Protein AF-A0A8H7G9W6-F1 (afdb_monomer)

pLDDT: mean 73.58, std 22.42, range [21.81, 97.44]

Foldseek 3Di:
DDDDDDDDDDDDDDDDDDDDDDDDDDDDDDDDDDDDDDDDPPDPDDDDDDDPVVVLVVVLVVLVVVLVVLVVLLVVLVVVCVDPDDDPVVVVVSVVSNVVSVVVNVVSVVVNVVSVVVVVVVVPDDDDDDDDDDDDDDDDDDDPDDDDPVVVVLLVVLLVLLVVLLVVLQVLLDDDPDDDDDDDDDDDDDPDDDPPVSQVSNLVSLVVNLVSLVVDVPSLVVDDLLSLCSSLVSQLDPSHDLSSLLSSLQSSLSSDDALVSLLSCVVCLVSLLVLLPDDCVSVSNNVSSLSSLVSLLVRQVVVCVVVPPDQGDRSHDLSNLLSLLVLLQPPPRPCNVVSLVSLLSVCLRHVPSCLVSVVLLSLLLCLQLNDLVCNLVSLVSVLVLQVDPVSVVSDDQPPSVCSNCVLQLPPPDDDDSSVVSNLSSLVSLLSLCVDPSSVVRVLVRDPDRDRPDCLPSNLVSLCVSLVPPQDPCNVVLLVVHDPVPPVPDPDDDDDDDDPDDDDDPPPVQDPSLQSSLVSLLSCVVSVVVVV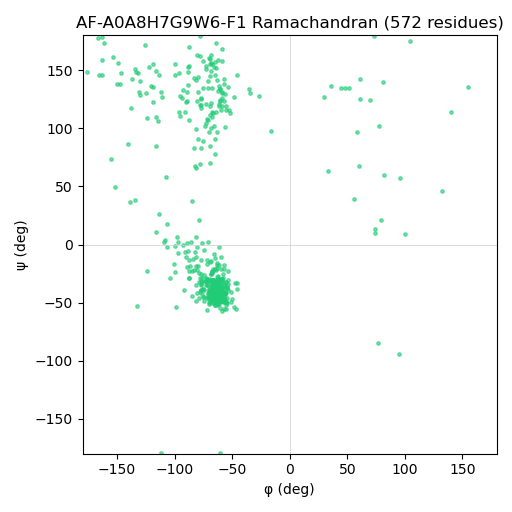LVVCLVVDDPNHSSNSSSVVSNVVSLVSLVNRPDPVSSVVSVD

Nearest PDB structures (foldseek):
  4hb3-assembly1_C  TM=2.733E-01  e=3.843E-01  Saccharomyces cerevisiae
  5uww-assembly1_C  TM=3.148E-01  e=2.470E+00  Saccharomyces cerevisiae
  8j07-assembly1_t9  TM=1.339E-01  e=3.390E+00  Homo sapiens

Secondary structure (DSSP, 8-state):
---------------------------------------------------HHHHHHHHHHHHHHHHHHHHHHHHHHHHHTTSTT--HHHHHHHHHHHHHHHHHHHHHHHHHHHHHHHHHTTT-------------------------HHHHHHHHHHHHHHHHHHHHHHHHHSPPP-PPPPP-----------TTHHHHHHHHHHHHHHHHHHH-GGGGTSS-HHHHHHHHHHHHSTTS-HHHHHHHHHHHHHH--SHHHHHHGGGGHHHHHHHHTS-GGGHHHHHHHHHHHHHHHHHHHHHHHHH-SS-------HHHHHHHHHHHH-TT-TTHHHHHHHHHHHHTT-HHHHHHTTHHHHHHHHHHSS-TTTHHHHHHHHHHHHHSHHHHTTS-TTHHHHHHHHHHH-TT--SHHHHHHHHHHHHHHHHHHTSHHHHHHHHHH-------S-HHHHHHHHHHHTT----TTHHHHHTT--TT--------------------------HHHHHHHHHHHHHHHTTHHHHHHHHHHHSPTTSHHHHHHHHHHHHHHHHHHHHS-HHHHHHT--

Mean predicted aligned error: 19.14 Å

Structure (mmCIF, N/CA/C/O backbone):
data_AF-A0A8H7G9W6-F1
#
_entry.id   AF-A0A8H7G9W6-F1
#
loop_
_atom_site.group_PDB
_atom_site.id
_atom_site.type_symbol
_atom_site.label_atom_id
_atom_site.label_alt_id
_atom_site.label_comp_id
_atom_site.label_asym_id
_atom_site.label_entity_id
_atom_site.label_seq_id
_atom_site.pdbx_PDB_ins_code
_atom_site.Cartn_x
_atom_site.Cartn_y
_atom_site.Cartn_z
_atom_site.occupancy
_atom_site.B_iso_or_equiv
_atom_site.auth_seq_id
_atom_site.auth_comp_id
_atom_site.auth_asym_id
_atom_site.auth_atom_id
_atom_site.pdbx_PDB_model_num
ATOM 1 N N . MET A 1 1 ? 5.029 -38.170 64.767 1.00 29.00 1 MET A N 1
ATOM 2 C CA . MET A 1 1 ? 6.426 -38.122 65.264 1.00 29.00 1 MET A CA 1
ATOM 3 C C . MET A 1 1 ? 7.274 -37.413 64.210 1.00 29.00 1 MET A C 1
ATOM 5 O O . MET A 1 1 ? 6.849 -37.435 63.062 1.00 29.00 1 MET A O 1
ATOM 9 N N . PRO A 1 2 ? 8.323 -36.674 64.606 1.00 49.22 2 PRO A N 1
ATOM 10 C CA . PRO A 1 2 ? 8.345 -35.202 64.519 1.00 49.22 2 PRO A CA 1
ATOM 11 C C . PRO A 1 2 ? 9.377 -34.715 63.463 1.00 49.22 2 PRO A C 1
ATOM 13 O O . PRO A 1 2 ? 9.940 -35.564 62.785 1.00 49.22 2 PRO A O 1
ATOM 16 N N . LEU A 1 3 ? 9.647 -33.440 63.148 1.00 34.84 3 LEU A N 1
ATOM 17 C CA . LEU A 1 3 ? 9.842 -32.160 63.869 1.00 34.84 3 LEU A CA 1
ATOM 18 C C . LEU A 1 3 ? 9.452 -30.982 62.896 1.00 34.84 3 LEU A C 1
ATOM 20 O O . LEU A 1 3 ? 9.298 -31.259 61.710 1.00 34.84 3 LEU A O 1
ATOM 24 N N . VAL A 1 4 ? 9.148 -29.711 63.241 1.00 36.06 4 VAL A N 1
ATOM 25 C CA . VAL A 1 4 ? 9.765 -28.730 64.184 1.00 36.06 4 VAL A CA 1
ATOM 26 C C . VAL A 1 4 ? 11.148 -28.264 63.623 1.00 36.06 4 VAL A C 1
ATOM 28 O O . VAL A 1 4 ? 11.960 -29.115 63.293 1.00 36.06 4 VAL A O 1
ATOM 31 N N . ASP A 1 5 ? 11.516 -26.990 63.392 1.00 32.31 5 ASP A N 1
ATOM 32 C CA . ASP A 1 5 ? 10.955 -25.674 63.765 1.00 32.31 5 ASP A CA 1
ATOM 33 C C . ASP A 1 5 ? 11.582 -24.479 62.969 1.00 32.31 5 ASP A C 1
ATOM 35 O O . ASP A 1 5 ? 12.552 -24.688 62.248 1.00 32.31 5 ASP A O 1
ATOM 39 N N . HIS A 1 6 ? 11.092 -23.244 63.223 1.00 32.84 6 HIS A N 1
ATOM 40 C CA . HIS A 1 6 ? 11.769 -21.908 63.153 1.00 32.84 6 HIS A CA 1
ATOM 41 C C . HIS A 1 6 ? 12.379 -21.360 61.818 1.00 32.84 6 HIS A C 1
ATOM 43 O O . HIS A 1 6 ? 13.074 -22.054 61.092 1.00 32.84 6 HIS A O 1
ATOM 49 N N . GLN A 1 7 ? 11.992 -20.145 61.357 1.00 29.50 7 GLN A N 1
ATOM 50 C CA . GLN A 1 7 ? 12.629 -18.799 61.549 1.00 29.50 7 GLN A CA 1
ATOM 51 C C . GLN A 1 7 ? 14.080 -18.684 60.988 1.00 29.50 7 GLN A C 1
ATOM 53 O O . GLN A 1 7 ? 14.831 -19.644 61.043 1.00 29.50 7 GLN A O 1
ATOM 58 N N . THR A 1 8 ? 14.562 -17.578 60.393 1.00 31.00 8 THR A N 1
ATOM 59 C CA . THR A 1 8 ? 14.362 -16.145 60.715 1.00 31.00 8 THR A CA 1
ATOM 60 C C . THR A 1 8 ? 14.756 -15.233 59.529 1.00 31.00 8 THR A C 1
ATOM 62 O O . THR A 1 8 ? 15.568 -15.616 58.691 1.00 31.00 8 THR A O 1
ATOM 65 N N . GLU A 1 9 ? 14.248 -13.998 59.497 1.00 30.09 9 GLU A N 1
ATOM 66 C CA . GLU A 1 9 ? 14.764 -12.872 58.685 1.00 30.09 9 GLU A CA 1
ATOM 67 C C . GLU A 1 9 ? 16.148 -12.390 59.201 1.00 30.09 9 GLU A C 1
ATOM 69 O O . GLU A 1 9 ? 16.467 -12.641 60.369 1.00 30.09 9 GLU A O 1
ATOM 74 N N . PRO A 1 10 ? 16.977 -11.687 58.393 1.00 34.50 10 PRO A N 1
ATOM 75 C CA . PRO A 1 10 ? 17.289 -10.306 58.803 1.00 34.50 10 PRO A CA 1
ATOM 76 C C . PRO A 1 10 ? 17.589 -9.273 57.684 1.00 34.50 10 PRO A C 1
ATOM 78 O O . PRO A 1 10 ? 18.376 -9.504 56.773 1.00 34.50 10 PRO A O 1
ATOM 81 N N . ALA A 1 11 ? 17.020 -8.081 57.887 1.00 27.25 11 ALA A N 1
ATOM 82 C CA . ALA A 1 11 ? 17.583 -6.719 57.803 1.00 27.25 11 ALA A CA 1
ATOM 83 C C . ALA A 1 11 ? 18.652 -6.273 56.758 1.00 27.25 11 ALA A C 1
ATOM 85 O O . ALA A 1 11 ? 19.724 -6.841 56.574 1.00 27.25 11 ALA A O 1
ATOM 86 N N . ILE A 1 12 ? 18.358 -5.074 56.234 1.00 30.84 12 ILE A N 1
ATOM 87 C CA . ILE A 1 12 ? 19.131 -4.118 55.408 1.00 30.84 12 ILE A CA 1
ATOM 88 C C . ILE A 1 12 ? 20.438 -3.635 56.097 1.00 30.84 12 ILE A C 1
ATOM 90 O O . ILE A 1 12 ? 20.556 -3.720 57.321 1.00 30.84 12 ILE A O 1
ATOM 94 N N . PRO A 1 13 ? 21.354 -2.962 55.366 1.00 31.11 13 PRO A N 1
ATOM 95 C CA . PRO A 1 13 ? 21.589 -1.553 55.735 1.00 31.11 13 PRO A CA 1
ATOM 96 C C . PRO A 1 13 ? 21.622 -0.542 54.566 1.00 31.11 13 PRO A C 1
ATOM 98 O O . PRO A 1 13 ? 22.060 -0.832 53.455 1.00 31.11 13 PRO A O 1
ATOM 101 N N . ASN A 1 14 ? 21.182 0.686 54.866 1.00 25.16 14 ASN A N 1
ATOM 102 C CA . ASN A 1 14 ? 21.252 1.870 53.998 1.00 25.16 14 ASN A CA 1
ATOM 103 C C . ASN A 1 14 ? 22.669 2.465 53.926 1.00 25.16 14 ASN A C 1
ATOM 105 O O . ASN A 1 14 ? 23.402 2.401 54.910 1.00 25.16 14 ASN A O 1
ATOM 109 N N . PHE A 1 15 ? 22.954 3.231 52.864 1.00 25.38 15 PHE A N 1
ATOM 110 C CA . PHE A 1 15 ? 23.850 4.394 52.941 1.00 25.38 15 PHE A CA 1
ATOM 111 C C . PHE A 1 15 ? 23.297 5.590 52.140 1.00 25.38 15 PHE A C 1
ATOM 113 O O . PHE A 1 15 ? 23.138 5.530 50.924 1.00 25.38 15 PHE A O 1
ATOM 120 N N . LEU A 1 16 ? 23.016 6.682 52.857 1.00 24.09 16 LEU A N 1
ATOM 121 C CA . LEU A 1 16 ? 23.035 8.068 52.355 1.00 24.09 16 LEU A CA 1
ATOM 122 C C . LEU A 1 16 ? 24.522 8.529 52.366 1.00 24.09 16 LEU A C 1
ATOM 124 O O . LEU A 1 16 ? 25.332 7.873 53.013 1.00 24.09 16 LEU A O 1
ATOM 128 N N . THR A 1 17 ? 24.996 9.581 51.690 1.00 25.67 17 THR A N 1
ATOM 129 C CA . THR A 1 17 ? 24.501 10.970 51.666 1.00 25.67 17 THR A CA 1
ATOM 130 C C . THR A 1 17 ? 25.045 11.780 50.472 1.00 25.67 17 THR A C 1
ATOM 132 O O . THR A 1 17 ? 26.191 11.596 50.083 1.00 25.67 17 THR A O 1
ATOM 135 N N . SER A 1 18 ? 24.195 12.690 49.974 1.00 24.00 18 SER A N 1
ATOM 136 C CA . SER A 1 18 ? 24.428 14.103 49.581 1.00 24.00 18 SER A CA 1
ATOM 137 C C . SER A 1 18 ? 25.663 14.549 48.766 1.00 24.00 18 SER A C 1
ATOM 139 O O . SER A 1 18 ? 26.803 14.298 49.125 1.00 24.00 18 SER A O 1
ATOM 141 N N . ASP A 1 19 ? 25.423 15.385 47.743 1.00 22.44 19 ASP A N 1
ATOM 142 C CA . ASP A 1 19 ? 25.545 16.849 47.905 1.00 22.44 19 ASP A CA 1
ATOM 143 C C . ASP A 1 19 ? 24.898 17.646 46.750 1.00 22.44 19 ASP A C 1
ATOM 145 O O . ASP A 1 19 ? 24.891 17.234 45.592 1.00 22.44 19 ASP A O 1
ATOM 149 N N . THR A 1 20 ? 24.331 18.807 47.094 1.00 27.47 20 THR A N 1
ATOM 150 C CA . THR A 1 20 ? 23.752 19.822 46.184 1.00 27.47 20 THR A CA 1
ATOM 151 C C . THR A 1 20 ? 24.512 21.141 46.329 1.00 27.47 20 THR A C 1
ATOM 153 O O . THR A 1 20 ? 24.994 21.425 47.425 1.00 27.47 20 THR A O 1
ATOM 156 N N . PRO A 1 21 ? 24.515 22.012 45.307 1.00 26.84 21 PRO A N 1
ATOM 157 C CA . PRO A 1 21 ? 23.661 23.221 45.363 1.00 26.84 21 PRO A CA 1
ATOM 158 C C . PRO A 1 21 ? 22.852 23.412 44.046 1.00 26.84 21 PRO A C 1
ATOM 160 O O . PRO A 1 21 ? 23.248 22.892 43.012 1.00 26.84 21 PRO A O 1
ATOM 163 N N . ARG A 1 22 ? 21.618 23.962 44.014 1.00 22.91 22 ARG A N 1
ATOM 164 C CA . ARG A 1 22 ? 21.207 25.389 44.184 1.00 22.91 22 ARG A CA 1
ATOM 165 C C . ARG A 1 22 ? 22.002 26.337 43.253 1.00 22.91 22 ARG A C 1
ATOM 167 O O . ARG A 1 22 ? 23.214 26.221 43.213 1.00 22.91 22 ARG A O 1
ATOM 174 N N . GLN A 1 23 ? 21.468 27.318 42.519 1.00 24.30 23 GLN A N 1
ATOM 175 C CA . GLN A 1 23 ? 20.130 27.929 42.321 1.00 24.30 23 GLN A CA 1
ATOM 176 C C . GLN A 1 23 ? 20.214 28.745 40.972 1.00 24.30 23 GLN A C 1
ATOM 178 O O . GLN A 1 23 ? 21.281 28.722 40.362 1.00 24.30 23 GLN A O 1
ATOM 183 N N . ASP A 1 24 ? 19.227 29.442 40.380 1.00 22.84 24 ASP A N 1
ATOM 184 C CA . ASP A 1 24 ? 17.906 29.910 40.839 1.00 22.84 24 ASP A CA 1
ATOM 185 C C . ASP A 1 24 ? 16.914 30.275 39.689 1.00 22.84 24 ASP A C 1
ATOM 187 O O . ASP A 1 24 ? 17.297 30.322 38.525 1.00 22.84 24 ASP A O 1
ATOM 191 N N . ASP A 1 25 ? 15.666 30.574 40.079 1.00 22.33 25 ASP A N 1
ATOM 192 C CA . ASP A 1 25 ? 14.657 31.529 39.548 1.00 22.33 25 ASP A CA 1
ATOM 193 C C . ASP A 1 25 ? 14.204 31.719 38.063 1.00 22.33 25 ASP A C 1
ATOM 195 O O . ASP A 1 25 ? 14.954 32.028 37.142 1.00 22.33 25 ASP A O 1
ATOM 199 N N . ALA A 1 26 ? 12.860 31.809 37.974 1.00 23.58 26 ALA A N 1
ATOM 200 C CA . ALA A 1 26 ? 12.012 32.731 37.187 1.00 23.58 26 ALA A CA 1
ATOM 201 C C . ALA A 1 26 ? 11.701 32.521 35.682 1.00 23.58 26 ALA A C 1
ATOM 203 O O . ALA A 1 26 ? 12.563 32.292 34.843 1.00 23.58 26 ALA A O 1
ATOM 204 N N . GLY A 1 27 ? 10.431 32.807 35.322 1.00 23.92 27 GLY A N 1
ATOM 205 C CA . GLY A 1 27 ? 10.153 33.529 34.066 1.00 23.92 27 GLY A CA 1
ATOM 206 C C . GLY A 1 27 ? 9.071 33.023 33.100 1.00 23.92 27 GLY A C 1
ATOM 207 O O . GLY A 1 27 ? 9.309 33.036 31.896 1.00 23.92 27 GLY A O 1
ATOM 208 N N . THR A 1 28 ? 7.863 32.645 33.537 1.00 22.70 28 THR A N 1
ATOM 209 C CA . THR A 1 28 ? 6.734 32.502 32.588 1.00 22.70 28 THR A CA 1
ATOM 210 C C . THR A 1 28 ? 6.321 33.866 32.017 1.00 22.70 28 THR A C 1
ATOM 212 O O . THR A 1 28 ? 5.761 34.680 32.749 1.00 22.70 28 THR A O 1
ATOM 215 N N . ILE A 1 29 ? 6.498 34.091 30.708 1.00 24.50 29 ILE A N 1
ATOM 216 C CA . ILE A 1 29 ? 5.771 35.124 29.945 1.00 24.50 29 ILE A CA 1
ATOM 217 C C . ILE A 1 29 ? 5.184 34.502 28.670 1.00 24.50 29 ILE A C 1
ATOM 219 O O . ILE A 1 29 ? 5.770 33.624 28.043 1.00 24.50 29 ILE A O 1
ATOM 223 N N . SER A 1 30 ? 3.968 34.929 28.341 1.00 23.88 30 SER A N 1
ATOM 224 C CA . SER A 1 30 ? 3.020 34.244 27.466 1.00 23.88 30 SER A CA 1
ATOM 225 C C . SER A 1 30 ? 2.767 34.948 26.127 1.00 23.88 30 SER A C 1
ATOM 227 O O . SER A 1 30 ? 2.332 36.098 26.123 1.00 23.88 30 SER A O 1
ATOM 229 N N . GLY A 1 31 ? 2.840 34.186 25.029 1.00 21.81 31 GLY A N 1
ATOM 230 C CA . GLY A 1 31 ? 2.066 34.412 23.795 1.00 21.81 31 GLY A CA 1
ATOM 231 C C . GLY A 1 31 ? 2.468 35.591 22.885 1.00 21.81 31 GLY A C 1
ATOM 232 O O . GLY A 1 31 ? 3.398 36.326 23.205 1.00 21.81 31 GLY A O 1
ATOM 233 N N . PRO A 1 32 ? 1.764 35.785 21.745 1.00 27.61 32 PRO A N 1
ATOM 234 C CA . PRO A 1 32 ? 0.550 35.078 21.320 1.00 27.61 32 PRO A CA 1
ATOM 235 C C . PRO A 1 32 ? 0.705 34.190 20.067 1.00 27.61 32 PRO A C 1
ATOM 237 O O . PRO A 1 32 ? 1.365 34.539 19.091 1.00 27.61 32 PRO A O 1
ATOM 240 N N . LEU A 1 33 ? -0.034 33.077 20.061 1.00 26.02 33 LEU A N 1
ATOM 241 C CA . LEU A 1 33 ? -0.492 32.411 18.836 1.00 26.02 33 LEU A CA 1
ATOM 242 C C . LEU A 1 33 ? -1.551 33.289 18.151 1.00 26.02 33 LEU A C 1
ATOM 244 O O . LEU A 1 33 ? -2.372 33.898 18.837 1.00 26.02 33 LEU A O 1
ATOM 248 N N . ASN A 1 34 ? -1.596 33.308 16.818 1.00 25.12 34 ASN A N 1
ATOM 249 C CA . ASN A 1 34 ? -2.688 33.946 16.081 1.00 25.12 34 ASN A CA 1
ATOM 250 C C . ASN A 1 34 ? -2.989 33.210 14.764 1.00 25.12 34 ASN A C 1
ATOM 252 O O . ASN A 1 34 ? -2.074 32.714 14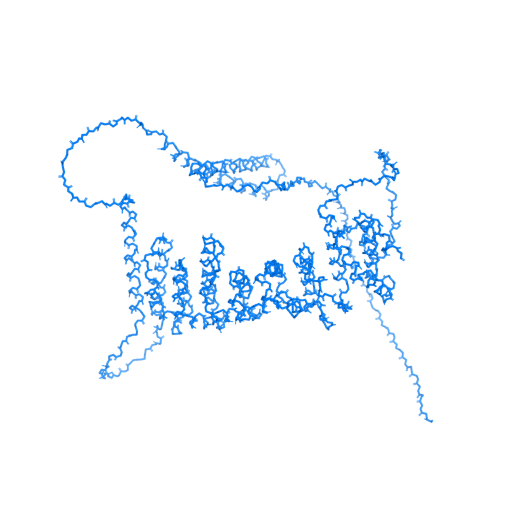.113 1.00 25.12 34 ASN A O 1
ATOM 256 N N . GLY A 1 35 ? -4.258 33.208 14.343 1.00 25.33 35 GLY A N 1
ATOM 257 C CA . GLY A 1 35 ? -4.633 32.903 12.956 1.00 25.33 35 GLY A CA 1
ATOM 258 C C . GLY A 1 35 ? -5.055 31.466 12.640 1.00 25.33 35 GLY A C 1
ATOM 259 O O . GLY A 1 35 ? -4.528 30.856 11.713 1.00 25.33 35 GLY A O 1
ATOM 260 N N . THR A 1 36 ? -6.079 30.949 13.320 1.00 26.34 36 THR A N 1
ATOM 261 C CA . THR A 1 36 ? -6.909 29.872 12.753 1.00 26.34 36 THR A CA 1
ATOM 262 C C . THR A 1 36 ? -7.500 30.299 11.405 1.00 26.34 36 THR A C 1
ATOM 264 O O . THR A 1 36 ? -8.174 31.325 11.347 1.00 26.34 36 THR A O 1
ATOM 267 N N . ASN A 1 37 ? -7.365 29.476 10.364 1.00 25.77 37 ASN A N 1
ATOM 268 C CA . ASN A 1 37 ? -8.237 29.537 9.189 1.00 25.77 37 ASN A CA 1
ATOM 269 C C . ASN A 1 37 ? -8.874 28.163 8.978 1.00 25.77 37 ASN A C 1
ATOM 271 O O . ASN A 1 37 ? -8.201 27.201 8.613 1.00 25.77 37 ASN A O 1
ATOM 275 N N . GLY A 1 38 ? -10.178 28.075 9.247 1.00 24.72 38 GLY A N 1
ATOM 276 C CA . GLY A 1 38 ? -10.957 26.870 8.991 1.00 24.72 38 GLY A CA 1
ATOM 277 C C . GLY A 1 38 ? -11.076 26.616 7.491 1.00 24.72 38 GLY A C 1
ATOM 278 O O . GLY A 1 38 ? -11.374 27.529 6.720 1.00 24.72 38 GLY A O 1
ATOM 279 N N . VAL A 1 39 ? -10.865 25.368 7.076 1.00 28.25 39 VAL A N 1
ATOM 280 C CA . VAL A 1 39 ? -11.111 24.948 5.695 1.00 28.25 39 VAL A CA 1
ATOM 281 C C . VAL A 1 39 ? -12.621 24.872 5.488 1.00 28.25 39 VAL A C 1
ATOM 283 O O . VAL A 1 39 ? -13.276 23.949 5.968 1.00 28.25 39 VAL A O 1
ATOM 286 N N . ASN A 1 40 ? -13.179 25.856 4.783 1.00 24.91 40 ASN A N 1
ATOM 287 C CA . ASN A 1 40 ? -14.576 25.826 4.362 1.00 24.91 40 ASN A CA 1
ATOM 288 C C . ASN A 1 40 ? -14.755 24.711 3.321 1.00 24.91 40 ASN A C 1
ATOM 290 O O . ASN A 1 40 ? -14.259 24.807 2.198 1.00 24.91 40 ASN A O 1
ATOM 294 N N . LEU A 1 41 ? -15.454 23.642 3.705 1.00 28.34 41 LEU A N 1
ATOM 295 C CA . LEU A 1 41 ? -15.686 22.460 2.875 1.00 28.34 41 LEU A CA 1
ATOM 296 C C . LEU A 1 41 ? -16.847 22.704 1.894 1.00 28.34 41 LEU A C 1
ATOM 298 O O . LEU A 1 41 ? -17.914 22.108 2.014 1.00 28.34 41 LEU A O 1
ATOM 302 N N . ALA A 1 42 ? -16.650 23.628 0.951 1.00 28.00 42 ALA A N 1
ATOM 303 C CA . ALA A 1 42 ? -17.670 24.028 -0.017 1.00 28.00 42 ALA A CA 1
ATOM 304 C C . ALA A 1 42 ? -17.074 24.521 -1.349 1.00 28.00 42 ALA A C 1
ATOM 306 O O . ALA A 1 42 ? -17.462 25.577 -1.837 1.00 28.00 42 ALA A O 1
ATOM 307 N N . ASP A 1 43 ? -16.143 23.765 -1.947 1.00 27.38 43 ASP A N 1
ATOM 308 C CA . ASP A 1 43 ? -15.829 23.931 -3.377 1.00 27.38 43 ASP A CA 1
ATOM 309 C C . ASP A 1 43 ? -15.224 22.657 -4.009 1.00 27.38 43 ASP A C 1
ATOM 311 O O . ASP A 1 43 ? -14.026 22.557 -4.278 1.00 27.38 43 ASP A O 1
ATOM 315 N N . LEU A 1 44 ? -16.069 21.642 -4.238 1.00 31.39 44 LEU A N 1
ATOM 316 C CA . LEU A 1 44 ? -15.750 20.498 -5.108 1.00 31.39 44 LEU A CA 1
ATOM 317 C C . LEU A 1 44 ? -16.542 20.585 -6.424 1.00 31.39 44 LEU A C 1
ATOM 319 O O . LEU A 1 44 ? -17.300 19.692 -6.797 1.00 31.39 44 LEU A O 1
ATOM 323 N N . SER A 1 45 ? -16.339 21.688 -7.144 1.00 29.34 45 SER A N 1
ATOM 324 C CA . SER A 1 45 ? -16.819 21.863 -8.517 1.00 29.34 45 SER A CA 1
ATOM 325 C C . SER A 1 45 ? -15.697 21.503 -9.492 1.00 29.34 45 SER A C 1
ATOM 327 O O . SER A 1 45 ? -14.695 22.211 -9.588 1.00 29.34 45 SER A O 1
ATOM 329 N N . THR A 1 46 ? -15.837 20.394 -10.221 1.00 34.66 46 THR A N 1
ATOM 330 C CA . THR A 1 46 ? -14.845 19.928 -11.205 1.00 34.66 46 THR A CA 1
ATOM 331 C C . THR A 1 46 ? -14.660 20.969 -12.320 1.00 34.66 46 THR A C 1
ATOM 333 O O . THR A 1 46 ? -15.615 21.242 -13.051 1.00 34.66 46 THR A O 1
ATOM 336 N N . PRO A 1 47 ? -13.461 21.547 -12.530 1.00 34.78 47 PRO A N 1
ATOM 337 C CA . PRO A 1 47 ? -13.240 22.409 -13.679 1.00 34.78 47 PRO A CA 1
ATOM 338 C C . PRO A 1 47 ? -13.054 21.543 -14.930 1.00 34.78 47 PRO A C 1
ATOM 340 O O . PRO A 1 47 ? -12.118 20.746 -15.015 1.00 34.78 47 PRO A O 1
ATOM 343 N N . GLY A 1 48 ? -13.933 21.729 -15.917 1.00 37.62 48 GLY A N 1
ATOM 344 C CA . GLY A 1 48 ? -13.771 21.165 -17.260 1.00 37.62 48 GLY A CA 1
ATOM 345 C C . GLY A 1 48 ? -12.490 21.651 -17.965 1.00 37.62 48 GLY A C 1
ATOM 346 O O . GLY A 1 48 ? -11.716 22.428 -17.395 1.00 37.62 48 GLY A O 1
ATOM 347 N N . PRO A 1 49 ? -12.235 21.216 -19.214 1.00 38.31 49 PRO A N 1
ATOM 348 C CA . PRO A 1 49 ? -10.976 21.477 -19.909 1.00 38.31 49 PRO A CA 1
ATOM 349 C C . PRO A 1 49 ? -10.751 22.980 -20.137 1.00 38.31 49 PRO A C 1
ATOM 351 O O . PRO A 1 49 ? -11.243 23.569 -21.097 1.00 38.31 49 PRO A O 1
ATOM 354 N N . SER A 1 50 ? -9.976 23.596 -19.242 1.00 43.78 50 SER A N 1
ATOM 355 C CA . SER A 1 50 ? -9.581 25.001 -19.321 1.00 43.78 50 SER A CA 1
ATOM 356 C C . SER A 1 50 ? -8.784 25.263 -20.595 1.00 43.78 50 SER A C 1
ATOM 358 O O . SER A 1 50 ? -7.871 24.496 -20.931 1.00 43.78 50 SER A O 1
ATOM 360 N N . SER A 1 51 ? -9.114 26.345 -21.308 1.00 59.94 51 SER A N 1
ATOM 361 C CA . SER A 1 51 ? -8.418 26.667 -22.552 1.00 59.94 51 SER A CA 1
ATOM 362 C C . SER A 1 51 ? -6.944 26.991 -22.265 1.00 59.94 51 SER A C 1
ATOM 364 O O . SER A 1 51 ? -6.612 27.419 -21.152 1.00 59.94 51 SER A O 1
ATOM 366 N N . PRO A 1 52 ? -6.031 26.852 -23.246 1.00 61.72 52 PRO A N 1
ATOM 367 C CA . PRO A 1 52 ? -4.618 27.173 -23.040 1.00 61.72 52 PRO A CA 1
ATOM 368 C C . PRO A 1 52 ? -4.392 28.594 -22.494 1.00 61.72 52 PRO A C 1
ATOM 370 O O . PRO A 1 52 ? -3.519 28.798 -21.657 1.00 61.72 52 PRO A O 1
ATOM 373 N N . LYS A 1 53 ? -5.242 29.554 -22.891 1.00 67.00 53 LYS A N 1
ATOM 374 C CA . LYS A 1 53 ? -5.195 30.947 -22.419 1.00 67.00 53 LYS A CA 1
ATOM 375 C C . LYS A 1 53 ? -5.571 31.092 -20.941 1.00 67.00 53 LYS A C 1
ATOM 377 O O . LYS A 1 53 ? -5.051 31.975 -20.265 1.00 67.00 53 LYS A O 1
ATOM 382 N N . ASP A 1 54 ? -6.455 30.237 -20.429 1.00 69.94 54 ASP A N 1
ATOM 383 C CA . ASP A 1 54 ? -6.881 30.270 -19.024 1.00 69.94 54 ASP A CA 1
ATOM 384 C C . ASP A 1 54 ? -5.823 29.652 -18.102 1.00 69.94 54 ASP A C 1
ATOM 386 O O . ASP A 1 54 ? -5.691 30.061 -16.950 1.00 69.94 54 ASP A O 1
ATOM 390 N N . ARG A 1 55 ? -5.028 28.703 -18.619 1.00 74.06 55 ARG A N 1
ATOM 391 C CA . ARG A 1 55 ? -3.850 28.161 -17.924 1.00 74.06 55 ARG A CA 1
ATOM 392 C C . ARG A 1 55 ? -2.729 29.197 -17.852 1.00 74.06 55 ARG A C 1
ATOM 394 O O . ARG A 1 55 ? -2.306 29.528 -16.749 1.00 74.06 55 ARG A O 1
ATOM 401 N N . GLU A 1 56 ? -2.363 29.797 -18.992 1.00 77.50 56 GLU A N 1
ATOM 402 C CA . GLU A 1 56 ? -1.377 30.893 -19.076 1.00 77.50 56 GLU A CA 1
ATOM 403 C C . GLU A 1 56 ? -1.748 32.062 -18.123 1.00 77.50 56 GLU A C 1
ATOM 405 O O . GLU A 1 56 ? -0.883 32.618 -17.445 1.00 77.50 56 GLU A O 1
ATOM 410 N N . ARG A 1 57 ? -3.044 32.400 -17.993 1.00 78.12 57 ARG A N 1
ATOM 411 C CA . ARG A 1 57 ? -3.534 33.409 -17.029 1.00 78.12 57 ARG A CA 1
ATOM 412 C C . ARG A 1 57 ? -3.394 32.985 -15.564 1.00 78.12 57 ARG A C 1
ATOM 414 O O . ARG A 1 57 ? -2.908 33.782 -14.764 1.00 78.12 57 ARG A O 1
ATOM 421 N N . LYS A 1 58 ? -3.788 31.758 -15.203 1.00 80.88 58 LYS A N 1
ATOM 422 C CA . LYS A 1 58 ? -3.671 31.249 -13.820 1.00 80.88 58 LYS A CA 1
ATOM 423 C C . LYS A 1 58 ? -2.214 31.132 -13.364 1.00 80.88 58 LYS A C 1
ATOM 425 O O . LYS A 1 58 ? -1.908 31.455 -12.219 1.00 80.88 58 LYS A O 1
ATOM 430 N N . GLU A 1 59 ? -1.309 30.729 -14.253 1.00 82.19 59 GLU A N 1
ATOM 431 C CA . GLU A 1 59 ? 0.137 30.714 -13.987 1.00 82.19 59 GLU A CA 1
ATOM 432 C C . GLU A 1 59 ? 0.666 32.128 -13.698 1.00 82.19 59 GLU A C 1
ATOM 434 O O . GLU A 1 59 ? 1.360 32.343 -12.704 1.00 82.19 59 GLU A O 1
ATOM 439 N N . LEU A 1 60 ? 0.262 33.118 -14.500 1.00 84.19 60 LEU A N 1
ATOM 440 C CA . LEU A 1 60 ? 0.662 34.515 -14.315 1.00 84.19 60 LEU A CA 1
ATOM 441 C C . LEU A 1 60 ? 0.080 35.148 -13.035 1.00 84.19 60 LEU A C 1
ATOM 443 O O . LEU A 1 60 ? 0.757 35.947 -12.384 1.00 84.19 60 LEU A O 1
ATOM 447 N N . GLU A 1 61 ? -1.140 34.786 -12.632 1.00 85.50 61 GLU A N 1
ATOM 448 C CA . GLU A 1 61 ? -1.706 35.184 -11.333 1.00 85.50 61 GLU A CA 1
ATOM 449 C C . GLU A 1 61 ? -0.957 34.562 -10.149 1.00 85.50 61 GLU A C 1
ATOM 451 O O . GLU A 1 61 ? -0.707 35.247 -9.155 1.00 85.50 61 GLU A O 1
ATOM 456 N N . ASN A 1 62 ? -0.562 33.290 -10.248 1.00 87.94 62 ASN A N 1
ATOM 457 C CA . ASN A 1 62 ? 0.204 32.618 -9.199 1.00 87.94 62 ASN A CA 1
ATOM 458 C C . ASN A 1 62 ? 1.607 33.223 -9.043 1.00 87.94 62 ASN A C 1
ATOM 460 O O . ASN A 1 62 ? 2.009 33.520 -7.918 1.00 87.94 62 ASN A O 1
ATOM 464 N N . LEU A 1 63 ? 2.307 33.515 -10.146 1.00 86.19 63 LEU A N 1
ATOM 465 C CA . LEU A 1 63 ? 3.604 34.204 -10.107 1.00 86.19 63 LEU A CA 1
ATOM 466 C C . LEU A 1 63 ? 3.493 35.613 -9.500 1.00 86.19 63 LEU A C 1
ATOM 468 O O . LEU A 1 63 ? 4.339 36.001 -8.697 1.00 86.19 63 LEU A O 1
ATOM 472 N N . LYS A 1 64 ? 2.420 36.362 -9.796 1.00 86.81 64 LYS A N 1
ATOM 473 C CA . LYS A 1 64 ? 2.155 37.661 -9.148 1.00 86.81 64 LYS A CA 1
ATOM 474 C C . LYS A 1 64 ? 1.908 37.532 -7.642 1.00 86.81 64 LYS A C 1
ATOM 476 O O . LYS A 1 64 ? 2.421 38.348 -6.880 1.00 86.81 64 LYS A O 1
ATOM 481 N N . LYS A 1 65 ? 1.162 36.515 -7.195 1.00 90.06 65 LYS A N 1
ATOM 482 C CA . LYS A 1 65 ? 0.967 36.235 -5.758 1.00 90.06 65 LYS A CA 1
ATOM 483 C C . LYS A 1 65 ? 2.291 35.889 -5.073 1.00 90.06 65 LYS A C 1
ATOM 485 O O . LYS A 1 65 ? 2.559 36.407 -3.994 1.00 90.06 65 LYS A O 1
ATOM 490 N N . GLN A 1 66 ? 3.135 35.079 -5.710 1.00 86.25 66 GLN A N 1
ATOM 491 C CA . GLN A 1 66 ? 4.446 34.706 -5.176 1.00 86.25 66 GLN A CA 1
ATOM 492 C C . GLN A 1 66 ? 5.400 35.911 -5.090 1.00 86.25 66 GLN A C 1
ATOM 494 O O . GLN A 1 66 ? 6.045 36.105 -4.064 1.00 86.25 66 GLN A O 1
ATOM 499 N N . LEU A 1 67 ? 5.407 36.784 -6.105 1.00 89.69 67 LEU A N 1
ATOM 500 C CA . LEU A 1 67 ? 6.167 38.041 -6.106 1.00 89.69 67 LEU A CA 1
ATOM 501 C C . LEU A 1 67 ? 5.738 38.994 -4.976 1.00 89.69 67 LEU A C 1
ATOM 503 O O . LEU A 1 67 ? 6.586 39.662 -4.385 1.00 89.69 67 LEU A O 1
ATOM 507 N N . LEU A 1 68 ? 4.442 39.055 -4.647 1.00 88.56 68 LEU A N 1
ATOM 508 C CA . LEU A 1 68 ? 3.942 39.838 -3.508 1.00 88.56 68 LEU A CA 1
ATOM 509 C C . LEU A 1 68 ? 4.398 39.267 -2.157 1.00 88.56 68 LEU A C 1
ATOM 511 O O . LEU A 1 68 ? 4.668 40.037 -1.238 1.00 88.56 68 LEU A O 1
ATOM 515 N N . VAL A 1 69 ? 4.496 37.940 -2.022 1.00 88.69 69 VAL A N 1
ATOM 516 C CA . VAL A 1 69 ? 5.005 37.302 -0.796 1.00 88.69 69 VAL A CA 1
ATOM 517 C C . VAL A 1 69 ? 6.500 37.570 -0.629 1.00 88.69 69 VAL A C 1
ATOM 519 O O . VAL A 1 69 ? 6.902 38.062 0.421 1.00 88.69 69 VAL A O 1
ATOM 522 N N . GLU A 1 70 ? 7.314 37.330 -1.660 1.00 86.50 70 GLU A N 1
ATOM 523 C CA . GLU A 1 70 ? 8.770 37.532 -1.578 1.00 86.50 70 GLU A CA 1
ATOM 524 C C . GLU A 1 70 ? 9.141 39.020 -1.395 1.00 86.50 70 GLU A C 1
ATOM 526 O O . GLU A 1 70 ? 10.060 39.320 -0.636 1.00 86.50 70 GLU A O 1
ATOM 531 N N . ASN A 1 71 ? 8.385 39.976 -1.962 1.00 88.69 71 ASN A N 1
ATOM 532 C CA . ASN A 1 71 ? 8.574 41.400 -1.633 1.00 88.69 71 ASN A CA 1
ATOM 533 C C . ASN A 1 71 ? 8.234 41.719 -0.169 1.00 88.69 71 ASN A C 1
ATOM 535 O O . ASN A 1 71 ? 8.975 42.453 0.473 1.00 88.69 71 ASN A O 1
ATOM 539 N N . ARG A 1 72 ? 7.181 41.127 0.412 1.00 86.75 72 ARG A N 1
ATOM 540 C CA . ARG A 1 72 ? 6.890 41.303 1.849 1.00 86.75 72 ARG A CA 1
ATOM 541 C C . ARG A 1 72 ? 7.964 40.689 2.750 1.00 86.75 72 ARG A C 1
ATOM 543 O O . ARG A 1 72 ? 8.207 41.222 3.829 1.00 86.75 72 ARG A O 1
ATOM 550 N N . VAL A 1 73 ? 8.606 39.599 2.320 1.00 85.31 73 VAL A N 1
ATOM 551 C CA . VAL A 1 73 ? 9.768 39.011 3.010 1.00 85.31 73 VAL A CA 1
ATOM 552 C C . VAL A 1 73 ? 10.977 39.943 2.906 1.00 85.31 73 VAL A C 1
ATOM 554 O O . VAL A 1 73 ? 11.586 40.249 3.928 1.00 85.31 73 VAL A O 1
ATOM 557 N N . LYS A 1 74 ? 11.270 40.469 1.708 1.00 90.44 74 LYS A N 1
ATOM 558 C CA . LYS A 1 74 ? 12.315 41.478 1.483 1.00 90.44 74 LYS A CA 1
ATOM 559 C C . LYS A 1 74 ? 12.111 42.708 2.376 1.00 90.44 74 LYS A C 1
ATOM 561 O O . LYS A 1 74 ? 13.034 43.089 3.084 1.00 90.44 74 LYS A O 1
ATOM 566 N N . ASP A 1 75 ? 10.923 43.308 2.368 1.00 85.06 75 ASP A N 1
ATOM 567 C CA . ASP A 1 75 ? 10.628 44.523 3.139 1.00 85.06 75 ASP A CA 1
ATOM 568 C C . ASP A 1 75 ? 10.661 44.254 4.656 1.00 85.06 75 ASP A C 1
ATOM 570 O O . ASP A 1 75 ? 11.102 45.100 5.433 1.00 85.06 75 ASP A O 1
ATOM 574 N N . GLY A 1 76 ? 10.254 43.053 5.089 1.00 83.50 76 GLY A N 1
ATOM 575 C CA . GLY A 1 76 ? 10.394 42.600 6.475 1.00 83.50 76 GLY A CA 1
ATOM 576 C C . GLY A 1 76 ? 11.856 42.447 6.908 1.00 83.50 76 GLY A C 1
ATOM 577 O O . GLY A 1 76 ? 12.223 42.914 7.984 1.00 83.50 76 GLY A O 1
ATOM 578 N N . ALA A 1 77 ? 12.700 41.853 6.060 1.00 84.19 77 ALA A N 1
ATOM 579 C CA . ALA A 1 77 ? 14.135 41.724 6.304 1.00 84.19 77 ALA A CA 1
ATOM 580 C C . ALA A 1 77 ? 14.849 43.089 6.288 1.00 84.19 77 ALA A C 1
ATOM 582 O O . ALA A 1 77 ? 15.658 43.367 7.170 1.00 84.19 77 ALA A O 1
ATOM 583 N N . GLU A 1 78 ? 14.503 43.976 5.348 1.00 84.62 78 GLU A N 1
ATOM 584 C CA . GLU A 1 78 ? 15.035 45.344 5.286 1.00 84.62 78 GLU A CA 1
ATOM 585 C C . GLU A 1 78 ? 14.650 46.154 6.541 1.00 84.62 78 GLU A C 1
ATOM 587 O O . GLU A 1 78 ? 15.512 46.826 7.102 1.00 84.62 78 GLU A O 1
ATOM 592 N N . ASN A 1 79 ? 13.425 46.016 7.068 1.00 85.62 79 ASN A N 1
ATOM 593 C CA . ASN A 1 79 ? 13.040 46.629 8.350 1.00 85.62 79 ASN A CA 1
ATOM 594 C C . ASN A 1 79 ? 13.794 46.045 9.558 1.00 85.62 79 ASN A C 1
ATOM 596 O O . ASN A 1 79 ? 14.150 46.791 10.470 1.00 85.62 79 ASN A O 1
ATOM 600 N N . LEU A 1 80 ? 14.042 44.730 9.593 1.00 78.88 80 LEU A N 1
ATOM 601 C CA . LEU A 1 80 ? 14.763 44.088 10.701 1.00 78.88 80 LEU A CA 1
ATOM 602 C C . LEU A 1 80 ? 16.225 44.550 10.793 1.00 78.88 80 LEU A C 1
ATOM 604 O O . LEU A 1 80 ? 16.736 44.706 11.899 1.00 78.88 80 LEU A O 1
ATOM 608 N N . LEU A 1 81 ? 16.873 44.850 9.662 1.00 76.50 81 LEU A N 1
ATOM 609 C CA . LEU A 1 81 ? 18.243 45.385 9.624 1.00 76.50 81 LEU A CA 1
ATOM 610 C C . LEU A 1 81 ? 18.361 46.848 10.091 1.00 76.50 81 LEU A C 1
ATOM 612 O O . LEU A 1 81 ? 19.467 47.315 10.353 1.00 76.50 81 LEU A O 1
ATOM 616 N N . VAL A 1 82 ? 17.244 47.574 10.216 1.00 77.25 82 VAL A N 1
ATOM 617 C CA . VAL A 1 82 ? 17.208 48.966 10.707 1.00 77.25 82 VAL A CA 1
ATOM 618 C C . VAL A 1 82 ? 17.090 49.037 12.241 1.00 77.25 82 VAL A C 1
ATOM 620 O O . VAL A 1 82 ? 17.320 50.093 12.831 1.00 77.25 82 VAL A O 1
ATOM 623 N N . VAL A 1 83 ? 16.768 47.929 12.921 1.00 78.75 83 VAL A N 1
ATOM 624 C CA . VAL A 1 83 ? 16.588 47.901 14.383 1.00 78.75 83 VAL A CA 1
ATOM 625 C C . VAL A 1 83 ? 17.954 47.885 15.100 1.00 78.75 83 VAL A C 1
ATOM 627 O O . VAL A 1 83 ? 18.716 46.933 14.939 1.00 78.75 83 VAL A O 1
ATOM 630 N N . PRO A 1 84 ? 18.285 48.879 15.950 1.00 55.97 84 PRO A N 1
ATOM 631 C CA . PRO A 1 84 ? 19.660 49.103 16.422 1.00 55.97 84 PRO A CA 1
ATOM 632 C C . PRO A 1 84 ? 20.153 48.175 17.557 1.00 55.97 84 PRO A C 1
ATOM 634 O O . PRO A 1 84 ? 21.096 48.533 18.252 1.00 55.97 84 PRO A O 1
ATOM 637 N N . ASN A 1 85 ? 19.539 47.002 17.765 1.00 65.25 85 ASN A N 1
ATOM 638 C CA . ASN A 1 85 ? 19.874 46.053 18.845 1.00 65.25 85 ASN A CA 1
ATOM 639 C C . ASN A 1 85 ? 19.857 44.574 18.380 1.00 65.25 85 ASN A C 1
ATOM 641 O O . ASN A 1 85 ? 19.414 43.700 19.123 1.00 65.25 85 ASN A O 1
ATOM 645 N N . LEU A 1 86 ? 20.291 44.270 17.149 1.00 67.81 86 LEU A N 1
ATOM 646 C CA . LEU A 1 86 ? 20.473 42.877 16.707 1.00 67.81 86 LEU A CA 1
ATOM 647 C C . LEU A 1 86 ? 21.879 42.358 17.032 1.00 67.81 86 LEU A C 1
ATOM 649 O O . LEU A 1 86 ? 22.877 43.030 16.779 1.00 67.81 86 LEU A O 1
ATOM 653 N N . THR A 1 87 ? 21.948 41.119 17.521 1.00 76.38 87 THR A N 1
ATOM 654 C CA . THR A 1 87 ? 23.194 40.347 17.621 1.00 76.38 87 THR A CA 1
ATOM 655 C C . THR A 1 87 ? 23.761 40.087 16.221 1.00 76.38 87 THR A C 1
ATOM 657 O O . THR A 1 87 ? 23.006 39.795 15.292 1.00 76.38 87 THR A O 1
ATOM 660 N N . GLU A 1 88 ? 25.085 40.143 16.070 1.00 75.81 88 GLU A N 1
ATOM 661 C CA . GLU A 1 88 ? 25.781 40.023 14.775 1.00 75.81 88 GLU A CA 1
ATOM 662 C C . GLU A 1 88 ? 25.417 38.736 14.001 1.00 75.81 88 GLU A C 1
ATOM 664 O O . GLU A 1 88 ? 25.235 38.764 12.786 1.00 75.81 88 GLU A O 1
ATOM 669 N N . GLU A 1 89 ? 25.192 37.623 14.704 1.00 76.25 89 GLU A N 1
ATOM 670 C CA . GLU A 1 89 ? 24.732 36.354 14.116 1.00 76.25 89 GLU A CA 1
ATOM 671 C C . GLU A 1 89 ? 23.321 36.458 13.504 1.00 76.25 89 GLU A C 1
ATOM 673 O O . GLU A 1 89 ? 23.075 35.984 12.393 1.00 76.25 89 GLU A O 1
ATOM 678 N N . MET A 1 90 ? 22.389 37.131 14.192 1.00 72.69 90 MET A N 1
ATOM 679 C CA . MET A 1 90 ? 21.037 37.375 13.675 1.00 72.69 90 MET A CA 1
ATOM 680 C C . MET A 1 90 ? 21.069 38.315 12.472 1.00 72.69 90 MET A C 1
ATOM 682 O O . MET A 1 90 ? 20.312 38.124 11.522 1.00 72.69 90 MET A O 1
ATOM 686 N N . ARG A 1 91 ? 21.962 39.309 12.488 1.00 80.94 91 ARG A N 1
ATOM 687 C CA . ARG A 1 91 ? 22.162 40.226 11.366 1.00 80.94 91 ARG A CA 1
ATOM 688 C C . ARG A 1 91 ? 22.634 39.482 10.115 1.00 80.94 91 ARG A C 1
ATOM 690 O O . ARG A 1 91 ? 22.002 39.620 9.072 1.00 80.94 91 ARG A O 1
ATOM 697 N N . GLN A 1 92 ? 23.670 38.647 10.225 1.00 84.56 92 GLN A N 1
ATOM 698 C CA . GLN A 1 92 ? 24.166 37.840 9.103 1.00 84.56 92 GLN A CA 1
ATOM 699 C C . GLN A 1 92 ? 23.090 36.890 8.556 1.00 84.56 92 GLN A C 1
ATOM 701 O O . GLN A 1 92 ? 22.964 36.731 7.341 1.00 84.56 92 GLN A O 1
ATOM 706 N N . HIS A 1 93 ? 22.257 36.313 9.429 1.00 81.75 93 HIS A N 1
ATOM 707 C CA . HIS A 1 93 ? 21.135 35.486 8.992 1.00 81.75 93 HIS A CA 1
ATOM 708 C C . HIS A 1 93 ? 20.089 36.294 8.198 1.00 81.75 93 HIS A C 1
ATOM 710 O O . HIS A 1 93 ? 19.715 35.882 7.098 1.00 81.75 93 HIS A O 1
ATOM 716 N N . VAL A 1 94 ? 19.681 37.475 8.679 1.00 83.62 94 VAL A N 1
ATOM 717 C CA . VAL A 1 94 ? 18.732 38.354 7.966 1.00 83.62 94 VAL A CA 1
ATOM 718 C C . VAL A 1 94 ? 19.316 38.873 6.644 1.00 83.62 94 VAL A C 1
ATOM 720 O O . VAL A 1 94 ? 18.600 38.920 5.644 1.00 83.62 94 VAL A O 1
ATOM 723 N N . GLU A 1 95 ? 20.612 39.197 6.588 1.00 85.44 95 GLU A N 1
ATOM 724 C CA . GLU A 1 95 ? 21.296 39.571 5.340 1.00 85.44 95 GLU A CA 1
ATOM 725 C C . GLU A 1 95 ? 21.315 38.405 4.325 1.00 85.44 95 GLU A C 1
ATOM 727 O O . GLU A 1 95 ? 21.103 38.629 3.129 1.00 85.44 95 GLU A O 1
ATOM 732 N N . SER A 1 96 ? 21.467 37.154 4.787 1.00 87.56 96 SER A N 1
ATOM 733 C CA . SER A 1 96 ? 21.400 35.960 3.927 1.00 87.56 96 SER A CA 1
ATOM 734 C C . SER A 1 96 ? 19.993 35.689 3.370 1.00 87.56 96 SER A C 1
ATOM 736 O O . SER A 1 96 ? 19.843 35.450 2.169 1.00 87.56 96 SER A O 1
ATOM 738 N N . GLU A 1 97 ? 18.947 35.817 4.194 1.00 83.19 97 GLU A N 1
ATOM 739 C CA . GLU A 1 97 ? 17.548 35.670 3.766 1.00 83.19 97 GLU A CA 1
ATOM 740 C C . GLU A 1 97 ? 17.133 36.787 2.796 1.00 83.19 97 GLU A C 1
ATOM 742 O O . GLU A 1 97 ? 16.461 36.535 1.794 1.00 83.19 97 GLU A O 1
ATOM 747 N N . LEU A 1 98 ? 17.603 38.017 3.020 1.00 89.50 98 LEU A N 1
ATOM 748 C CA . LEU A 1 98 ? 17.400 39.149 2.115 1.00 89.50 98 LEU A CA 1
ATOM 749 C C . LEU A 1 98 ? 18.060 38.921 0.745 1.00 89.50 98 LEU A C 1
ATOM 751 O O . LEU A 1 98 ? 17.457 39.243 -0.283 1.00 89.50 98 LEU A O 1
ATOM 755 N N . ALA A 1 99 ? 19.268 38.352 0.704 1.00 87.94 99 ALA A N 1
ATOM 756 C CA . ALA A 1 99 ? 19.931 37.991 -0.550 1.00 87.94 99 ALA A CA 1
ATOM 757 C C . ALA A 1 99 ? 19.163 36.887 -1.303 1.00 87.94 99 ALA A C 1
ATOM 759 O O . ALA A 1 99 ? 18.951 36.993 -2.515 1.00 87.94 99 ALA A O 1
ATOM 760 N N . MET A 1 100 ? 18.674 35.873 -0.582 1.00 86.69 100 MET A N 1
ATOM 761 C CA . MET A 1 100 ? 17.836 34.802 -1.134 1.00 86.69 100 MET A CA 1
ATOM 762 C C . MET A 1 100 ? 16.500 35.333 -1.678 1.00 86.69 100 MET A C 1
ATOM 764 O O . MET A 1 100 ? 16.104 34.968 -2.787 1.00 86.69 100 MET A O 1
ATOM 768 N N . ALA A 1 101 ? 15.829 36.236 -0.956 1.00 86.06 101 ALA A N 1
ATOM 769 C CA . ALA A 1 101 ? 14.593 36.879 -1.402 1.00 86.06 101 ALA A CA 1
ATOM 770 C C . ALA A 1 101 ? 14.809 37.712 -2.678 1.00 86.06 101 ALA A C 1
ATOM 772 O O . ALA A 1 101 ? 14.042 37.581 -3.633 1.00 86.06 101 ALA A O 1
ATOM 773 N N . LYS A 1 102 ? 15.891 38.506 -2.751 1.00 88.06 102 LYS A N 1
ATOM 774 C CA . LYS A 1 102 ? 16.246 39.283 -3.957 1.00 88.06 102 LYS A CA 1
ATOM 775 C C . LYS A 1 102 ? 16.482 38.375 -5.169 1.00 88.06 102 LYS A C 1
ATOM 777 O O . LYS A 1 102 ? 15.862 38.590 -6.209 1.00 88.06 102 LYS A O 1
ATOM 782 N N . GLY A 1 103 ? 17.256 37.298 -5.011 1.00 91.12 103 GLY A N 1
ATOM 783 C CA . GLY A 1 103 ? 17.479 36.321 -6.085 1.00 91.12 103 GLY A CA 1
ATOM 784 C C . GLY A 1 103 ? 16.191 35.644 -6.577 1.00 91.12 103 GLY A C 1
ATOM 785 O O . GLY A 1 103 ? 15.992 35.482 -7.781 1.00 91.12 103 GLY A O 1
ATOM 786 N N . LYS A 1 104 ? 15.266 35.295 -5.673 1.00 88.94 104 LYS A N 1
ATOM 787 C CA . LYS A 1 104 ? 13.954 34.754 -6.064 1.00 88.94 104 LYS A CA 1
ATOM 788 C C . LYS A 1 104 ? 13.107 35.776 -6.823 1.00 88.94 104 LYS A C 1
ATOM 790 O O . LYS A 1 104 ? 12.532 35.413 -7.850 1.00 88.94 104 LYS A O 1
ATOM 795 N N . ILE A 1 105 ? 13.043 37.029 -6.361 1.00 89.38 105 ILE A N 1
ATOM 796 C CA . ILE A 1 105 ? 12.304 38.110 -7.037 1.00 89.38 105 ILE A CA 1
ATOM 797 C C . ILE A 1 105 ? 12.796 38.259 -8.483 1.00 89.38 105 ILE A C 1
ATOM 799 O O . ILE A 1 105 ? 11.972 38.225 -9.398 1.00 89.38 105 ILE A O 1
ATOM 803 N N . ASP A 1 106 ? 14.114 38.290 -8.709 1.00 90.56 106 ASP A N 1
ATOM 804 C CA . ASP A 1 106 ? 14.700 38.366 -10.055 1.00 90.56 106 ASP A CA 1
ATOM 805 C C . ASP A 1 106 ? 14.260 37.197 -10.955 1.00 90.56 106 ASP A C 1
ATOM 807 O O . ASP A 1 106 ? 13.874 37.405 -12.111 1.00 90.56 106 ASP A O 1
ATOM 811 N N . THR A 1 107 ? 14.258 35.959 -10.439 1.00 90.62 107 THR A N 1
ATOM 812 C CA . THR A 1 107 ? 13.804 34.791 -11.221 1.00 90.62 107 THR A CA 1
ATOM 813 C C . THR A 1 107 ? 12.312 34.848 -11.563 1.00 90.62 107 THR A C 1
ATOM 815 O O . THR A 1 107 ? 11.931 34.542 -12.697 1.00 90.62 107 THR A O 1
ATOM 818 N N . ILE A 1 108 ? 11.463 35.294 -10.630 1.00 88.06 108 ILE A N 1
ATOM 819 C CA . ILE A 1 108 ? 10.017 35.430 -10.852 1.00 88.06 108 ILE A CA 1
ATOM 820 C C . ILE A 1 108 ? 9.740 36.562 -11.852 1.00 88.06 108 ILE A C 1
ATOM 822 O O . ILE A 1 108 ? 8.919 36.400 -12.757 1.00 88.06 108 ILE A O 1
ATOM 826 N N . GLU A 1 109 ? 10.460 37.684 -11.770 1.00 88.44 109 GLU A N 1
ATOM 827 C CA . GLU A 1 109 ? 10.357 38.763 -12.754 1.00 88.44 109 GLU A CA 1
ATOM 828 C C . GLU A 1 109 ? 10.743 38.316 -14.168 1.00 88.44 109 GLU A C 1
ATOM 830 O O . GLU A 1 109 ? 10.056 38.670 -15.131 1.00 88.44 109 GLU A O 1
ATOM 835 N N . GLN A 1 110 ? 11.815 37.530 -14.320 1.00 90.38 110 GLN A N 1
ATOM 836 C CA . GLN A 1 110 ? 12.204 36.963 -15.616 1.00 90.38 110 GLN A CA 1
ATOM 837 C C . GLN A 1 110 ? 11.110 36.039 -16.176 1.00 90.38 110 GLN A C 1
ATOM 839 O O . GLN A 1 110 ? 10.764 36.135 -17.359 1.00 90.38 110 GLN A O 1
ATOM 844 N N . GLN A 1 111 ? 10.500 35.203 -15.329 1.00 86.00 111 GLN A N 1
ATOM 845 C CA . GLN A 1 111 ? 9.381 34.343 -15.721 1.00 86.00 111 GLN A CA 1
ATOM 846 C C . GLN A 1 111 ? 8.156 35.162 -16.161 1.00 86.00 111 GLN A C 1
ATOM 848 O O . GLN A 1 111 ? 7.630 34.921 -17.251 1.00 86.00 111 GLN A O 1
ATOM 853 N N . VAL A 1 112 ? 7.752 36.188 -15.401 1.00 87.50 112 VAL A N 1
ATOM 854 C CA . VAL A 1 112 ? 6.634 37.080 -15.767 1.00 87.50 112 VAL A CA 1
ATOM 855 C C . VAL A 1 112 ? 6.908 37.822 -17.083 1.00 87.50 112 VAL A C 1
ATOM 857 O O . VAL A 1 112 ? 6.032 37.869 -17.950 1.00 87.50 112 VAL A O 1
ATOM 860 N N . LYS A 1 113 ? 8.129 38.340 -17.289 1.00 87.06 113 LYS A N 1
ATOM 861 C CA . LYS A 1 113 ? 8.544 38.980 -18.554 1.00 87.06 113 LYS A CA 1
ATOM 862 C C . LYS A 1 113 ? 8.432 38.003 -19.737 1.00 87.06 113 LYS A C 1
ATOM 864 O O . LYS A 1 113 ? 7.911 38.376 -20.788 1.00 87.06 113 LYS A O 1
ATOM 869 N N . SER A 1 114 ? 8.825 36.737 -19.558 1.00 84.50 114 SER A N 1
ATOM 870 C CA . SER A 1 114 ? 8.731 35.706 -20.607 1.00 84.50 114 SER A CA 1
ATOM 871 C C . SER A 1 114 ? 7.286 35.341 -20.997 1.00 84.50 114 SER A C 1
ATOM 873 O O . SER A 1 114 ? 6.991 35.150 -22.181 1.00 84.50 114 SER A O 1
ATOM 875 N N . LEU A 1 115 ? 6.364 35.299 -20.026 1.00 80.94 115 LEU A N 1
ATOM 876 C CA . LEU A 1 115 ? 4.946 34.986 -20.251 1.00 80.94 115 LEU A CA 1
ATOM 877 C C . LEU A 1 115 ? 4.185 36.161 -20.884 1.00 80.94 115 LEU A C 1
ATOM 879 O O . LEU A 1 115 ? 3.384 35.954 -21.802 1.00 80.94 115 LEU A O 1
ATOM 883 N N . ASN A 1 116 ? 4.489 37.400 -20.482 1.00 81.25 116 ASN A N 1
ATOM 884 C CA . ASN A 1 116 ? 3.952 38.597 -21.137 1.00 81.25 116 ASN A CA 1
ATOM 885 C C . ASN A 1 116 ? 4.393 38.669 -22.609 1.00 81.25 116 ASN A C 1
ATOM 887 O O . ASN A 1 116 ? 3.546 38.794 -23.493 1.00 81.25 116 ASN A O 1
ATOM 891 N N . ALA A 1 117 ? 5.682 38.455 -22.903 1.00 79.00 117 ALA A N 1
ATOM 892 C CA . ALA A 1 117 ? 6.195 38.460 -24.277 1.00 79.00 117 ALA A CA 1
ATOM 893 C C . ALA A 1 117 ? 5.563 37.371 -25.174 1.00 79.00 117 ALA A C 1
ATOM 895 O O . ALA A 1 117 ? 5.358 37.585 -26.371 1.00 79.00 117 ALA A O 1
ATOM 896 N N . ARG A 1 118 ? 5.210 36.202 -24.614 1.00 71.38 118 ARG A N 1
ATOM 897 C CA . ARG A 1 118 ? 4.430 35.163 -25.319 1.00 71.38 118 ARG A CA 1
ATOM 898 C C . ARG A 1 118 ? 2.980 35.578 -25.585 1.00 71.38 118 ARG A C 1
ATOM 900 O O . ARG A 1 118 ? 2.411 35.165 -26.596 1.00 71.38 118 ARG A O 1
ATOM 907 N N . THR A 1 119 ? 2.396 36.384 -24.703 1.00 66.12 119 THR A N 1
ATOM 908 C CA . THR A 1 119 ? 1.016 36.874 -24.817 1.00 66.12 119 THR A CA 1
ATOM 909 C C . THR A 1 119 ? 0.902 37.970 -25.880 1.00 66.12 119 THR A C 1
ATOM 911 O O . THR A 1 119 ? 0.027 37.898 -26.742 1.00 66.12 119 THR A O 1
ATOM 914 N N . GLU A 1 120 ? 1.828 38.932 -25.894 1.00 61.03 120 GLU A N 1
ATOM 915 C CA . GLU A 1 120 ? 1.838 40.045 -26.857 1.00 61.03 120 GLU A CA 1
ATOM 916 C C . GLU A 1 120 ? 2.059 39.576 -28.303 1.00 61.03 120 GLU A C 1
ATOM 918 O O . GLU A 1 120 ? 1.354 40.017 -29.211 1.00 61.03 120 GLU A O 1
ATOM 923 N N . ARG A 1 121 ? 2.949 38.596 -28.528 1.00 58.50 121 ARG A N 1
ATOM 924 C CA . ARG A 1 121 ? 3.194 38.007 -29.863 1.00 58.50 121 ARG A CA 1
ATOM 925 C C . ARG A 1 121 ? 1.968 37.317 -30.484 1.00 58.50 121 ARG A C 1
ATOM 927 O O . ARG A 1 121 ? 1.956 37.100 -31.691 1.00 58.50 121 ARG A O 1
ATOM 934 N N . LYS A 1 122 ? 0.941 36.973 -29.694 1.00 55.16 122 LYS A N 1
ATOM 935 C CA . LYS A 1 122 ? -0.339 36.417 -30.181 1.00 55.16 122 LYS A CA 1
ATOM 936 C C . LYS A 1 122 ? -1.402 37.495 -30.473 1.00 55.16 122 LYS A C 1
ATOM 938 O O . LYS A 1 122 ? -2.466 37.143 -30.977 1.00 55.16 122 LYS A O 1
ATOM 943 N N . ALA A 1 123 ? -1.158 38.769 -30.149 1.00 45.97 123 ALA A N 1
ATOM 944 C CA . ALA A 1 123 ? -2.161 39.839 -30.221 1.00 45.97 123 ALA A CA 1
ATOM 945 C C . ALA A 1 123 ? -2.060 40.742 -31.470 1.00 45.97 123 ALA A C 1
ATOM 947 O O . ALA A 1 123 ? -3.016 41.448 -31.779 1.00 45.97 123 ALA A O 1
ATOM 948 N N . THR A 1 124 ? -0.936 40.728 -32.193 1.00 43.72 124 THR A N 1
ATOM 949 C CA . THR A 1 124 ? -0.593 41.737 -33.221 1.00 43.72 124 THR A CA 1
ATOM 950 C C . THR A 1 124 ? -0.544 41.214 -34.666 1.00 43.72 124 THR A C 1
ATOM 952 O O . THR A 1 124 ? 0.128 41.795 -35.513 1.00 43.72 124 THR A O 1
ATOM 955 N N . ALA A 1 125 ? -1.284 40.146 -34.989 1.00 37.59 125 ALA A N 1
ATOM 956 C CA . ALA A 1 125 ? -1.452 39.664 -36.368 1.00 37.59 125 ALA A CA 1
ATOM 957 C C . ALA A 1 125 ? -2.685 40.318 -37.047 1.00 37.59 125 ALA A C 1
ATOM 959 O O . ALA A 1 125 ? -3.809 40.045 -36.613 1.00 37.59 125 ALA A O 1
ATOM 960 N N . PRO A 1 126 ? -2.537 41.158 -38.096 1.00 37.47 126 PRO A N 1
ATOM 961 C CA . PRO A 1 126 ? -3.670 41.851 -38.719 1.00 37.47 126 PRO A CA 1
ATOM 962 C C . PRO A 1 126 ? -4.473 40.964 -39.684 1.00 37.47 126 PRO A C 1
ATOM 964 O O . PRO A 1 126 ? -3.917 40.177 -40.449 1.00 37.47 126 PRO A O 1
ATOM 967 N N . LEU A 1 127 ? -5.794 41.157 -39.706 1.00 44.03 127 LEU A N 1
ATOM 968 C CA . LEU A 1 127 ? -6.731 40.525 -40.642 1.00 44.03 127 LEU A CA 1
ATOM 969 C C . LEU A 1 127 ? -6.908 41.381 -41.911 1.00 44.03 127 LEU A C 1
ATOM 971 O O . LEU A 1 127 ? -7.358 42.521 -41.819 1.00 44.03 127 LEU A O 1
ATOM 975 N N . ALA A 1 128 ? -6.638 40.820 -43.095 1.00 31.92 128 ALA A N 1
ATOM 976 C CA . ALA A 1 128 ? -6.975 41.414 -44.398 1.00 31.92 128 ALA A CA 1
ATOM 977 C C . ALA A 1 128 ? -7.255 40.317 -45.463 1.00 31.92 128 ALA A C 1
ATOM 979 O O . ALA A 1 128 ? -6.853 39.167 -45.264 1.00 31.92 128 ALA A O 1
ATOM 980 N N . PRO A 1 129 ? -8.022 40.596 -46.542 1.00 38.91 129 PRO A N 1
ATOM 981 C CA . PRO A 1 129 ? -8.961 39.597 -47.057 1.00 38.91 129 PRO A CA 1
ATOM 982 C C . PRO A 1 129 ? -8.532 38.772 -48.285 1.00 38.91 129 PRO A C 1
ATOM 984 O O . PRO A 1 129 ? -7.795 39.185 -49.175 1.00 38.91 129 PRO A O 1
ATOM 987 N N . ARG A 1 130 ? -9.159 37.596 -48.350 1.00 39.69 130 ARG A N 1
ATOM 988 C CA . ARG A 1 130 ? -9.138 36.567 -49.399 1.00 39.69 130 ARG A CA 1
ATOM 989 C C . ARG A 1 130 ? -9.582 37.086 -50.781 1.00 39.69 130 ARG A C 1
ATOM 991 O O . ARG A 1 130 ? -10.740 37.464 -50.952 1.00 39.69 130 ARG A O 1
ATOM 998 N N . ARG A 1 131 ? -8.733 36.940 -51.807 1.00 28.08 131 ARG A N 1
ATOM 999 C CA . ARG A 1 131 ? -9.136 36.888 -53.230 1.00 28.08 131 ARG A CA 1
ATOM 1000 C C . ARG A 1 131 ? -8.687 35.562 -53.857 1.00 28.08 131 ARG A C 1
ATOM 1002 O O . ARG A 1 131 ? -7.590 35.089 -53.585 1.00 28.08 131 ARG A O 1
ATOM 1009 N N . ARG A 1 132 ? -9.571 34.944 -54.651 1.00 36.19 132 ARG A N 1
ATOM 1010 C CA . ARG A 1 132 ? -9.297 33.715 -55.428 1.00 36.19 132 ARG A CA 1
ATOM 1011 C C . ARG A 1 132 ? -8.304 34.016 -56.562 1.00 36.19 132 ARG A C 1
ATOM 1013 O O . ARG A 1 132 ? -8.305 35.140 -57.062 1.00 36.19 132 ARG A O 1
ATOM 1020 N N . PRO A 1 133 ? -7.568 33.001 -57.037 1.00 31.67 133 PRO A N 1
ATOM 1021 C CA . PRO A 1 133 ? -7.847 32.547 -58.404 1.00 31.67 133 PRO A CA 1
ATOM 1022 C C . PRO A 1 133 ? -8.223 31.064 -58.499 1.00 31.67 133 PRO A C 1
ATOM 1024 O O . PRO A 1 133 ? -7.838 30.231 -57.684 1.00 31.67 133 PRO A O 1
ATOM 1027 N N . THR A 1 134 ? -9.000 30.761 -59.531 1.00 30.70 134 THR A N 1
ATOM 1028 C CA . THR A 1 134 ? -9.307 29.424 -60.054 1.00 30.70 134 THR A CA 1
ATOM 1029 C C . THR A 1 134 ? -8.277 28.997 -61.099 1.00 30.70 134 THR A C 1
ATOM 1031 O O . THR A 1 134 ? -7.879 29.838 -61.900 1.00 30.70 134 THR A O 1
ATOM 1034 N N . GLY A 1 135 ? -7.986 27.695 -61.203 1.00 28.89 135 GLY A N 1
ATOM 1035 C CA . GLY A 1 135 ? -7.440 27.100 -62.432 1.00 28.89 135 GLY A CA 1
ATOM 1036 C C . GLY A 1 135 ? -6.357 26.042 -62.214 1.00 28.89 135 GLY A C 1
ATOM 1037 O O . GLY A 1 135 ? -5.290 26.376 -61.730 1.00 28.89 135 GLY A O 1
ATOM 1038 N N . GLN A 1 136 ? -6.682 24.793 -62.580 1.00 31.70 136 GLN A N 1
ATOM 1039 C CA . GLN A 1 136 ? -5.831 23.760 -63.215 1.00 31.70 136 GLN A CA 1
ATOM 1040 C C . GLN A 1 136 ? -4.305 23.772 -62.919 1.00 31.70 136 GLN A C 1
ATOM 1042 O O . GLN A 1 136 ? -3.620 24.737 -63.219 1.00 31.70 136 GLN A O 1
ATOM 1047 N N . GLY A 1 137 ? -3.658 22.692 -62.478 1.00 28.55 137 GLY A N 1
ATOM 1048 C CA . GLY A 1 137 ? -4.124 21.337 -62.188 1.00 28.55 137 GLY A CA 1
ATOM 1049 C C . GLY A 1 137 ? -2.977 20.324 -62.313 1.00 28.55 137 GLY A C 1
ATOM 1050 O O . GLY A 1 137 ? -2.216 20.371 -63.271 1.00 28.55 137 GLY A O 1
ATOM 1051 N N . SER A 1 138 ? -2.858 19.405 -61.358 1.00 30.42 138 SER A N 1
ATOM 1052 C CA . SER A 1 138 ? -2.404 18.012 -61.536 1.00 30.42 138 SER A CA 1
ATOM 1053 C C . SER A 1 138 ? -2.522 17.292 -60.187 1.00 30.42 138 SER A C 1
ATOM 1055 O O . SER A 1 138 ? -2.491 17.926 -59.134 1.00 30.42 138 SER A O 1
ATOM 1057 N N . SER A 1 139 ? -2.790 15.987 -60.219 1.00 33.38 139 SER A N 1
ATOM 1058 C CA . SER A 1 139 ? -3.221 15.219 -59.047 1.00 33.38 139 SER A CA 1
ATOM 1059 C C . SER A 1 139 ? -2.055 14.508 -58.364 1.00 33.38 139 SER A C 1
ATOM 1061 O O . SER A 1 139 ? -1.557 13.529 -58.912 1.00 33.38 139 SER A O 1
ATOM 1063 N N . GLU A 1 140 ? -1.724 14.898 -57.131 1.00 30.02 140 GLU A N 1
ATOM 1064 C CA . GLU A 1 140 ? -0.963 14.062 -56.193 1.00 30.02 140 GLU A CA 1
ATOM 1065 C C . GLU A 1 140 ? -1.579 14.062 -54.781 1.00 30.02 140 GLU A C 1
ATOM 1067 O O . GLU A 1 140 ? -2.246 15.003 -54.355 1.00 30.02 140 GLU A O 1
ATOM 1072 N N . ASN A 1 141 ? -1.353 12.942 -54.091 1.00 32.19 141 ASN A N 1
ATOM 1073 C CA . ASN A 1 141 ? -1.835 12.522 -52.772 1.00 32.19 141 ASN A CA 1
ATOM 1074 C C . ASN A 1 141 ? -2.204 13.606 -51.738 1.00 32.19 141 ASN A C 1
ATOM 1076 O O . ASN A 1 141 ? -1.371 14.392 -51.288 1.00 32.19 141 ASN A O 1
ATOM 1080 N N . ALA A 1 142 ? -3.418 13.491 -51.189 1.00 33.88 142 ALA A N 1
ATOM 1081 C CA . ALA A 1 142 ? -3.811 14.184 -49.967 1.00 33.88 142 ALA A CA 1
ATOM 1082 C C . ALA A 1 142 ? -3.104 13.588 -48.729 1.00 33.88 142 ALA A C 1
ATOM 1084 O O . ALA A 1 142 ? -3.460 12.509 -48.256 1.00 33.88 142 ALA A O 1
ATOM 1085 N N . LYS A 1 143 ? -2.128 14.316 -48.172 1.00 32.91 143 LYS A N 1
ATOM 1086 C CA . LYS A 1 143 ? -1.562 14.069 -46.832 1.00 32.91 143 LYS A CA 1
ATOM 1087 C C . LYS A 1 143 ? -2.233 14.965 -45.776 1.00 32.91 143 LYS A C 1
ATOM 1089 O O . LYS A 1 143 ? -2.577 16.106 -46.089 1.00 32.91 143 LYS A O 1
ATOM 1094 N N . PRO A 1 144 ? -2.390 14.507 -44.517 1.00 40.97 144 PRO A N 1
ATOM 1095 C CA . PRO A 1 144 ? -2.818 15.369 -43.417 1.00 40.97 144 PRO A CA 1
ATOM 1096 C C . PRO A 1 144 ? -1.756 16.421 -43.071 1.00 40.97 144 PRO A C 1
ATOM 1098 O O . PRO A 1 144 ? -0.566 16.201 -43.296 1.00 40.97 144 PRO A O 1
ATOM 1101 N N . LYS A 1 145 ? -2.211 17.535 -42.476 1.00 38.97 145 LYS A N 1
ATOM 1102 C CA . LYS A 1 145 ? -1.399 18.652 -41.954 1.00 38.97 145 LYS A CA 1
ATOM 1103 C C . LYS A 1 145 ? -0.062 18.207 -41.360 1.00 38.97 145 LYS A C 1
ATOM 1105 O O . LYS A 1 145 ? -0.012 17.349 -40.481 1.00 38.97 145 LYS A O 1
ATOM 1110 N N . GLU A 1 146 ? 1.004 18.866 -41.785 1.00 39.50 146 GLU A N 1
ATOM 1111 C CA . GLU A 1 146 ? 2.342 18.582 -41.294 1.00 39.50 146 GLU A CA 1
ATOM 1112 C C . GLU A 1 146 ? 2.573 19.188 -39.898 1.00 39.50 146 GLU A C 1
ATOM 1114 O O . GLU A 1 146 ? 2.595 20.408 -39.751 1.00 39.50 146 GLU A O 1
ATOM 1119 N N . ASP A 1 147 ? 2.828 18.335 -38.889 1.00 45.41 147 ASP A N 1
ATOM 1120 C CA . ASP A 1 147 ? 3.801 18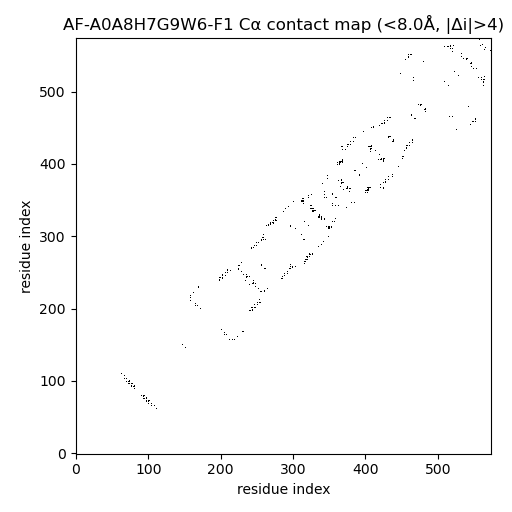.662 -37.825 1.00 45.41 147 ASP A CA 1
ATOM 1121 C C . ASP A 1 147 ? 5.072 19.226 -38.483 1.00 45.41 147 ASP A C 1
ATOM 1123 O O . ASP A 1 147 ? 5.456 18.729 -39.552 1.00 45.41 147 ASP A O 1
ATOM 1127 N N . SER A 1 148 ? 5.731 20.175 -37.818 1.00 45.25 148 SER A N 1
ATOM 1128 C CA . SER A 1 148 ? 7.040 20.745 -38.166 1.00 45.25 148 SER A CA 1
ATOM 1129 C C . SER A 1 148 ? 7.992 19.702 -38.768 1.00 45.25 148 SER A C 1
ATOM 1131 O O . SER A 1 148 ? 8.124 18.599 -38.230 1.00 45.25 148 SER A O 1
ATOM 1133 N N . SER A 1 149 ? 8.670 20.051 -39.867 1.00 55.59 149 SER A N 1
ATOM 1134 C CA . SER A 1 149 ? 9.711 19.213 -40.488 1.00 55.59 149 SER A CA 1
ATOM 1135 C C . SER A 1 149 ? 10.742 18.751 -39.460 1.00 55.59 149 SER A C 1
ATOM 1137 O O . SER A 1 149 ? 11.036 17.563 -39.352 1.00 55.59 149 SER A O 1
ATOM 1139 N N . ASP A 1 150 ? 11.195 19.700 -38.649 1.00 58.50 150 ASP A N 1
ATOM 1140 C CA . ASP A 1 150 ? 12.326 19.550 -37.745 1.00 58.50 150 ASP A CA 1
ATOM 1141 C C . ASP A 1 150 ? 12.011 18.521 -36.640 1.00 58.50 150 ASP A C 1
ATOM 1143 O O . ASP A 1 150 ? 12.779 17.587 -36.433 1.00 58.50 150 ASP A O 1
ATOM 1147 N N . ASP A 1 151 ? 10.814 18.578 -36.034 1.00 59.91 151 ASP A N 1
ATOM 1148 C CA . ASP A 1 151 ? 10.364 17.607 -35.020 1.00 59.91 151 ASP A CA 1
ATOM 1149 C C . ASP A 1 151 ? 10.235 16.172 -35.573 1.00 59.91 151 ASP A C 1
ATOM 1151 O O . ASP A 1 151 ? 10.424 15.190 -34.847 1.00 59.91 151 ASP A O 1
ATOM 1155 N N . LYS A 1 152 ? 9.886 16.020 -36.859 1.00 63.03 152 LYS A N 1
ATOM 1156 C CA . LYS A 1 152 ? 9.796 14.703 -37.516 1.00 63.03 152 LYS A CA 1
ATOM 1157 C C . LYS A 1 152 ? 11.169 14.131 -37.833 1.00 63.03 152 LYS A C 1
ATOM 1159 O O . LYS A 1 152 ? 11.357 12.919 -37.707 1.00 63.03 152 LYS A O 1
ATOM 1164 N N . ASP A 1 153 ? 12.107 14.969 -38.251 1.00 70.12 153 ASP A N 1
ATOM 1165 C CA . ASP A 1 153 ? 13.451 14.530 -38.610 1.00 70.12 153 ASP A CA 1
ATOM 1166 C C . ASP A 1 153 ? 14.320 14.290 -37.364 1.00 70.12 153 ASP A C 1
ATOM 1168 O O . ASP A 1 153 ? 15.060 13.301 -37.330 1.00 70.12 153 ASP A O 1
ATOM 1172 N N . ASP A 1 154 ? 14.112 15.043 -36.280 1.00 81.06 154 ASP A N 1
ATOM 1173 C CA . ASP A 1 154 ? 14.642 14.729 -34.947 1.00 81.06 154 ASP A CA 1
ATOM 1174 C C . ASP A 1 154 ? 14.089 13.401 -34.408 1.00 81.06 154 ASP A C 1
ATOM 1176 O O . ASP A 1 154 ? 14.845 12.578 -33.875 1.00 81.06 154 ASP A O 1
ATOM 1180 N N . LEU A 1 155 ? 12.789 13.130 -34.592 1.00 81.75 155 LEU A N 1
ATOM 1181 C CA . LEU A 1 155 ? 12.178 11.855 -34.205 1.00 81.75 155 LEU A CA 1
ATOM 1182 C C . LEU A 1 155 ? 12.746 10.678 -35.006 1.00 81.75 155 LEU A C 1
ATOM 1184 O O . LEU A 1 155 ? 13.129 9.672 -34.410 1.00 81.75 155 LEU A O 1
ATOM 1188 N N . ARG A 1 156 ? 12.857 10.800 -36.335 1.00 84.50 156 ARG A N 1
ATOM 1189 C CA . ARG A 1 156 ? 13.466 9.772 -37.202 1.00 84.50 156 ARG A CA 1
ATOM 1190 C C . ARG A 1 156 ? 14.922 9.516 -36.839 1.00 84.50 156 ARG A C 1
ATOM 1192 O O . ARG A 1 156 ? 15.332 8.363 -36.727 1.00 84.50 156 ARG A O 1
ATOM 1199 N N . THR A 1 157 ? 15.697 10.575 -36.619 1.00 88.12 157 THR A N 1
ATOM 1200 C CA . THR A 1 157 ? 17.108 10.480 -36.221 1.00 88.12 157 THR A CA 1
ATOM 1201 C C . THR A 1 157 ? 17.243 9.797 -34.860 1.00 88.12 157 THR A C 1
ATOM 1203 O O . THR A 1 157 ? 18.073 8.902 -34.692 1.00 88.12 157 THR A O 1
ATOM 1206 N N . SER A 1 158 ? 16.369 10.139 -33.911 1.00 87.12 158 SER A N 1
ATOM 1207 C CA . SER A 1 158 ? 16.323 9.528 -32.579 1.00 87.12 158 SER A CA 1
ATOM 1208 C C . SER A 1 158 ? 15.894 8.060 -32.603 1.00 87.12 158 SER A C 1
ATOM 1210 O O . SER A 1 158 ? 16.470 7.252 -31.875 1.00 87.12 158 SER A O 1
ATOM 1212 N N . LEU A 1 159 ? 14.927 7.697 -33.450 1.00 87.62 159 LEU A N 1
ATOM 1213 C CA . LEU A 1 159 ? 14.476 6.318 -33.650 1.00 87.62 159 LEU A CA 1
ATOM 1214 C C . LEU A 1 159 ? 15.582 5.480 -34.300 1.00 87.62 159 LEU A C 1
ATOM 1216 O O . LEU A 1 159 ? 15.942 4.437 -33.765 1.00 87.62 159 LEU A O 1
ATOM 1220 N N . ASN A 1 160 ? 16.214 5.978 -35.367 1.00 88.00 160 ASN A N 1
ATOM 1221 C CA . ASN A 1 160 ? 17.362 5.323 -36.001 1.00 88.00 160 ASN A CA 1
ATOM 1222 C C . ASN A 1 160 ? 18.518 5.112 -35.009 1.00 88.00 160 ASN A C 1
ATOM 1224 O O . ASN A 1 160 ? 19.118 4.037 -34.971 1.00 88.00 160 ASN A O 1
ATOM 1228 N N . TYR A 1 161 ? 18.814 6.106 -34.166 1.00 89.19 161 TYR A N 1
ATOM 1229 C CA . TYR A 1 161 ? 19.815 5.971 -33.108 1.00 89.19 161 TYR A CA 1
ATOM 1230 C C . TYR A 1 161 ? 19.409 4.911 -32.071 1.00 89.19 161 TYR A C 1
ATOM 1232 O O . TYR A 1 161 ? 20.234 4.076 -31.698 1.00 89.19 161 TYR A O 1
ATOM 1240 N N . ALA A 1 162 ? 18.143 4.889 -31.641 1.00 89.25 162 ALA A N 1
ATOM 1241 C CA . ALA A 1 162 ? 17.626 3.883 -30.717 1.00 89.25 162 ALA A CA 1
ATOM 1242 C C . ALA A 1 162 ? 17.722 2.460 -31.299 1.00 89.25 162 ALA A C 1
ATOM 1244 O O . ALA A 1 162 ? 18.266 1.570 -30.644 1.00 89.25 162 ALA A O 1
ATOM 1245 N N . SER A 1 163 ? 17.301 2.256 -32.552 1.00 89.75 163 SER A N 1
ATOM 1246 C CA . SER A 1 163 ? 17.431 0.981 -33.271 1.00 89.75 163 SER A CA 1
ATOM 1247 C C . SER A 1 163 ? 18.890 0.546 -33.432 1.00 89.75 163 SER A C 1
ATOM 1249 O O . SER A 1 163 ? 19.206 -0.633 -33.286 1.00 89.75 163 SER A O 1
ATOM 1251 N N . ASN A 1 164 ? 19.810 1.484 -33.677 1.00 90.06 164 ASN A N 1
ATOM 1252 C CA . ASN A 1 164 ? 21.243 1.188 -33.723 1.00 90.06 164 ASN A CA 1
ATOM 1253 C C . ASN A 1 164 ? 21.787 0.769 -32.346 1.00 90.06 164 ASN A C 1
ATOM 1255 O O . ASN A 1 164 ? 22.612 -0.140 -32.275 1.00 90.06 164 ASN A O 1
ATOM 1259 N N . CYS A 1 165 ? 21.301 1.357 -31.246 1.00 89.69 165 CYS A N 1
ATOM 1260 C CA . CYS A 1 165 ? 21.631 0.893 -29.896 1.00 89.69 165 CYS A CA 1
ATOM 1261 C C . CYS A 1 165 ? 21.074 -0.508 -29.593 1.00 89.69 165 CYS A C 1
ATOM 1263 O O . CYS A 1 165 ? 21.789 -1.298 -28.985 1.00 89.69 165 CYS A O 1
ATOM 1265 N N . ILE A 1 166 ? 19.855 -0.841 -30.035 1.00 89.88 166 ILE A N 1
ATOM 1266 C CA . ILE A 1 166 ? 19.269 -2.188 -29.880 1.00 89.88 166 ILE A CA 1
ATOM 1267 C C . ILE A 1 166 ? 20.108 -3.227 -30.637 1.00 89.88 166 ILE A C 1
ATOM 1269 O O . ILE A 1 166 ? 20.529 -4.226 -30.055 1.00 89.88 166 ILE A O 1
ATOM 1273 N N . LYS A 1 167 ? 20.462 -2.951 -31.899 1.00 90.38 167 LYS A N 1
ATOM 1274 C CA . LYS A 1 167 ? 21.340 -3.816 -32.712 1.00 90.38 167 LYS A CA 1
ATOM 1275 C C . LYS A 1 167 ? 22.737 -3.971 -32.107 1.00 90.38 167 LYS A C 1
ATOM 1277 O O . LYS A 1 167 ? 23.270 -5.079 -32.067 1.00 90.38 167 LYS A O 1
ATOM 1282 N N . ALA A 1 168 ? 23.314 -2.890 -31.579 1.00 88.69 168 ALA A N 1
ATOM 1283 C CA . ALA A 1 168 ? 24.580 -2.948 -30.853 1.00 88.69 168 ALA A CA 1
ATOM 1284 C C . ALA A 1 168 ? 24.471 -3.821 -29.588 1.00 88.69 168 ALA A C 1
ATOM 1286 O O . ALA A 1 168 ? 25.361 -4.631 -29.331 1.00 88.69 168 ALA A O 1
ATOM 1287 N N . LEU A 1 169 ? 23.370 -3.714 -28.835 1.00 89.25 169 LEU A N 1
ATOM 1288 C CA . LEU A 1 169 ? 23.131 -4.512 -27.632 1.00 89.25 169 LEU A CA 1
ATOM 1289 C C . LEU A 1 169 ? 22.938 -6.005 -27.956 1.00 89.25 169 LEU A C 1
ATOM 1291 O O . LEU A 1 169 ? 23.552 -6.837 -27.292 1.00 89.25 169 LEU A O 1
ATOM 1295 N N . LEU A 1 170 ? 22.198 -6.337 -29.023 1.00 88.38 170 LEU A N 1
ATOM 1296 C CA . LEU A 1 170 ? 22.101 -7.700 -29.572 1.00 88.38 170 LEU A CA 1
ATOM 1297 C C . LEU A 1 170 ? 23.487 -8.257 -29.926 1.00 88.38 170 LEU A C 1
ATOM 1299 O O . LEU A 1 170 ? 23.837 -9.358 -29.504 1.00 88.38 170 LEU A O 1
ATOM 1303 N N . SER A 1 171 ? 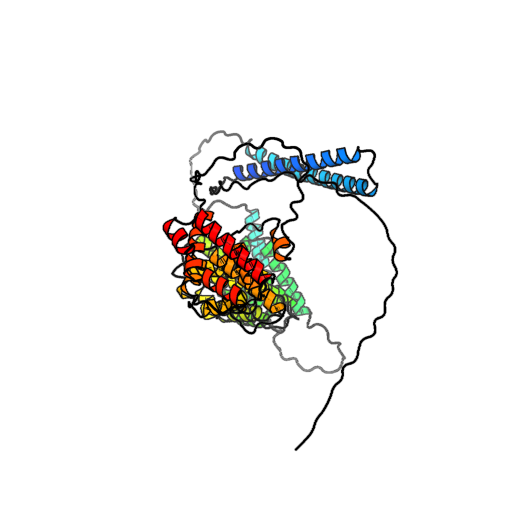24.310 -7.479 -30.641 1.00 85.88 171 SER A N 1
ATOM 1304 C CA . SER A 1 171 ? 25.662 -7.907 -31.028 1.00 85.88 171 SER A CA 1
ATOM 1305 C C . SER A 1 171 ? 26.589 -8.129 -29.825 1.00 85.88 171 SER A C 1
ATOM 1307 O O . SER A 1 171 ? 27.366 -9.078 -29.819 1.00 85.88 171 SER A O 1
ATOM 1309 N N . ALA A 1 172 ? 26.447 -7.323 -28.765 1.00 81.44 172 ALA A N 1
ATOM 1310 C CA . ALA A 1 172 ? 27.175 -7.480 -27.505 1.00 81.44 172 ALA A CA 1
ATOM 1311 C C . ALA A 1 172 ? 26.624 -8.616 -26.614 1.00 81.44 172 ALA A C 1
ATOM 1313 O O . ALA A 1 172 ? 27.263 -8.998 -25.634 1.00 81.44 172 ALA A O 1
ATOM 1314 N N . GLY A 1 173 ? 25.434 -9.139 -26.926 1.00 65.69 173 GLY A N 1
ATOM 1315 C CA . GLY A 1 173 ? 24.836 -10.311 -26.287 1.00 65.69 173 GLY A CA 1
ATOM 1316 C C . GLY A 1 173 ? 25.267 -11.645 -26.906 1.00 65.69 173 GLY A C 1
ATOM 1317 O O . GLY A 1 173 ? 25.138 -12.687 -26.261 1.00 65.69 173 GLY A O 1
ATOM 1318 N N . GLY A 1 174 ? 25.803 -11.627 -28.129 1.00 62.38 174 GLY A N 1
ATOM 1319 C CA . GLY A 1 174 ? 26.331 -12.812 -28.794 1.00 62.38 174 GLY A CA 1
ATOM 1320 C C . GLY A 1 174 ? 27.597 -13.328 -28.108 1.00 62.38 174 GLY A C 1
ATOM 1321 O O . GLY A 1 174 ? 28.605 -12.628 -28.032 1.00 62.38 174 GLY A O 1
ATOM 1322 N N . ARG A 1 175 ? 27.580 -14.588 -27.652 1.00 47.31 175 ARG A N 1
ATOM 1323 C CA . ARG A 1 175 ? 28.825 -15.304 -27.328 1.00 47.31 175 ARG A CA 1
ATOM 1324 C C . ARG A 1 175 ? 29.724 -15.319 -28.574 1.00 47.31 175 ARG A C 1
ATOM 1326 O O . ARG A 1 175 ? 29.206 -15.616 -29.653 1.00 47.31 175 ARG A O 1
ATOM 1333 N N . PRO A 1 176 ? 31.048 -15.103 -28.454 1.00 40.47 176 PRO A N 1
ATOM 1334 C CA . PRO A 1 176 ? 31.954 -15.442 -29.541 1.00 40.47 176 PRO A CA 1
ATOM 1335 C C . PRO A 1 176 ? 31.798 -16.938 -29.832 1.00 40.47 176 PRO A C 1
ATOM 1337 O O . PRO A 1 176 ? 31.992 -17.775 -28.947 1.00 40.47 176 PRO A O 1
ATOM 1340 N N . ALA A 1 177 ? 31.383 -17.266 -31.055 1.00 32.97 177 ALA A N 1
ATOM 1341 C CA . ALA A 1 177 ? 31.260 -18.649 -31.484 1.00 32.97 177 ALA A CA 1
ATOM 1342 C C . ALA A 1 177 ? 32.635 -19.323 -31.396 1.00 32.97 177 ALA A C 1
ATOM 1344 O O . ALA A 1 177 ? 33.642 -18.768 -31.839 1.00 32.97 177 ALA A O 1
ATOM 1345 N N . THR A 1 178 ? 32.675 -20.522 -30.819 1.00 42.03 178 THR A N 1
ATOM 1346 C CA . THR A 1 178 ? 33.885 -21.340 -30.732 1.00 42.03 178 THR A CA 1
ATOM 1347 C C . THR A 1 178 ? 34.271 -21.854 -32.117 1.00 42.03 178 THR A C 1
ATOM 1349 O O . THR A 1 178 ? 33.928 -22.975 -32.490 1.00 42.03 178 THR A O 1
ATOM 1352 N N . SER A 1 179 ? 34.995 -21.037 -32.879 1.00 31.67 179 SER A N 1
ATOM 1353 C CA . SER A 1 179 ? 35.774 -21.509 -34.022 1.00 31.67 179 SER A CA 1
ATOM 1354 C C . SER A 1 179 ? 36.977 -22.310 -33.501 1.00 31.67 179 SER A C 1
ATOM 1356 O O . SER A 1 179 ? 37.622 -21.867 -32.547 1.00 31.67 179 SER A O 1
ATOM 1358 N N . PRO A 1 180 ? 37.290 -23.486 -34.073 1.00 42.00 180 PRO A N 1
ATOM 1359 C CA . PRO A 1 180 ? 38.336 -24.356 -33.547 1.00 42.00 180 PRO A CA 1
ATOM 1360 C C . PRO A 1 180 ? 39.719 -23.727 -33.749 1.00 42.00 180 PRO A C 1
ATOM 1362 O O . PRO A 1 180 ? 40.144 -23.478 -34.876 1.00 42.00 180 PRO A O 1
ATOM 1365 N N . ALA A 1 181 ? 40.431 -23.478 -32.650 1.00 37.00 181 ALA A N 1
ATOM 1366 C CA . ALA A 1 181 ? 41.801 -22.989 -32.693 1.00 37.00 181 ALA A CA 1
ATOM 1367 C C . ALA A 1 181 ? 42.774 -24.129 -33.037 1.00 37.00 181 ALA A C 1
ATOM 1369 O O . ALA A 1 181 ? 42.814 -25.150 -32.349 1.00 37.00 181 ALA A O 1
ATOM 1370 N N . SER A 1 182 ? 43.594 -23.930 -34.071 1.00 32.28 182 SER A N 1
ATOM 1371 C CA . SER A 1 182 ? 44.778 -24.761 -34.313 1.00 32.28 182 SER A CA 1
ATOM 1372 C C . SER A 1 182 ? 45.799 -24.579 -33.177 1.00 32.28 182 SER A C 1
ATOM 1374 O O . SER A 1 182 ? 45.924 -23.470 -32.651 1.00 32.28 182 SER A O 1
ATOM 1376 N N . PRO A 1 183 ? 46.552 -25.623 -32.790 1.00 47.00 183 PRO A N 1
ATOM 1377 C CA . PRO A 1 183 ? 47.452 -25.546 -31.648 1.00 47.00 183 PRO A CA 1
ATOM 1378 C C . PRO A 1 183 ? 48.741 -24.790 -31.997 1.00 47.00 183 PRO A C 1
ATOM 1380 O O . PRO A 1 183 ? 49.472 -25.177 -32.907 1.00 47.00 183 PRO A O 1
ATOM 1383 N N . ALA A 1 184 ? 49.055 -23.756 -31.219 1.00 34.19 184 ALA A N 1
ATOM 1384 C CA . ALA A 1 184 ? 50.376 -23.138 -31.164 1.00 34.19 184 ALA A CA 1
ATOM 1385 C C . ALA A 1 184 ? 50.796 -22.992 -29.694 1.00 34.19 184 ALA A C 1
ATOM 1387 O O . ALA A 1 184 ? 50.008 -22.575 -28.845 1.00 34.19 184 ALA A O 1
ATOM 1388 N N . SER A 1 185 ? 52.020 -23.416 -29.393 1.00 37.56 185 SER A N 1
ATOM 1389 C CA . SER A 1 185 ? 52.478 -23.698 -28.032 1.00 37.56 185 SER A CA 1
ATOM 1390 C C . SER A 1 185 ? 53.046 -22.483 -27.286 1.00 37.56 185 SER A C 1
ATOM 1392 O O . SER A 1 185 ? 53.430 -21.476 -27.874 1.00 37.56 185 SER A O 1
ATOM 1394 N N . THR A 1 186 ? 53.264 -22.705 -25.984 1.00 37.16 186 THR A N 1
ATOM 1395 C CA . THR A 1 186 ? 54.248 -22.044 -25.098 1.00 37.16 186 THR A CA 1
ATOM 1396 C C . THR A 1 186 ? 53.971 -20.628 -24.559 1.00 37.16 186 THR A C 1
ATOM 1398 O O . THR A 1 186 ? 54.285 -19.609 -25.158 1.00 37.16 186 THR A O 1
ATOM 1401 N N . SER A 1 187 ? 53.545 -20.634 -23.288 1.00 38.69 187 SER A N 1
ATOM 1402 C CA . SER A 1 187 ? 54.081 -19.823 -22.178 1.00 38.69 187 SER A CA 1
ATOM 1403 C C . SER A 1 187 ? 54.088 -18.290 -22.285 1.00 38.69 187 SER A C 1
ATOM 1405 O O . SER A 1 187 ? 55.088 -17.679 -22.653 1.00 38.69 187 SER A O 1
ATOM 1407 N N . SER A 1 188 ? 53.067 -17.666 -21.695 1.00 32.72 188 SER A N 1
ATOM 1408 C CA . SER A 1 188 ? 53.277 -16.511 -20.811 1.00 32.72 188 SER A CA 1
ATOM 1409 C C . SER A 1 188 ? 52.219 -16.487 -19.701 1.00 32.72 188 SER A C 1
ATOM 1411 O O . SER A 1 188 ? 51.050 -16.789 -19.932 1.00 32.72 188 SER A O 1
ATOM 1413 N N . ILE A 1 189 ? 52.637 -16.174 -18.471 1.00 46.97 189 ILE A N 1
ATOM 1414 C CA . ILE A 1 189 ? 51.728 -16.002 -17.330 1.00 46.97 189 ILE A CA 1
ATOM 1415 C C . ILE A 1 189 ? 50.965 -14.694 -17.550 1.00 46.97 189 ILE A C 1
ATOM 1417 O O . ILE A 1 189 ? 51.542 -13.613 -17.446 1.00 46.97 189 ILE A O 1
ATOM 1421 N N . SER A 1 190 ? 49.677 -14.789 -17.874 1.00 35.47 190 SER A N 1
ATOM 1422 C CA . SER A 1 190 ? 48.785 -13.632 -17.999 1.00 35.47 190 SER A CA 1
ATOM 1423 C C . SER A 1 190 ? 48.071 -13.386 -16.662 1.00 35.47 190 SER A C 1
ATOM 1425 O O . SER A 1 190 ? 47.548 -14.342 -16.083 1.00 35.47 190 SER A O 1
ATOM 1427 N N . PRO A 1 191 ? 48.003 -12.145 -16.147 1.00 39.78 191 PRO A N 1
ATOM 1428 C CA . PRO A 1 191 ? 47.171 -11.845 -14.987 1.00 39.78 191 PRO A CA 1
ATOM 1429 C C . PRO A 1 191 ? 45.687 -11.961 -15.362 1.00 39.78 191 PRO A C 1
ATOM 1431 O O . PRO A 1 191 ? 45.299 -11.685 -16.497 1.00 39.78 191 PRO A O 1
ATOM 1434 N N . ALA A 1 192 ? 44.842 -12.338 -14.401 1.00 39.22 192 ALA A N 1
ATOM 1435 C CA . ALA A 1 192 ? 43.399 -12.427 -14.608 1.00 39.22 192 ALA A CA 1
ATOM 1436 C C . ALA A 1 192 ? 42.795 -11.031 -14.860 1.00 39.22 192 ALA A C 1
ATOM 1438 O O . ALA A 1 192 ? 42.596 -10.256 -13.923 1.00 39.22 192 ALA A O 1
ATOM 1439 N N . VAL A 1 193 ? 42.505 -10.710 -16.125 1.00 41.91 193 VAL A N 1
ATOM 1440 C CA . VAL A 1 193 ? 41.969 -9.408 -16.550 1.00 41.91 193 VAL A CA 1
ATOM 1441 C C . VAL A 1 193 ? 40.666 -9.575 -17.346 1.00 41.91 193 VAL A C 1
ATOM 1443 O O . VAL A 1 193 ? 40.570 -10.376 -18.268 1.00 41.91 193 VAL A O 1
ATOM 1446 N N . SER A 1 194 ? 39.677 -8.783 -16.919 1.00 43.84 194 SER A N 1
ATOM 1447 C CA . SER A 1 194 ? 38.453 -8.337 -17.605 1.00 43.84 194 SER A CA 1
ATOM 1448 C C . SER A 1 194 ? 37.386 -9.331 -18.114 1.00 43.84 194 SER A C 1
ATOM 1450 O O . SER A 1 194 ? 36.933 -9.282 -19.254 1.00 43.84 194 SER A O 1
ATOM 1452 N N . THR A 1 195 ? 36.703 -9.994 -17.173 1.00 49.06 195 THR A N 1
ATOM 1453 C CA . THR A 1 195 ? 35.244 -10.241 -17.325 1.00 49.06 195 THR A CA 1
ATOM 1454 C C . THR A 1 195 ? 34.401 -8.946 -17.303 1.00 49.06 195 THR A C 1
ATOM 1456 O O . THR A 1 195 ? 33.205 -8.976 -17.579 1.00 49.06 195 THR A O 1
ATOM 1459 N N . ALA A 1 196 ? 35.009 -7.796 -16.985 1.00 52.16 196 ALA A N 1
ATOM 1460 C CA . ALA A 1 196 ? 34.345 -6.502 -16.809 1.00 52.16 196 ALA A CA 1
ATOM 1461 C C . ALA A 1 196 ? 34.023 -5.740 -18.115 1.00 52.16 196 ALA A C 1
ATOM 1463 O O . ALA A 1 196 ? 33.132 -4.887 -18.116 1.00 52.16 196 ALA A O 1
ATOM 1464 N N . ASP A 1 197 ? 34.710 -6.031 -19.223 1.00 72.00 197 ASP A N 1
ATOM 1465 C CA . ASP A 1 197 ? 34.559 -5.295 -20.489 1.00 72.00 197 ASP A CA 1
ATOM 1466 C C . ASP A 1 197 ? 33.215 -5.526 -21.221 1.00 72.00 197 ASP A C 1
ATOM 1468 O O . ASP A 1 197 ? 32.583 -4.533 -21.612 1.00 72.00 197 ASP A O 1
ATOM 1472 N N . PRO A 1 198 ? 32.690 -6.766 -21.376 1.00 80.69 198 PRO A N 1
ATOM 1473 C CA . PRO A 1 198 ? 31.369 -6.979 -21.983 1.00 80.69 198 PRO A CA 1
ATOM 1474 C C . PRO A 1 198 ? 30.228 -6.443 -21.105 1.00 80.69 198 PRO A C 1
ATOM 1476 O O . PRO A 1 198 ? 29.151 -6.108 -21.589 1.00 80.69 198 PRO A O 1
ATOM 1479 N N . ASP A 1 199 ? 30.444 -6.327 -19.798 1.00 86.12 199 ASP A N 1
ATOM 1480 C CA . ASP A 1 199 ? 29.471 -5.746 -18.875 1.00 86.12 199 ASP A CA 1
ATOM 1481 C C . ASP A 1 199 ? 29.396 -4.229 -19.003 1.00 86.12 199 ASP A C 1
ATOM 1483 O O . ASP A 1 199 ? 28.312 -3.659 -19.145 1.00 86.12 199 ASP A O 1
ATOM 1487 N N . ARG A 1 200 ? 30.558 -3.572 -18.996 1.00 89.56 200 ARG A N 1
ATOM 1488 C CA . ARG A 1 200 ? 30.667 -2.118 -19.107 1.00 89.56 200 ARG A CA 1
ATOM 1489 C C . ARG A 1 200 ? 30.109 -1.607 -20.432 1.00 89.56 200 ARG A C 1
ATOM 1491 O O . ARG A 1 200 ? 29.324 -0.662 -20.436 1.00 89.56 200 ARG A O 1
ATOM 1498 N N . THR A 1 201 ? 30.457 -2.261 -21.539 1.00 90.44 201 THR A N 1
ATOM 1499 C CA . THR A 1 201 ? 29.948 -1.915 -22.877 1.00 90.44 201 THR A CA 1
ATOM 1500 C C . THR A 1 201 ? 28.424 -2.028 -22.956 1.00 90.44 201 THR A C 1
ATOM 1502 O O . THR A 1 201 ? 27.771 -1.072 -23.376 1.00 90.44 201 THR A O 1
ATOM 1505 N N . ARG A 1 202 ? 27.831 -3.127 -22.467 1.00 91.31 202 ARG A N 1
ATOM 1506 C CA . ARG A 1 202 ? 26.366 -3.289 -22.401 1.00 91.31 202 ARG A CA 1
ATOM 1507 C C . ARG A 1 202 ? 25.704 -2.234 -21.513 1.00 91.31 202 ARG A C 1
ATOM 1509 O O . ARG A 1 202 ? 24.716 -1.632 -21.927 1.00 91.31 202 ARG A O 1
ATOM 1516 N N . ILE A 1 203 ? 26.264 -1.947 -20.334 1.00 94.06 203 ILE A N 1
ATOM 1517 C CA . ILE A 1 203 ? 25.780 -0.880 -19.441 1.00 94.06 203 ILE A CA 1
ATOM 1518 C C . ILE A 1 203 ? 25.776 0.481 -20.150 1.00 94.06 203 ILE A C 1
ATOM 1520 O O . ILE A 1 203 ? 24.791 1.215 -20.058 1.00 94.06 203 ILE A O 1
ATOM 1524 N N . ASP A 1 204 ? 26.847 0.829 -20.862 1.00 93.69 204 ASP A N 1
ATOM 1525 C CA . ASP A 1 204 ? 26.963 2.130 -21.520 1.00 93.69 204 ASP A CA 1
ATOM 1526 C C . ASP A 1 204 ? 26.047 2.245 -22.753 1.00 93.69 204 ASP A C 1
ATOM 1528 O O . ASP A 1 204 ? 25.454 3.306 -22.963 1.00 93.69 204 ASP A O 1
ATOM 1532 N N . ILE A 1 205 ? 25.827 1.160 -23.509 1.00 93.00 205 ILE A N 1
ATOM 1533 C CA . ILE A 1 205 ? 24.808 1.101 -24.577 1.00 93.00 205 ILE A CA 1
ATOM 1534 C C . ILE A 1 205 ? 23.401 1.293 -23.989 1.00 93.00 205 ILE A C 1
ATOM 1536 O O . ILE A 1 205 ? 22.658 2.164 -24.447 1.00 93.00 205 ILE A O 1
ATOM 1540 N N . MET A 1 206 ? 23.046 0.552 -22.933 1.00 94.75 206 MET A N 1
ATOM 1541 C CA . MET A 1 206 ? 21.730 0.656 -22.289 1.00 94.75 206 MET A CA 1
ATOM 1542 C C . MET A 1 206 ? 21.482 2.045 -21.679 1.00 94.75 206 MET A C 1
ATOM 1544 O O . MET A 1 206 ? 20.381 2.580 -21.798 1.00 94.75 206 MET A O 1
ATOM 1548 N N . LYS A 1 207 ? 22.501 2.678 -21.077 1.00 94.88 207 LYS A N 1
ATOM 1549 C CA . LYS A 1 207 ? 22.415 4.066 -20.582 1.00 94.88 207 LYS A CA 1
ATOM 1550 C C . LYS A 1 207 ? 22.189 5.074 -21.709 1.00 94.88 207 LYS A C 1
ATOM 1552 O O . LYS A 1 207 ? 21.390 5.993 -21.533 1.00 94.88 207 LYS A O 1
ATOM 1557 N N . ARG A 1 208 ? 22.878 4.923 -22.849 1.00 93.12 208 ARG A N 1
ATOM 1558 C CA . ARG A 1 208 ? 22.684 5.786 -24.029 1.00 93.12 208 ARG A CA 1
ATOM 1559 C C . ARG A 1 208 ? 21.257 5.661 -24.553 1.00 93.12 208 ARG A C 1
ATOM 1561 O O . ARG A 1 208 ? 20.588 6.681 -24.685 1.00 93.12 208 ARG A O 1
ATOM 1568 N N . LEU A 1 209 ? 20.773 4.432 -24.747 1.00 92.75 209 LEU A N 1
ATOM 1569 C CA . LEU A 1 209 ? 19.406 4.160 -25.192 1.00 92.75 209 LEU A CA 1
ATOM 1570 C C . LEU A 1 209 ? 18.362 4.723 -24.214 1.00 92.75 209 LEU A C 1
ATOM 1572 O O . LEU A 1 209 ? 17.493 5.487 -24.625 1.00 92.75 209 LEU A O 1
ATOM 1576 N N . GLY A 1 210 ? 18.499 4.463 -22.910 1.00 91.50 210 GLY A N 1
ATOM 1577 C CA . GLY A 1 210 ? 17.621 5.040 -21.885 1.00 91.50 210 GLY A CA 1
ATOM 1578 C C . GLY A 1 210 ? 17.607 6.575 -21.899 1.00 91.50 210 GLY A C 1
ATOM 1579 O O . GLY A 1 210 ? 16.551 7.193 -21.774 1.00 91.50 210 GLY A O 1
ATOM 1580 N N . GLY A 1 211 ? 18.757 7.209 -22.149 1.00 90.12 211 GLY A N 1
ATOM 1581 C CA . GLY A 1 211 ? 18.862 8.658 -22.333 1.00 90.12 211 GLY A CA 1
ATOM 1582 C C . GLY A 1 211 ? 18.185 9.194 -23.604 1.00 90.12 211 GLY A C 1
ATOM 1583 O O . GLY A 1 211 ? 17.834 10.372 -23.644 1.00 90.12 211 GLY A O 1
ATOM 1584 N N . VAL A 1 212 ? 17.982 8.371 -24.636 1.00 90.50 212 VAL A N 1
ATOM 1585 C CA . VAL A 1 212 ? 17.193 8.728 -25.831 1.00 90.50 212 VAL A CA 1
ATOM 1586 C C . VAL A 1 212 ? 15.702 8.607 -25.529 1.00 90.50 212 VAL A C 1
ATOM 1588 O O . VAL A 1 212 ? 14.959 9.553 -25.779 1.00 90.50 212 VAL A O 1
ATOM 1591 N N . LEU A 1 213 ? 15.277 7.512 -24.888 1.00 89.19 213 LEU A N 1
ATOM 1592 C CA . LEU A 1 213 ? 13.884 7.291 -24.471 1.00 89.19 213 LEU A CA 1
ATOM 1593 C C . LEU A 1 213 ? 13.391 8.320 -23.440 1.00 89.19 213 LEU A C 1
ATOM 1595 O O . LEU A 1 213 ? 12.195 8.600 -23.361 1.00 89.19 213 LEU A O 1
ATOM 1599 N N . GLN A 1 214 ? 14.290 8.889 -22.633 1.00 88.25 214 GLN A N 1
ATOM 1600 C CA . GLN A 1 214 ? 13.962 9.973 -21.700 1.00 88.25 214 GLN A CA 1
ATOM 1601 C C . GLN A 1 214 ? 13.820 11.341 -22.373 1.00 88.25 214 GLN A C 1
ATOM 1603 O O . GLN A 1 214 ? 12.997 12.130 -21.923 1.00 88.25 214 GLN A O 1
ATOM 1608 N N . ARG A 1 215 ? 14.591 11.626 -23.431 1.00 87.88 215 ARG A N 1
ATOM 1609 C CA . ARG A 1 215 ? 14.479 12.888 -24.182 1.00 87.88 215 ARG A CA 1
ATOM 1610 C C . ARG A 1 215 ? 13.287 12.874 -25.137 1.00 87.88 215 ARG A C 1
ATOM 1612 O O . ARG A 1 215 ? 12.559 13.854 -25.219 1.00 87.88 215 ARG A O 1
ATOM 1619 N N . ASN A 1 216 ? 13.060 11.745 -25.806 1.00 86.31 216 ASN A N 1
ATOM 1620 C CA . ASN A 1 216 ? 12.074 11.610 -26.872 1.00 86.31 216 ASN A CA 1
ATOM 1621 C C . ASN A 1 216 ? 10.970 10.621 -26.482 1.00 86.31 216 ASN A C 1
ATOM 1623 O O . ASN A 1 216 ? 11.006 9.449 -26.853 1.00 86.31 216 ASN A O 1
ATOM 1627 N N . MET A 1 217 ? 9.957 11.105 -25.757 1.00 83.62 217 MET A N 1
ATOM 1628 C CA . MET A 1 217 ? 8.823 10.283 -25.302 1.00 83.62 217 MET A CA 1
ATOM 1629 C C . MET A 1 217 ? 8.100 9.560 -26.452 1.00 83.62 217 MET A C 1
ATOM 1631 O O . MET A 1 217 ? 7.722 8.403 -26.292 1.00 83.62 217 MET A O 1
ATOM 1635 N N . ARG A 1 218 ? 7.962 10.209 -27.622 1.00 84.50 218 ARG A N 1
ATOM 1636 C CA . ARG A 1 218 ? 7.326 9.630 -28.824 1.00 84.50 218 ARG A CA 1
ATOM 1637 C C . ARG A 1 218 ? 8.038 8.367 -29.327 1.00 84.50 218 ARG A C 1
ATOM 1639 O O . ARG A 1 218 ? 7.368 7.457 -29.790 1.00 84.50 218 ARG A O 1
ATOM 1646 N N . VAL A 1 219 ? 9.368 8.271 -29.188 1.00 85.44 219 VAL A N 1
ATOM 1647 C CA . VAL A 1 219 ? 10.147 7.109 -29.668 1.00 85.44 219 VAL A CA 1
ATOM 1648 C C . VAL A 1 219 ? 9.729 5.819 -28.960 1.00 85.44 219 VAL A C 1
ATOM 1650 O O . VAL A 1 219 ? 9.824 4.757 -29.557 1.00 85.44 219 VAL A O 1
ATOM 1653 N N . ARG A 1 220 ? 9.212 5.891 -27.726 1.00 85.06 220 ARG A N 1
ATOM 1654 C CA . ARG A 1 220 ? 8.767 4.704 -26.979 1.00 85.06 220 ARG A CA 1
ATOM 1655 C C . ARG A 1 220 ? 7.565 3.999 -27.616 1.00 85.06 220 ARG A C 1
ATOM 1657 O O . ARG A 1 220 ? 7.470 2.790 -27.500 1.00 85.06 220 ARG A O 1
ATOM 1664 N N . TYR A 1 221 ? 6.688 4.746 -28.291 1.00 85.25 221 TYR A N 1
ATOM 1665 C CA . TYR A 1 221 ? 5.488 4.214 -28.951 1.00 85.25 221 TYR A CA 1
ATOM 1666 C C . TYR A 1 221 ? 5.800 3.544 -30.301 1.00 85.25 221 TYR A C 1
ATOM 1668 O O . TYR A 1 221 ? 5.045 2.697 -30.756 1.00 85.25 221 TYR A O 1
ATOM 1676 N N . GLU A 1 222 ? 6.910 3.927 -30.939 1.00 85.44 222 GLU A N 1
ATOM 1677 C CA . GLU A 1 222 ? 7.341 3.436 -32.261 1.00 85.44 222 GLU A CA 1
ATOM 1678 C C . GLU A 1 222 ? 8.419 2.333 -32.157 1.00 85.44 222 GLU A C 1
ATOM 1680 O O . GLU A 1 222 ? 8.924 1.836 -33.165 1.00 85.44 222 GLU A O 1
ATOM 1685 N N . LEU A 1 223 ? 8.840 1.982 -30.938 1.00 86.50 223 LEU A N 1
ATOM 1686 C CA . LEU A 1 223 ? 9.942 1.058 -30.673 1.00 86.50 223 LEU A CA 1
ATOM 1687 C C . LEU A 1 223 ? 9.402 -0.356 -30.446 1.00 86.50 223 LEU A C 1
ATOM 1689 O O . LEU A 1 223 ? 8.556 -0.576 -29.586 1.00 86.50 223 LEU A O 1
ATOM 1693 N N . ASN A 1 224 ? 9.938 -1.337 -31.178 1.00 89.06 224 ASN A N 1
ATOM 1694 C CA . ASN A 1 224 ? 9.561 -2.738 -31.008 1.00 89.06 224 ASN A CA 1
ATOM 1695 C C . ASN A 1 224 ? 10.042 -3.278 -29.646 1.00 89.06 224 ASN A C 1
ATOM 1697 O O . ASN A 1 224 ? 11.213 -3.631 -29.469 1.00 89.06 224 ASN A O 1
ATOM 1701 N N . PHE A 1 225 ? 9.128 -3.334 -28.678 1.00 90.31 225 PHE A N 1
ATOM 1702 C CA . PHE A 1 225 ? 9.426 -3.732 -27.304 1.00 90.31 225 PHE A CA 1
ATOM 1703 C C . PHE A 1 225 ? 9.893 -5.197 -27.185 1.00 90.31 225 PHE A C 1
ATOM 1705 O O . PHE A 1 225 ? 10.758 -5.498 -26.361 1.00 90.31 225 PHE A O 1
ATOM 1712 N N . ALA A 1 226 ? 9.422 -6.092 -28.062 1.00 90.69 226 ALA A N 1
ATOM 1713 C CA . ALA A 1 226 ? 9.893 -7.477 -28.112 1.00 90.69 226 ALA A CA 1
ATOM 1714 C C . ALA A 1 226 ? 11.363 -7.565 -28.570 1.00 90.69 226 ALA A C 1
ATOM 1716 O O . ALA A 1 226 ? 12.165 -8.258 -27.943 1.00 90.69 226 ALA A O 1
ATOM 1717 N N . GLU A 1 227 ? 11.760 -6.809 -29.603 1.00 91.31 227 GLU A N 1
ATOM 1718 C CA . GLU A 1 227 ? 13.168 -6.729 -30.039 1.00 91.31 227 GLU A CA 1
ATOM 1719 C C . GLU A 1 227 ? 14.064 -6.177 -28.914 1.00 91.31 227 GLU A C 1
ATOM 1721 O O . GLU A 1 227 ? 15.165 -6.683 -28.672 1.00 91.31 227 GLU A O 1
ATOM 1726 N N . LEU A 1 228 ? 13.565 -5.187 -28.162 1.00 92.25 228 LEU A N 1
ATOM 1727 C CA . LEU A 1 228 ? 14.258 -4.650 -26.994 1.00 92.25 228 LEU A CA 1
ATOM 1728 C C . LEU A 1 228 ? 14.450 -5.704 -25.895 1.00 92.25 228 LEU A C 1
ATOM 1730 O O . LEU A 1 228 ? 15.564 -5.823 -25.383 1.00 92.25 228 LEU A O 1
ATOM 1734 N N . ILE A 1 229 ? 13.419 -6.484 -25.552 1.00 91.94 229 ILE A N 1
ATOM 1735 C CA . ILE A 1 229 ? 13.529 -7.576 -24.571 1.00 91.94 229 ILE A CA 1
ATOM 1736 C C . ILE A 1 229 ? 14.575 -8.599 -25.011 1.00 91.94 229 ILE A C 1
ATOM 1738 O O . ILE A 1 229 ? 15.474 -8.909 -24.229 1.00 91.94 229 ILE A O 1
ATOM 1742 N N . GLN A 1 230 ? 14.531 -9.056 -26.264 1.00 91.62 230 GLN A N 1
ATOM 1743 C CA . GLN A 1 230 ? 15.511 -10.013 -26.789 1.00 91.62 230 GLN A CA 1
ATOM 1744 C C . GLN A 1 230 ? 16.942 -9.443 -26.751 1.00 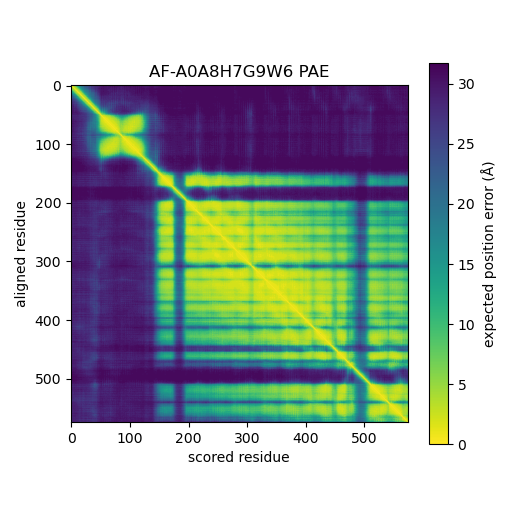91.62 230 GLN A C 1
ATOM 1746 O O . GLN A 1 230 ? 17.883 -10.149 -26.387 1.00 91.62 230 GLN A O 1
ATOM 1751 N N . SER A 1 231 ? 17.116 -8.140 -27.013 1.00 91.19 231 SER A N 1
ATOM 1752 C CA . SER A 1 231 ? 18.412 -7.459 -26.865 1.00 91.19 231 SER A CA 1
ATOM 1753 C C . SER A 1 231 ? 18.888 -7.340 -25.410 1.00 91.19 231 SER A C 1
ATOM 1755 O O . SER A 1 231 ? 20.082 -7.452 -25.136 1.00 91.19 231 SER A O 1
ATOM 1757 N N . ALA A 1 232 ? 17.970 -7.141 -24.461 1.00 92.38 232 ALA A N 1
ATOM 1758 C CA . ALA A 1 232 ? 18.277 -6.955 -23.046 1.00 92.38 232 ALA A CA 1
ATOM 1759 C C . ALA A 1 232 ? 18.435 -8.281 -22.279 1.00 92.38 232 ALA A C 1
ATOM 1761 O O . ALA A 1 232 ? 19.119 -8.313 -21.255 1.00 92.38 232 ALA A O 1
ATOM 1762 N N . MET A 1 233 ? 17.858 -9.384 -22.763 1.00 91.69 233 MET A N 1
ATOM 1763 C CA . MET A 1 233 ? 17.859 -10.687 -22.086 1.00 91.69 233 MET A CA 1
ATOM 1764 C C . MET A 1 233 ? 19.273 -11.201 -21.726 1.00 91.69 233 MET A C 1
ATOM 1766 O O . MET A 1 233 ? 19.474 -11.620 -20.580 1.00 91.69 233 MET A O 1
ATOM 1770 N N . PRO A 1 234 ? 20.312 -11.075 -22.582 1.00 91.19 234 PRO A N 1
ATOM 1771 C CA . PRO A 1 234 ? 21.687 -11.397 -22.195 1.00 91.19 234 PRO A CA 1
ATOM 1772 C C . PRO A 1 234 ? 22.204 -10.572 -21.007 1.00 91.19 234 PRO A C 1
ATOM 1774 O O . PRO A 1 234 ? 23.029 -11.069 -20.242 1.00 91.19 234 PRO A O 1
ATOM 1777 N N . ALA A 1 235 ? 21.737 -9.332 -20.818 1.00 91.88 235 ALA A N 1
ATOM 1778 C CA . ALA A 1 235 ? 22.094 -8.466 -19.687 1.00 91.88 235 ALA A CA 1
ATOM 1779 C C . ALA A 1 235 ? 21.326 -8.786 -18.390 1.00 91.88 235 ALA A C 1
ATOM 1781 O O . ALA A 1 235 ? 21.798 -8.422 -17.314 1.00 91.88 235 ALA A O 1
ATOM 1782 N N . LEU A 1 236 ? 20.201 -9.508 -18.475 1.00 92.31 236 LEU A N 1
ATOM 1783 C CA . LEU A 1 236 ? 19.447 -10.032 -17.324 1.00 92.31 236 LEU A CA 1
ATOM 1784 C C . LEU A 1 236 ? 20.041 -11.333 -16.753 1.00 92.31 236 LEU A C 1
ATOM 1786 O O . LEU A 1 236 ? 19.774 -11.691 -15.606 1.00 92.31 236 LEU A O 1
ATOM 1790 N N . SER A 1 237 ? 20.875 -12.024 -17.533 1.00 90.62 237 SER A N 1
ATOM 1791 C CA . SER A 1 237 ? 21.485 -13.308 -17.171 1.00 90.62 237 SER A CA 1
ATOM 1792 C C . SER A 1 237 ? 22.419 -13.264 -15.946 1.00 90.62 237 SER A C 1
ATOM 1794 O O . SER A 1 237 ? 22.986 -12.230 -15.576 1.00 90.62 237 SER A O 1
ATOM 1796 N N . ASP A 1 238 ? 22.637 -14.435 -15.340 1.00 87.12 238 ASP A N 1
ATOM 1797 C CA . ASP A 1 238 ? 23.521 -14.620 -14.178 1.00 87.12 238 ASP A CA 1
ATOM 1798 C C . ASP A 1 238 ? 24.988 -14.276 -14.448 1.00 87.12 238 ASP A C 1
ATOM 1800 O O . ASP A 1 238 ? 25.675 -13.828 -13.533 1.00 87.12 238 ASP A O 1
ATOM 1804 N N . SER A 1 239 ? 25.463 -14.447 -15.687 1.00 85.31 239 SER A N 1
ATOM 1805 C CA . SER A 1 239 ? 26.833 -14.096 -16.086 1.00 85.31 239 SER A CA 1
ATOM 1806 C C . SER A 1 239 ? 27.101 -12.591 -16.083 1.00 85.31 239 SER A C 1
ATOM 1808 O O . SER A 1 239 ? 28.253 -12.178 -16.153 1.00 85.31 239 SER A O 1
ATOM 1810 N N . SER A 1 240 ? 26.049 -11.773 -16.019 1.00 89.19 240 SER A N 1
ATOM 1811 C CA . SER A 1 240 ? 26.148 -10.315 -15.956 1.00 89.19 240 SER A CA 1
ATOM 1812 C C . SER A 1 240 ? 26.270 -9.842 -14.502 1.00 89.19 240 SER A C 1
ATOM 1814 O O . SER A 1 240 ? 25.774 -10.479 -13.576 1.00 89.19 240 SER A O 1
ATOM 1816 N N . SER A 1 241 ? 26.892 -8.695 -14.261 1.00 92.44 241 SER A N 1
ATOM 1817 C CA . SER A 1 241 ? 26.963 -8.085 -12.929 1.00 92.44 241 SER A CA 1
ATOM 1818 C C . SER A 1 241 ? 25.609 -7.538 -12.462 1.00 92.44 241 SER A C 1
ATOM 1820 O O . SER A 1 241 ? 24.724 -7.205 -13.255 1.00 92.44 241 SER A O 1
ATOM 1822 N N . LYS A 1 242 ? 25.472 -7.342 -11.143 1.00 92.69 242 LYS A N 1
ATOM 1823 C CA . LYS A 1 242 ? 24.279 -6.733 -10.527 1.00 92.69 242 LYS A CA 1
ATOM 1824 C C . LYS A 1 242 ? 23.940 -5.344 -11.089 1.00 92.69 242 LYS A C 1
ATOM 1826 O O . LYS A 1 242 ? 22.769 -4.996 -11.204 1.00 92.69 242 LYS A O 1
ATOM 1831 N N . HIS A 1 243 ? 24.952 -4.569 -11.490 1.00 94.12 243 HIS A N 1
ATOM 1832 C CA . HIS A 1 243 ? 24.764 -3.252 -12.107 1.00 94.12 243 HIS A CA 1
ATOM 1833 C C . HIS A 1 243 ? 24.313 -3.350 -13.571 1.00 94.12 243 HIS A C 1
ATOM 1835 O O . HIS A 1 243 ? 23.531 -2.509 -14.016 1.00 94.12 243 HIS A O 1
ATOM 1841 N N . CYS A 1 244 ? 24.744 -4.384 -14.299 1.00 95.00 244 CYS A N 1
ATOM 1842 C CA . CYS A 1 244 ? 24.265 -4.677 -15.648 1.00 95.00 244 CYS A CA 1
ATOM 1843 C C . CYS A 1 244 ? 22.773 -5.047 -15.623 1.00 95.00 244 CYS A C 1
ATOM 1845 O O . CYS A 1 244 ? 21.971 -4.354 -16.252 1.00 95.00 244 CYS A O 1
ATOM 1847 N N . ARG A 1 245 ? 22.379 -6.009 -14.771 1.00 95.44 245 ARG A N 1
ATOM 1848 C CA . ARG A 1 245 ? 20.969 -6.402 -14.569 1.00 95.44 245 ARG A CA 1
ATOM 1849 C C . ARG A 1 245 ? 20.083 -5.231 -14.141 1.00 95.44 245 ARG A C 1
ATOM 1851 O O . ARG A 1 245 ? 19.046 -4.985 -14.749 1.00 95.44 245 ARG A O 1
ATOM 1858 N N . ALA A 1 246 ? 20.516 -4.446 -13.151 1.00 96.31 246 ALA A N 1
ATOM 1859 C CA . ALA A 1 246 ? 19.795 -3.245 -12.724 1.00 96.31 246 ALA A CA 1
ATOM 1860 C C . ALA A 1 246 ? 19.612 -2.226 -13.868 1.00 96.31 246 ALA A C 1
ATOM 1862 O O . ALA A 1 246 ? 18.544 -1.629 -14.007 1.00 96.31 246 ALA A O 1
ATOM 1863 N N . THR A 1 247 ? 20.631 -2.038 -14.714 1.00 96.50 247 THR A N 1
ATOM 1864 C CA . THR A 1 247 ? 20.544 -1.136 -15.874 1.00 96.50 247 THR A CA 1
ATOM 1865 C C . THR A 1 247 ? 19.565 -1.669 -16.925 1.00 96.50 247 THR A C 1
ATOM 1867 O O . THR A 1 247 ? 18.788 -0.881 -17.459 1.00 96.50 247 THR A O 1
ATOM 1870 N N . ALA A 1 248 ? 19.530 -2.985 -17.158 1.00 96.44 248 ALA A N 1
ATOM 1871 C CA . ALA A 1 248 ? 18.571 -3.628 -18.056 1.00 96.44 248 ALA A CA 1
ATOM 1872 C C . ALA A 1 248 ? 17.118 -3.464 -17.570 1.00 96.44 248 ALA A C 1
ATOM 1874 O O . ALA A 1 248 ? 16.291 -2.938 -18.311 1.00 96.44 248 ALA A O 1
ATOM 1875 N N . TYR A 1 249 ? 16.806 -3.780 -16.306 1.00 97.12 249 TYR A N 1
ATOM 1876 C CA . TYR A 1 249 ? 15.461 -3.545 -15.750 1.00 97.12 249 TYR A CA 1
ATOM 1877 C C . TYR A 1 249 ? 15.055 -2.063 -15.782 1.00 97.12 249 TYR A C 1
ATOM 1879 O O . TYR A 1 249 ? 13.902 -1.734 -16.063 1.00 97.12 249 TYR A O 1
ATOM 1887 N N . LYS A 1 250 ? 16.000 -1.144 -15.534 1.00 96.44 250 LYS A N 1
ATOM 1888 C CA . LYS A 1 250 ? 15.759 0.301 -15.652 1.00 96.44 250 LYS A CA 1
ATOM 1889 C C . LYS A 1 250 ? 15.442 0.719 -17.093 1.00 96.44 250 LYS A C 1
ATOM 1891 O O . LYS A 1 250 ? 14.562 1.556 -17.274 1.00 96.44 250 LYS A O 1
ATOM 1896 N N . LEU A 1 251 ? 16.135 0.157 -18.084 1.00 95.94 251 LEU A N 1
ATOM 1897 C CA . LEU A 1 251 ? 15.887 0.406 -19.505 1.00 95.94 251 LEU A CA 1
ATOM 1898 C C . LEU A 1 251 ? 14.507 -0.116 -19.928 1.00 95.94 251 LEU A C 1
ATOM 1900 O O . LEU A 1 251 ? 13.734 0.643 -20.503 1.00 95.94 251 LEU A O 1
ATOM 1904 N N . LEU A 1 252 ? 14.162 -1.358 -19.573 1.00 95.25 252 LEU A N 1
ATOM 1905 C CA . LEU A 1 252 ? 12.841 -1.933 -19.855 1.00 95.25 252 LEU A CA 1
ATOM 1906 C C . LEU A 1 252 ? 11.721 -1.087 -19.233 1.00 95.25 252 LEU A C 1
ATOM 1908 O O . LEU A 1 252 ? 10.767 -0.731 -19.917 1.00 95.25 252 LEU A O 1
ATOM 1912 N N . ARG A 1 253 ? 11.891 -0.631 -17.984 1.00 95.06 253 ARG A N 1
ATOM 1913 C CA . ARG A 1 253 ? 10.955 0.300 -17.329 1.00 95.06 253 ARG A CA 1
ATOM 1914 C C . ARG A 1 253 ? 10.824 1.646 -18.054 1.00 95.06 253 ARG A C 1
ATOM 1916 O O . ARG A 1 253 ? 9.770 2.265 -18.001 1.00 95.06 253 ARG A O 1
ATOM 1923 N N . GLN A 1 254 ? 11.893 2.140 -18.678 1.00 93.19 254 GLN A N 1
ATOM 1924 C CA . GLN A 1 254 ? 11.870 3.392 -19.446 1.00 93.19 254 GLN A CA 1
ATOM 1925 C C . GLN A 1 254 ? 11.222 3.229 -20.827 1.00 93.19 254 GLN A C 1
ATOM 1927 O O . GLN A 1 254 ? 10.737 4.220 -21.368 1.00 93.19 254 GLN A O 1
ATOM 1932 N N . ALA A 1 255 ? 11.233 2.018 -21.385 1.00 92.31 255 ALA A N 1
ATOM 1933 C CA . ALA A 1 255 ? 10.604 1.682 -22.657 1.00 92.31 255 ALA A CA 1
ATOM 1934 C C . ALA A 1 255 ? 9.137 1.245 -22.521 1.00 92.31 255 ALA A C 1
ATOM 1936 O O . ALA A 1 255 ? 8.412 1.320 -23.503 1.00 92.31 255 ALA A O 1
ATOM 1937 N N . LEU A 1 256 ? 8.699 0.827 -21.329 1.00 91.69 256 LEU A N 1
ATOM 1938 C CA . LEU A 1 256 ? 7.312 0.459 -21.053 1.00 91.69 256 LEU A CA 1
ATOM 1939 C C . LEU A 1 256 ? 6.363 1.659 -21.244 1.00 91.69 256 LEU A C 1
ATOM 1941 O O . LEU A 1 256 ? 6.627 2.751 -20.729 1.00 91.69 256 LEU A O 1
ATOM 1945 N N . VAL A 1 257 ? 5.264 1.439 -21.969 1.00 87.62 257 VAL A N 1
ATOM 1946 C CA . VAL A 1 257 ? 4.261 2.463 -22.320 1.00 87.62 257 VAL A CA 1
ATOM 1947 C C . VAL A 1 257 ? 2.845 1.962 -22.057 1.00 87.62 257 VAL A C 1
ATOM 1949 O O . VAL A 1 257 ? 2.073 2.625 -21.373 1.00 87.62 257 VAL A O 1
ATOM 1952 N N . ASP A 1 258 ? 2.517 0.800 -22.605 1.00 87.00 258 ASP A N 1
ATOM 1953 C CA . ASP A 1 258 ? 1.167 0.260 -22.708 1.00 87.00 258 ASP A CA 1
ATOM 1954 C C . ASP A 1 258 ? 1.066 -1.152 -22.100 1.00 87.00 258 ASP A C 1
ATOM 1956 O O . ASP A 1 258 ? 2.060 -1.758 -21.694 1.00 87.00 258 ASP A O 1
ATOM 1960 N N . VAL A 1 259 ? -0.165 -1.654 -21.985 1.00 85.69 259 VAL A N 1
ATOM 1961 C CA . VAL A 1 259 ? -0.445 -2.969 -21.385 1.00 85.69 259 VAL A CA 1
ATOM 1962 C C . VAL A 1 259 ? 0.003 -4.110 -22.294 1.00 85.69 259 VAL A C 1
ATOM 1964 O O . VAL A 1 259 ? 0.422 -5.140 -21.783 1.00 85.69 259 VAL A O 1
ATOM 1967 N N . ASP A 1 260 ? 0.001 -3.920 -23.609 1.00 87.00 260 ASP A N 1
ATOM 1968 C CA . ASP A 1 260 ? 0.354 -4.971 -24.558 1.00 87.00 260 ASP A CA 1
ATOM 1969 C C . ASP A 1 260 ? 1.891 -5.165 -24.527 1.00 87.00 260 ASP A C 1
ATOM 1971 O O . ASP A 1 260 ? 2.381 -6.288 -24.430 1.00 87.00 260 ASP A O 1
ATOM 1975 N N . SER A 1 261 ? 2.670 -4.077 -24.410 1.00 87.00 261 SER A N 1
ATOM 1976 C CA . SER A 1 261 ? 4.090 -4.133 -24.010 1.00 87.00 261 SER A CA 1
ATOM 1977 C C . SER A 1 261 ? 4.308 -4.814 -22.652 1.00 87.00 261 SER A C 1
ATOM 1979 O O . SER A 1 261 ? 5.310 -5.502 -22.460 1.00 87.00 261 SER A O 1
ATOM 1981 N N . ALA A 1 262 ? 3.398 -4.638 -21.690 1.00 88.19 262 ALA A N 1
ATOM 1982 C CA . ALA A 1 262 ? 3.510 -5.290 -20.388 1.00 88.19 262 ALA A CA 1
ATOM 1983 C C . ALA A 1 262 ? 3.217 -6.803 -20.449 1.00 88.19 262 ALA A C 1
ATOM 1985 O O . ALA A 1 262 ? 3.869 -7.552 -19.731 1.00 88.19 262 ALA A O 1
ATOM 1986 N N . GLU A 1 263 ? 2.339 -7.273 -21.339 1.00 88.88 263 GLU A N 1
ATOM 1987 C CA . GLU A 1 263 ? 2.145 -8.710 -21.594 1.00 88.88 263 GLU A CA 1
ATOM 1988 C C . GLU A 1 263 ? 3.417 -9.359 -22.176 1.00 88.88 263 GLU A C 1
ATOM 1990 O O . GLU A 1 263 ? 3.779 -10.472 -21.797 1.00 88.88 263 GLU A O 1
ATOM 1995 N N . ILE A 1 264 ? 4.179 -8.645 -23.015 1.00 89.50 264 ILE A N 1
ATOM 1996 C CA . ILE A 1 264 ? 5.462 -9.145 -23.551 1.00 89.50 264 ILE A CA 1
ATOM 1997 C C . ILE A 1 264 ? 6.530 -9.289 -22.438 1.00 89.50 264 ILE A C 1
ATOM 1999 O O . ILE A 1 264 ? 7.463 -10.081 -22.578 1.00 89.50 264 ILE A O 1
ATOM 2003 N N . LEU A 1 265 ? 6.403 -8.608 -21.285 1.00 90.56 265 LEU A N 1
ATOM 2004 C CA . LEU A 1 265 ? 7.326 -8.814 -20.151 1.00 90.56 265 LEU A CA 1
ATOM 2005 C C . LEU A 1 265 ? 7.269 -10.237 -19.568 1.00 90.56 265 LEU A C 1
ATOM 2007 O O . LEU A 1 265 ? 8.231 -10.629 -18.904 1.00 90.56 265 LEU A O 1
ATOM 2011 N N . HIS A 1 266 ? 6.223 -11.026 -19.844 1.00 89.69 266 HIS A N 1
ATOM 2012 C CA . HIS A 1 266 ? 6.143 -12.419 -19.390 1.00 89.69 266 HIS A CA 1
ATOM 2013 C C . HIS A 1 266 ? 7.321 -13.283 -19.875 1.00 89.69 266 HIS A C 1
ATOM 2015 O O . HIS A 1 266 ? 7.766 -14.172 -19.144 1.00 89.69 266 HIS A O 1
ATOM 2021 N N . ASP A 1 267 ? 7.923 -12.954 -21.026 1.00 89.44 267 ASP A N 1
ATOM 2022 C CA . ASP A 1 267 ? 9.142 -13.596 -21.547 1.00 89.44 267 ASP A CA 1
ATOM 2023 C C . ASP A 1 267 ? 10.338 -13.533 -20.572 1.00 89.44 267 ASP A C 1
ATOM 2025 O O . ASP A 1 267 ? 11.281 -14.322 -20.684 1.00 89.44 267 ASP A O 1
ATOM 2029 N N . ILE A 1 268 ? 10.330 -12.597 -19.611 1.00 93.75 268 ILE A N 1
ATOM 2030 C CA . ILE A 1 268 ? 11.406 -12.414 -18.626 1.00 93.75 268 ILE A CA 1
ATOM 2031 C C . ILE A 1 268 ? 10.990 -12.669 -17.171 1.00 93.75 268 ILE A C 1
ATOM 2033 O O . ILE A 1 268 ? 11.792 -12.419 -16.264 1.00 93.75 268 ILE A O 1
ATOM 2037 N N . ASP A 1 269 ? 9.801 -13.227 -16.924 1.00 94.75 269 ASP A N 1
ATOM 2038 C CA . ASP A 1 269 ? 9.283 -13.496 -15.573 1.00 94.75 269 ASP A CA 1
ATOM 2039 C C . ASP A 1 269 ? 10.249 -14.331 -14.716 1.00 94.75 269 ASP A C 1
ATOM 2041 O O . ASP A 1 269 ? 10.434 -14.062 -13.528 1.00 94.75 269 ASP A O 1
ATOM 2045 N N . TRP A 1 270 ? 10.947 -15.297 -15.322 1.00 94.69 270 TRP A N 1
ATOM 2046 C CA . TRP A 1 270 ? 11.983 -16.084 -14.644 1.00 94.69 270 TRP A CA 1
ATOM 2047 C C . TRP A 1 270 ? 13.135 -15.221 -14.105 1.00 94.69 270 TRP A C 1
ATOM 2049 O O . TRP A 1 270 ? 13.592 -15.428 -12.978 1.00 94.69 270 TRP A O 1
ATOM 2059 N N . PHE A 1 271 ? 13.599 -14.234 -14.879 1.00 95.62 271 PHE A N 1
ATOM 2060 C CA . PHE A 1 271 ? 14.647 -13.313 -14.434 1.00 95.62 271 PHE A CA 1
ATOM 2061 C C . PHE A 1 271 ? 14.128 -12.397 -13.322 1.00 95.62 271 PHE A C 1
ATOM 2063 O O . PHE A 1 271 ? 14.822 -12.217 -12.320 1.00 95.62 271 PHE A O 1
ATOM 2070 N N . ILE A 1 272 ? 12.896 -11.890 -13.458 1.00 96.44 272 ILE A N 1
ATOM 2071 C CA . ILE A 1 272 ? 12.221 -11.046 -12.462 1.00 96.44 272 ILE A CA 1
ATOM 2072 C C . ILE A 1 272 ? 12.134 -11.769 -11.112 1.00 96.44 272 ILE A C 1
ATOM 2074 O O . ILE A 1 272 ? 12.657 -11.261 -10.117 1.00 96.44 272 ILE A O 1
ATOM 2078 N N . VAL A 1 273 ? 11.556 -12.977 -11.084 1.00 96.75 273 VAL A N 1
ATOM 2079 C CA . VAL A 1 273 ? 11.459 -13.821 -9.879 1.00 96.75 273 VAL A CA 1
ATOM 2080 C C . VAL A 1 273 ? 12.844 -14.044 -9.274 1.00 96.75 273 VAL A C 1
ATOM 2082 O O . VAL A 1 273 ? 13.060 -13.771 -8.095 1.00 96.75 273 VAL A O 1
ATOM 2085 N N . LYS A 1 274 ? 13.819 -14.454 -10.092 1.00 95.31 274 LYS A N 1
ATOM 2086 C CA . LYS A 1 274 ? 15.181 -14.753 -9.635 1.00 95.31 274 LYS A CA 1
ATOM 2087 C C . LYS A 1 274 ? 15.926 -13.539 -9.074 1.00 95.31 274 LYS A C 1
ATOM 2089 O O . LYS A 1 274 ? 16.741 -13.686 -8.164 1.00 95.31 274 LYS A O 1
ATOM 2094 N N . SER A 1 275 ? 15.681 -12.343 -9.605 1.00 95.44 275 SER A N 1
ATOM 2095 C CA . SER A 1 275 ? 16.242 -11.101 -9.069 1.00 95.44 275 SER A CA 1
ATOM 2096 C C . SER A 1 275 ? 15.587 -10.703 -7.741 1.00 95.44 275 SER A C 1
ATOM 2098 O O . SER A 1 275 ? 16.299 -10.215 -6.865 1.00 95.44 275 SER A O 1
ATOM 2100 N N . LEU A 1 276 ? 14.284 -10.957 -7.547 1.00 95.50 276 LEU A N 1
ATOM 2101 C CA . LEU A 1 276 ? 13.589 -10.734 -6.268 1.00 95.50 276 LEU A CA 1
ATOM 2102 C C . LEU A 1 276 ? 14.088 -11.678 -5.160 1.00 95.50 276 LEU A C 1
ATOM 2104 O O . LEU A 1 276 ? 14.347 -11.221 -4.045 1.00 95.50 276 LEU A O 1
ATOM 2108 N N . THR A 1 277 ? 14.304 -12.962 -5.470 1.00 94.12 277 THR A N 1
ATOM 2109 C CA . THR A 1 277 ? 14.723 -13.998 -4.501 1.00 94.12 277 THR A CA 1
ATOM 2110 C C . THR A 1 277 ? 16.206 -13.951 -4.096 1.00 94.12 277 THR A C 1
ATOM 2112 O O . THR A 1 277 ? 16.664 -14.820 -3.360 1.00 94.12 277 THR A O 1
ATOM 2115 N N . ARG A 1 278 ? 17.002 -12.995 -4.592 1.00 91.94 278 ARG A N 1
ATOM 2116 C CA . ARG A 1 278 ? 18.432 -12.856 -4.237 1.00 91.94 278 ARG A CA 1
ATOM 2117 C C . ARG A 1 278 ? 18.650 -12.209 -2.863 1.00 91.94 278 ARG A C 1
ATOM 2119 O O . ARG A 1 278 ? 17.797 -11.488 -2.358 1.00 91.94 278 ARG A O 1
ATOM 2126 N N . ASP A 1 279 ? 19.850 -12.373 -2.302 1.00 89.88 279 ASP A N 1
ATOM 2127 C CA . ASP A 1 279 ? 20.289 -11.658 -1.092 1.00 89.88 279 ASP A CA 1
ATOM 2128 C C . ASP A 1 279 ? 20.275 -10.126 -1.252 1.00 89.88 279 ASP A C 1
ATOM 2130 O O . ASP A 1 279 ? 20.521 -9.592 -2.339 1.00 89.88 279 ASP A O 1
ATOM 2134 N N . ASN A 1 280 ? 20.202 -9.406 -0.127 1.00 89.31 280 ASN A N 1
ATOM 2135 C CA . ASN A 1 280 ? 20.323 -7.942 -0.050 1.00 89.31 280 ASN A CA 1
ATOM 2136 C C . ASN A 1 280 ? 21.651 -7.377 -0.638 1.00 89.31 280 ASN A C 1
ATOM 2138 O O . ASN A 1 280 ? 21.724 -6.227 -1.065 1.00 89.31 280 ASN A O 1
ATOM 2142 N N . LYS A 1 281 ? 22.695 -8.206 -0.820 1.00 91.31 281 LYS A N 1
ATOM 2143 C CA . LYS A 1 281 ? 23.915 -7.867 -1.605 1.00 91.31 281 LYS A CA 1
ATOM 2144 C C . LYS A 1 281 ? 23.603 -7.385 -3.039 1.00 91.31 281 LYS A C 1
ATOM 2146 O O . LYS A 1 281 ? 24.421 -6.695 -3.668 1.00 91.31 281 LYS A O 1
ATOM 2151 N N . HIS A 1 282 ? 22.426 -7.762 -3.540 1.00 92.31 282 HIS A N 1
ATOM 2152 C CA . HIS A 1 282 ? 21.864 -7.470 -4.853 1.00 92.31 282 HIS A CA 1
ATOM 2153 C C . HIS A 1 282 ? 20.723 -6.430 -4.810 1.00 92.31 282 HIS A C 1
ATOM 2155 O O . HIS A 1 282 ? 20.001 -6.285 -5.794 1.00 92.31 282 HIS A O 1
ATOM 2161 N N . ALA A 1 283 ? 20.581 -5.652 -3.727 1.00 93.38 283 ALA A N 1
ATOM 2162 C CA . ALA A 1 283 ? 19.538 -4.626 -3.572 1.00 93.38 283 ALA A CA 1
ATOM 2163 C C . ALA A 1 283 ? 19.352 -3.720 -4.804 1.00 93.38 283 ALA A C 1
ATOM 2165 O O . ALA A 1 283 ? 18.229 -3.407 -5.185 1.00 93.38 283 ALA A O 1
ATOM 2166 N N . VAL A 1 284 ? 20.450 -3.357 -5.477 1.00 95.38 284 VAL A N 1
ATOM 2167 C CA . VAL A 1 284 ? 20.441 -2.487 -6.666 1.00 95.38 284 VAL A CA 1
ATOM 2168 C C . VAL A 1 284 ? 19.643 -3.080 -7.838 1.00 95.38 284 VAL A C 1
ATOM 2170 O O . VAL A 1 284 ? 19.005 -2.320 -8.561 1.00 95.38 284 VAL A O 1
ATOM 2173 N N . GLU A 1 285 ? 19.647 -4.406 -8.047 1.00 94.94 285 GLU A N 1
ATOM 2174 C CA . GLU A 1 285 ? 18.774 -5.027 -9.062 1.00 94.94 285 GLU A CA 1
ATOM 2175 C C . GLU A 1 285 ? 17.342 -5.206 -8.543 1.00 94.94 285 GLU A C 1
ATOM 2177 O O . GLU A 1 285 ? 16.419 -4.844 -9.274 1.00 94.94 285 GLU A O 1
ATOM 2182 N N . LYS A 1 286 ? 17.150 -5.641 -7.283 1.00 95.38 286 LYS A N 1
ATOM 2183 C CA . LYS A 1 286 ? 15.818 -5.748 -6.650 1.00 95.38 286 LYS A CA 1
ATOM 2184 C C . LYS A 1 286 ? 15.026 -4.450 -6.778 1.00 95.38 286 LYS A C 1
ATOM 2186 O O . LYS A 1 286 ? 13.891 -4.457 -7.241 1.00 95.38 286 LYS A O 1
ATOM 2191 N N . GLU A 1 287 ? 15.652 -3.326 -6.435 1.00 96.31 287 GLU A N 1
ATOM 2192 C CA . GLU A 1 287 ? 15.053 -1.994 -6.500 1.00 96.31 287 GLU A CA 1
ATOM 2193 C C . GLU A 1 287 ? 14.540 -1.666 -7.912 1.00 96.31 287 GLU A C 1
ATOM 2195 O O . GLU A 1 287 ? 13.447 -1.120 -8.065 1.00 96.31 287 GLU A O 1
ATOM 2200 N N . GLN A 1 288 ? 15.297 -2.009 -8.964 1.00 97.00 288 GLN A N 1
ATOM 2201 C CA . GLN A 1 288 ? 14.853 -1.745 -10.336 1.00 97.00 288 GLN A CA 1
ATOM 2202 C C . GLN A 1 288 ? 13.741 -2.694 -10.787 1.00 97.00 288 GLN A C 1
ATOM 2204 O O . GLN A 1 288 ? 12.884 -2.244 -11.547 1.00 97.00 288 GLN A O 1
ATOM 2209 N N . VAL A 1 289 ? 13.716 -3.939 -10.295 1.00 97.19 289 VAL A N 1
ATOM 2210 C CA . VAL A 1 289 ? 12.623 -4.897 -10.531 1.00 97.19 289 VAL A CA 1
ATOM 2211 C C . VAL A 1 289 ? 11.334 -4.442 -9.852 1.00 97.19 289 VAL A C 1
ATOM 2213 O O . VAL A 1 289 ? 10.308 -4.338 -10.514 1.00 97.19 289 VAL A O 1
ATOM 2216 N N . ILE A 1 290 ? 11.377 -4.068 -8.572 1.00 97.31 290 ILE A N 1
ATOM 2217 C CA . ILE A 1 290 ? 10.203 -3.559 -7.843 1.00 97.31 290 ILE A CA 1
ATOM 2218 C C . ILE A 1 290 ? 9.679 -2.280 -8.513 1.00 97.31 290 ILE A C 1
ATOM 2220 O O . ILE A 1 290 ? 8.476 -2.120 -8.713 1.00 97.31 290 ILE A O 1
ATOM 2224 N N . LYS A 1 291 ? 10.575 -1.392 -8.965 1.00 97.44 291 LYS A N 1
ATOM 2225 C CA . LYS A 1 291 ? 10.196 -0.211 -9.759 1.00 97.44 291 LYS A CA 1
ATOM 2226 C C . LYS A 1 291 ? 9.624 -0.562 -11.139 1.00 97.44 291 LYS A C 1
ATOM 2228 O O . LYS A 1 291 ? 8.803 0.203 -11.634 1.00 97.44 291 LYS A O 1
ATOM 2233 N N . LEU A 1 292 ? 10.048 -1.657 -11.777 1.00 96.75 292 LEU A N 1
ATOM 2234 C CA . LEU A 1 292 ? 9.473 -2.145 -13.040 1.00 96.75 292 LEU A CA 1
ATOM 2235 C C . LEU A 1 292 ? 8.057 -2.690 -12.812 1.00 96.75 292 LEU A C 1
ATOM 2237 O O . LEU A 1 292 ? 7.139 -2.266 -13.504 1.00 96.75 292 LEU A O 1
ATOM 2241 N N . ILE A 1 293 ? 7.862 -3.520 -11.783 1.00 96.75 293 ILE A N 1
ATOM 2242 C CA . ILE A 1 293 ? 6.544 -4.024 -11.368 1.00 96.75 293 ILE A CA 1
ATOM 2243 C C . ILE A 1 293 ? 5.590 -2.853 -11.086 1.00 96.75 293 ILE A C 1
ATOM 2245 O O . ILE A 1 293 ? 4.511 -2.779 -11.668 1.00 96.75 293 ILE A O 1
ATOM 2249 N N . ARG A 1 294 ? 6.012 -1.858 -10.291 1.00 96.00 294 ARG A N 1
ATOM 2250 C CA . ARG A 1 294 ? 5.210 -0.644 -10.041 1.00 96.00 294 ARG A CA 1
ATOM 2251 C C . ARG A 1 294 ? 4.895 0.157 -11.312 1.00 96.00 294 ARG A C 1
ATOM 2253 O O . ARG A 1 294 ? 3.847 0.797 -11.373 1.00 96.00 294 ARG A O 1
ATOM 2260 N N . ALA A 1 295 ? 5.752 0.126 -12.334 1.00 95.06 295 ALA A N 1
ATOM 2261 C CA . ALA A 1 295 ? 5.456 0.760 -13.619 1.00 95.06 295 ALA A CA 1
ATOM 2262 C C . ALA A 1 295 ? 4.370 -0.002 -14.400 1.00 95.06 295 ALA A C 1
ATOM 2264 O O . ALA A 1 295 ? 3.447 0.638 -14.896 1.00 95.06 295 ALA A O 1
ATOM 2265 N N . VAL A 1 296 ? 4.407 -1.341 -14.420 1.00 94.50 296 VAL A N 1
ATOM 2266 C CA . VAL A 1 296 ? 3.335 -2.185 -14.993 1.00 94.50 296 VAL A CA 1
ATOM 2267 C C . VAL A 1 296 ? 1.989 -1.910 -14.311 1.00 94.50 296 VAL A C 1
ATOM 2269 O O . VAL A 1 296 ? 0.976 -1.690 -14.979 1.00 94.50 296 VAL A O 1
ATOM 2272 N N . VAL A 1 297 ? 1.984 -1.822 -12.978 1.00 93.62 297 VAL A N 1
ATOM 2273 C CA . VAL A 1 297 ? 0.802 -1.443 -12.182 1.00 93.62 297 VAL A CA 1
ATOM 2274 C C . VAL A 1 297 ? 0.308 -0.034 -12.544 1.00 93.62 297 VAL A C 1
ATOM 2276 O O . VAL A 1 297 ? -0.893 0.182 -12.701 1.00 93.62 297 VAL A O 1
ATOM 2279 N N . THR A 1 298 ? 1.219 0.923 -12.748 1.00 92.19 298 THR A N 1
ATOM 2280 C CA . THR A 1 298 ? 0.872 2.307 -13.125 1.00 92.19 298 THR A CA 1
ATOM 2281 C C . THR A 1 298 ? 0.213 2.380 -14.506 1.00 92.19 298 THR A C 1
ATOM 2283 O O . THR A 1 298 ? -0.827 3.021 -14.642 1.00 92.19 298 THR A O 1
ATOM 2286 N N . VAL A 1 299 ? 0.762 1.681 -15.505 1.00 90.50 299 VAL A N 1
ATOM 2287 C CA . VAL A 1 299 ? 0.195 1.589 -16.865 1.00 90.50 299 VAL A CA 1
ATOM 2288 C C . VAL A 1 299 ? -1.192 0.931 -16.841 1.00 90.50 299 VAL A C 1
ATOM 2290 O O . VAL A 1 299 ? -2.139 1.423 -17.457 1.00 90.50 299 VAL A O 1
ATOM 2293 N N . SER A 1 300 ? -1.356 -0.126 -16.041 1.00 87.62 300 SER A N 1
ATOM 2294 C CA . SER A 1 300 ? -2.652 -0.795 -15.836 1.00 87.62 300 SER A CA 1
ATOM 2295 C C . SER A 1 300 ? -3.691 0.143 -15.201 1.00 87.62 300 SER A C 1
ATOM 2297 O O . SER A 1 300 ? -4.849 0.186 -15.623 1.00 87.62 300 SER A O 1
ATOM 2299 N N . ARG A 1 301 ? -3.275 0.963 -14.224 1.00 86.69 301 ARG A N 1
ATOM 2300 C CA . ARG A 1 301 ? -4.124 1.991 -13.600 1.00 86.69 301 ARG A CA 1
ATOM 2301 C C . ARG A 1 301 ? -4.529 3.091 -14.584 1.00 86.69 301 ARG A C 1
ATOM 2303 O O . ARG A 1 301 ? -5.658 3.572 -14.521 1.00 86.69 301 ARG A O 1
ATOM 2310 N N . GLU A 1 302 ? -3.643 3.487 -15.493 1.00 84.44 302 GLU A N 1
ATOM 2311 C CA . GLU A 1 302 ? -3.965 4.467 -16.535 1.00 84.44 302 GLU A CA 1
ATOM 2312 C C . GLU A 1 302 ? -5.006 3.908 -17.521 1.00 84.44 302 GLU A C 1
ATOM 2314 O O . GLU A 1 302 ? -6.016 4.571 -17.769 1.00 84.44 302 GLU A O 1
ATOM 2319 N N . ARG A 1 303 ? -4.879 2.635 -17.945 1.00 80.00 303 ARG A N 1
ATOM 2320 C CA . ARG A 1 303 ? -5.938 1.930 -18.703 1.00 80.00 303 ARG A CA 1
ATOM 2321 C C . ARG A 1 303 ? -7.273 1.914 -17.929 1.00 80.00 303 ARG A C 1
ATOM 2323 O O . ARG A 1 303 ? -8.310 2.198 -18.532 1.00 80.00 303 ARG A O 1
ATOM 2330 N N . LYS A 1 304 ? -7.269 1.685 -16.602 1.00 75.94 304 LYS A N 1
ATOM 2331 C CA . LYS A 1 304 ? -8.481 1.766 -15.744 1.00 75.94 304 LYS A CA 1
ATOM 2332 C C . LYS A 1 304 ? -9.154 3.138 -15.812 1.00 75.94 304 LYS A C 1
ATOM 2334 O O . LYS A 1 304 ? -10.370 3.209 -15.952 1.00 75.94 304 LYS A O 1
ATOM 2339 N N . SER A 1 305 ? -8.379 4.222 -15.775 1.00 70.50 305 SER A N 1
ATOM 2340 C CA . SER A 1 305 ? -8.915 5.589 -15.854 1.00 70.50 305 SER A CA 1
ATOM 2341 C C . SER A 1 305 ? -9.519 5.942 -17.220 1.00 70.50 305 SER A C 1
ATOM 2343 O O . SER A 1 305 ? -10.364 6.832 -17.279 1.00 70.50 305 SER A O 1
ATOM 2345 N N . ILE A 1 306 ? -9.085 5.285 -18.300 1.00 73.75 306 ILE A N 1
ATOM 2346 C CA . ILE A 1 306 ? -9.582 5.519 -19.667 1.00 73.75 306 ILE A CA 1
ATOM 2347 C C . ILE A 1 306 ? -10.851 4.697 -19.938 1.00 73.75 306 ILE A C 1
ATOM 2349 O O . ILE A 1 306 ? -11.812 5.217 -20.499 1.00 73.75 306 ILE A O 1
ATOM 2353 N N . ILE A 1 307 ? -10.865 3.421 -19.536 1.00 71.56 307 ILE A N 1
ATOM 2354 C CA . ILE A 1 307 ? -11.986 2.492 -19.780 1.00 71.56 307 ILE A CA 1
ATOM 2355 C C . ILE A 1 307 ? -13.097 2.650 -18.720 1.00 71.56 307 ILE A C 1
ATOM 2357 O O . ILE A 1 307 ? -14.257 2.317 -18.965 1.00 71.56 307 ILE A O 1
ATOM 2361 N N . GLY A 1 308 ? -12.774 3.194 -17.544 1.00 69.19 308 GLY A N 1
ATOM 2362 C CA . GLY A 1 308 ? -13.729 3.517 -16.486 1.00 69.19 308 GLY A CA 1
ATOM 2363 C C . GLY A 1 308 ? -14.199 2.294 -15.698 1.00 69.19 308 GLY A C 1
ATOM 2364 O O . GLY A 1 308 ? -13.678 2.012 -14.622 1.00 69.19 308 GLY A O 1
ATOM 2365 N N . THR A 1 309 ? -15.220 1.595 -16.201 1.00 58.94 309 THR A N 1
ATOM 2366 C CA . THR A 1 309 ? -16.007 0.605 -15.433 1.00 58.94 309 THR A CA 1
ATOM 2367 C C . THR A 1 309 ? -15.764 -0.859 -15.816 1.00 58.94 309 THR A C 1
ATOM 2369 O O . THR A 1 309 ? -16.418 -1.751 -15.270 1.00 58.94 309 THR A O 1
ATOM 2372 N N . GLY A 1 310 ? -14.831 -1.130 -16.733 1.00 62.94 310 GLY A N 1
ATOM 2373 C CA . GLY A 1 310 ? -14.422 -2.494 -17.076 1.00 62.94 310 GLY A CA 1
ATOM 2374 C C . GLY A 1 310 ? -13.573 -3.159 -15.978 1.00 62.94 310 GLY A C 1
ATOM 2375 O O . GLY A 1 310 ? -12.882 -2.455 -15.235 1.00 62.94 310 GLY A O 1
ATOM 2376 N N . PRO A 1 311 ? -13.580 -4.504 -15.871 1.00 66.06 311 PRO A N 1
ATOM 2377 C CA . PRO A 1 311 ? -12.574 -5.215 -15.087 1.00 66.06 311 PRO A CA 1
ATOM 2378 C C . PRO A 1 311 ? -11.188 -4.932 -15.680 1.00 66.06 311 PRO A C 1
ATOM 2380 O O . PRO A 1 311 ? -11.017 -4.935 -16.899 1.00 66.06 311 PRO A O 1
ATOM 2383 N N . VAL A 1 312 ? -10.205 -4.666 -14.821 1.00 78.31 312 VAL A N 1
ATOM 2384 C CA . VAL A 1 312 ? -8.830 -4.380 -15.241 1.00 78.31 312 VAL A CA 1
ATOM 2385 C C . VAL A 1 312 ? -7.930 -5.473 -14.717 1.00 78.31 312 VAL A C 1
ATOM 2387 O O . VAL A 1 312 ? -7.685 -5.555 -13.520 1.00 78.31 312 VAL A O 1
ATOM 2390 N N . THR A 1 313 ? -7.439 -6.289 -15.639 1.00 84.94 313 THR A N 1
ATOM 2391 C CA . THR A 1 313 ? -6.411 -7.288 -15.378 1.00 84.94 313 THR A CA 1
ATOM 2392 C C . THR A 1 313 ? -5.046 -6.617 -15.348 1.00 84.94 313 THR A C 1
ATOM 2394 O O . THR A 1 313 ? -4.710 -5.855 -16.260 1.00 84.94 313 THR A O 1
ATOM 2397 N N . VAL A 1 314 ? -4.246 -6.900 -14.324 1.00 89.19 314 VAL A N 1
ATOM 2398 C CA . VAL A 1 314 ? -2.847 -6.458 -14.282 1.00 89.19 314 VAL A CA 1
ATOM 2399 C C . VAL A 1 314 ? -1.987 -7.541 -14.956 1.00 89.19 314 VAL A C 1
ATOM 2401 O O . VAL A 1 314 ? -2.031 -8.687 -14.511 1.00 89.19 314 VAL A O 1
ATOM 2404 N N . PRO A 1 315 ? -1.197 -7.230 -16.006 1.00 89.94 315 PRO A N 1
ATOM 2405 C CA . PRO A 1 315 ? -0.380 -8.201 -16.743 1.00 89.94 315 PRO A CA 1
ATOM 2406 C C . PRO A 1 315 ? 0.893 -8.539 -15.949 1.00 89.94 315 PRO A C 1
ATOM 2408 O O . PRO A 1 315 ? 2.008 -8.133 -16.268 1.00 89.94 315 PRO A O 1
ATOM 2411 N N . ILE A 1 316 ? 0.705 -9.234 -14.832 1.00 92.62 316 ILE A N 1
ATOM 2412 C CA . ILE A 1 316 ? 1.752 -9.766 -13.961 1.00 92.62 316 ILE A CA 1
ATOM 2413 C C . ILE A 1 316 ? 1.407 -11.231 -13.729 1.00 92.62 316 ILE A C 1
ATOM 2415 O O . ILE A 1 316 ? 0.285 -11.553 -13.340 1.00 92.62 316 ILE A O 1
ATOM 2419 N N . SER A 1 317 ? 2.364 -12.132 -13.952 1.00 94.06 317 SER A N 1
ATOM 2420 C CA . SER A 1 317 ? 2.099 -13.549 -13.740 1.00 94.06 317 SER A CA 1
ATOM 2421 C C . SER A 1 317 ? 2.009 -13.881 -12.256 1.00 94.06 317 SER A C 1
ATOM 2423 O O . SER A 1 317 ? 2.698 -13.309 -11.404 1.00 94.06 317 SER A O 1
ATOM 2425 N N . ASP A 1 318 ? 1.214 -14.905 -11.964 1.00 95.44 318 ASP A N 1
ATOM 2426 C CA . ASP A 1 318 ? 1.121 -15.546 -10.659 1.00 95.44 318 ASP A CA 1
ATOM 2427 C C . ASP A 1 318 ? 2.510 -15.837 -10.026 1.00 95.44 318 ASP A C 1
ATOM 2429 O O . ASP A 1 318 ? 2.667 -15.762 -8.807 1.00 95.44 318 ASP A O 1
ATOM 2433 N N . CYS A 1 319 ? 3.534 -16.149 -10.832 1.00 95.62 319 CYS A N 1
ATOM 2434 C CA . CYS A 1 319 ? 4.903 -16.413 -10.372 1.00 95.62 319 CYS A CA 1
ATOM 2435 C C . CYS A 1 319 ? 5.609 -15.151 -9.851 1.00 95.62 319 CYS A C 1
ATOM 2437 O O . CYS A 1 319 ? 6.159 -15.167 -8.748 1.00 95.62 319 CYS A O 1
ATOM 2439 N N . VAL A 1 320 ? 5.570 -14.054 -10.615 1.00 96.69 320 VAL A N 1
ATOM 2440 C CA . VAL A 1 320 ? 6.137 -12.758 -10.199 1.00 96.69 320 VAL A CA 1
ATOM 2441 C C . VAL A 1 320 ? 5.395 -12.214 -8.983 1.00 96.69 320 VAL A C 1
ATOM 2443 O O . VAL A 1 320 ? 6.020 -11.723 -8.044 1.00 96.69 320 VAL A O 1
ATOM 2446 N N . MET A 1 321 ? 4.072 -12.362 -8.958 1.00 96.50 321 MET A N 1
ATOM 2447 C CA . MET A 1 321 ? 3.242 -11.914 -7.848 1.00 96.50 321 MET A CA 1
ATOM 2448 C C . MET A 1 321 ? 3.524 -12.701 -6.553 1.00 96.50 321 MET A C 1
ATOM 2450 O O . MET A 1 321 ? 3.705 -12.089 -5.501 1.00 96.50 321 MET A O 1
ATOM 2454 N N . ARG A 1 322 ? 3.673 -14.036 -6.606 1.00 96.44 322 ARG A N 1
ATOM 2455 C CA . ARG A 1 322 ? 4.113 -14.836 -5.439 1.00 96.44 322 ARG A CA 1
ATOM 2456 C C . ARG A 1 322 ? 5.518 -14.449 -4.963 1.00 96.44 322 ARG A C 1
ATOM 2458 O O . ARG A 1 322 ? 5.748 -14.381 -3.759 1.00 96.44 322 ARG A O 1
ATOM 2465 N N . ALA A 1 323 ? 6.441 -14.143 -5.877 1.00 96.69 323 ALA A N 1
ATOM 2466 C CA . ALA A 1 323 ? 7.773 -13.655 -5.513 1.00 96.69 323 ALA A CA 1
ATOM 2467 C C . ALA A 1 323 ? 7.731 -12.268 -4.838 1.00 96.69 323 ALA A C 1
ATOM 2469 O O . ALA A 1 323 ? 8.485 -12.027 -3.899 1.00 96.69 323 ALA A O 1
ATOM 2470 N N . LEU A 1 324 ? 6.828 -11.376 -5.264 1.00 97.06 324 LEU A N 1
ATOM 2471 C CA . LEU A 1 324 ? 6.605 -10.080 -4.615 1.00 97.06 324 LEU A CA 1
ATOM 2472 C C . LEU A 1 324 ? 6.019 -10.237 -3.202 1.00 97.06 324 LEU A C 1
ATOM 2474 O O . LEU A 1 324 ? 6.468 -9.549 -2.287 1.00 97.06 324 LEU A O 1
ATOM 2478 N N . VAL A 1 325 ? 5.068 -11.162 -3.011 1.00 96.75 325 VAL A N 1
ATOM 2479 C CA . VAL A 1 325 ? 4.538 -11.516 -1.681 1.00 96.75 325 VAL A CA 1
ATOM 2480 C C . VAL A 1 325 ? 5.658 -12.036 -0.776 1.00 96.75 325 VAL A C 1
ATOM 2482 O O . VAL A 1 325 ? 5.805 -11.537 0.332 1.00 96.75 325 VAL A O 1
ATOM 2485 N N . ALA A 1 326 ? 6.521 -12.937 -1.257 1.00 95.81 326 ALA A N 1
ATOM 2486 C CA . ALA A 1 326 ? 7.643 -13.456 -0.466 1.00 95.81 326 ALA A CA 1
ATOM 2487 C C . ALA A 1 326 ? 8.650 -12.368 -0.023 1.00 95.81 326 ALA A C 1
ATOM 2489 O O . ALA A 1 326 ? 9.204 -12.450 1.071 1.00 95.81 326 ALA A O 1
ATOM 2490 N N . VAL A 1 327 ? 8.873 -11.324 -0.835 1.00 95.50 327 VAL A N 1
ATOM 2491 C CA . VAL A 1 327 ? 9.708 -10.165 -0.444 1.00 95.50 327 VAL A CA 1
ATOM 2492 C C . VAL A 1 327 ? 9.001 -9.265 0.579 1.00 95.50 327 VAL A C 1
ATOM 2494 O O . VAL A 1 327 ? 9.664 -8.656 1.414 1.00 95.50 327 VAL A O 1
ATOM 2497 N N . ALA A 1 328 ? 7.670 -9.172 0.540 1.00 95.19 328 ALA A N 1
ATOM 2498 C CA . ALA A 1 328 ? 6.886 -8.428 1.527 1.00 95.19 328 ALA A CA 1
ATOM 2499 C C . ALA A 1 328 ? 6.753 -9.169 2.875 1.00 95.19 328 ALA A C 1
ATOM 2501 O O . ALA A 1 328 ? 6.621 -8.534 3.924 1.00 95.19 328 ALA A O 1
ATOM 2502 N N . ASP A 1 329 ? 6.798 -10.500 2.843 1.00 92.88 329 ASP A N 1
ATOM 2503 C CA . ASP A 1 329 ? 6.700 -11.367 4.019 1.00 92.88 329 ASP A CA 1
ATOM 2504 C C . ASP A 1 329 ? 8.006 -11.412 4.825 1.00 92.88 329 ASP A C 1
ATOM 2506 O O . ASP A 1 329 ? 7.983 -11.414 6.053 1.00 92.88 329 ASP A O 1
ATOM 2510 N N . TYR A 1 330 ? 9.161 -11.342 4.155 1.00 92.06 330 TYR A N 1
ATOM 2511 C CA . TYR A 1 330 ? 10.464 -11.364 4.820 1.00 92.06 330 TYR A CA 1
ATOM 2512 C C . TYR A 1 330 ? 10.727 -10.068 5.625 1.00 92.06 330 TYR A C 1
ATOM 2514 O O . TYR A 1 330 ? 10.923 -9.008 5.020 1.00 92.06 330 TYR A O 1
ATOM 2522 N N . PRO A 1 331 ? 10.774 -10.110 6.975 1.00 87.06 331 PRO A N 1
ATOM 2523 C CA . PRO A 1 331 ? 10.788 -8.902 7.809 1.00 87.06 331 PRO A CA 1
ATOM 2524 C C . PRO A 1 331 ? 12.068 -8.070 7.653 1.00 87.06 331 PRO A C 1
ATOM 2526 O O . PRO A 1 331 ? 12.009 -6.846 7.728 1.00 87.06 331 PRO A O 1
ATOM 2529 N N . GLU A 1 332 ? 13.197 -8.726 7.367 1.00 89.19 332 GLU A N 1
ATOM 2530 C CA . GLU A 1 332 ? 14.521 -8.107 7.222 1.00 89.19 332 GLU A CA 1
ATOM 2531 C C . GLU A 1 332 ? 14.802 -7.556 5.801 1.00 89.19 332 GLU A C 1
ATOM 2533 O O . GLU A 1 332 ? 15.918 -7.096 5.533 1.00 89.19 332 GLU A O 1
ATOM 2538 N N . ASP A 1 333 ? 13.858 -7.619 4.844 1.00 91.69 333 ASP A N 1
ATOM 2539 C CA . ASP A 1 333 ? 14.078 -7.014 3.517 1.00 91.69 333 ASP A CA 1
ATOM 2540 C C . ASP A 1 333 ? 13.821 -5.492 3.567 1.00 91.69 333 ASP A C 1
ATOM 2542 O O . ASP A 1 333 ? 12.708 -5.064 3.890 1.00 91.69 333 ASP A O 1
ATOM 2546 N N . PRO A 1 334 ? 14.791 -4.636 3.184 1.00 92.38 334 PRO A N 1
ATOM 2547 C CA . PRO A 1 334 ? 14.608 -3.182 3.204 1.00 92.38 334 PRO A CA 1
ATOM 2548 C C . PRO A 1 334 ? 13.513 -2.685 2.246 1.00 92.38 334 PRO A C 1
ATOM 2550 O O . PRO A 1 334 ? 13.064 -1.546 2.367 1.00 92.38 334 PRO A O 1
ATOM 2553 N N . PHE A 1 335 ? 13.070 -3.504 1.286 1.00 94.75 335 PHE A N 1
ATOM 2554 C CA . PHE A 1 335 ? 11.987 -3.163 0.367 1.00 94.75 335 PHE A CA 1
ATOM 2555 C C . PHE A 1 335 ? 10.601 -3.631 0.837 1.00 94.75 335 PHE A C 1
ATOM 2557 O O . PHE A 1 335 ? 9.618 -3.345 0.145 1.00 94.75 335 PHE A O 1
ATOM 2564 N N . ARG A 1 336 ? 10.491 -4.292 2.002 1.00 94.00 336 ARG A N 1
ATOM 2565 C CA . ARG A 1 336 ? 9.238 -4.840 2.553 1.00 94.00 336 ARG A CA 1
ATOM 2566 C C . ARG A 1 336 ? 8.068 -3.857 2.488 1.00 94.00 336 ARG A C 1
ATOM 2568 O O . ARG A 1 336 ? 7.058 -4.155 1.853 1.00 94.00 336 ARG A O 1
ATOM 2575 N N . SER A 1 337 ? 8.213 -2.660 3.060 1.00 94.06 337 SER A N 1
ATOM 2576 C CA . SER A 1 337 ? 7.133 -1.658 3.112 1.00 94.06 337 SER A CA 1
ATOM 2577 C C . SER A 1 337 ? 6.658 -1.210 1.724 1.00 94.06 337 SER A C 1
ATOM 2579 O O . SER A 1 337 ? 5.460 -1.040 1.503 1.00 94.06 337 SER A O 1
ATOM 2581 N N . VAL A 1 338 ? 7.575 -1.080 0.758 1.00 95.31 338 VAL A N 1
ATOM 2582 C CA . VAL A 1 338 ? 7.239 -0.731 -0.634 1.00 95.31 338 VAL A CA 1
ATOM 2583 C C . VAL A 1 338 ? 6.527 -1.893 -1.330 1.00 95.31 338 VAL A C 1
ATOM 2585 O O . VAL A 1 338 ? 5.619 -1.665 -2.131 1.00 95.31 338 VAL A O 1
ATOM 2588 N N . CYS A 1 339 ? 6.893 -3.138 -1.019 1.00 96.38 339 CYS A N 1
ATOM 2589 C CA . CYS A 1 339 ? 6.209 -4.316 -1.548 1.00 96.38 339 CYS A CA 1
ATOM 2590 C C . CYS A 1 339 ? 4.787 -4.428 -0.979 1.00 96.38 339 CYS A C 1
ATOM 2592 O O . CYS A 1 339 ? 3.860 -4.574 -1.766 1.00 96.38 339 CYS A O 1
ATOM 2594 N N . ILE A 1 340 ? 4.585 -4.228 0.331 1.00 96.38 340 ILE A N 1
ATOM 2595 C CA . ILE A 1 340 ? 3.250 -4.178 0.965 1.00 96.38 340 ILE A CA 1
ATOM 2596 C C . ILE A 1 340 ? 2.363 -3.110 0.302 1.00 96.38 340 ILE A C 1
ATOM 2598 O O . ILE A 1 340 ? 1.247 -3.413 -0.115 1.00 96.38 340 ILE A O 1
ATOM 2602 N N . GLN A 1 341 ? 2.868 -1.883 0.124 1.00 95.00 341 GLN A N 1
ATOM 2603 C CA . GLN A 1 341 ? 2.132 -0.813 -0.567 1.00 95.00 341 GLN A CA 1
ATOM 2604 C C . GLN A 1 341 ? 1.805 -1.176 -2.026 1.00 95.00 341 GLN A C 1
ATOM 2606 O O . GLN A 1 341 ? 0.696 -0.936 -2.493 1.00 95.00 341 GLN A O 1
ATOM 2611 N N . THR A 1 342 ? 2.741 -1.804 -2.743 1.00 96.38 342 THR A N 1
ATOM 2612 C CA . THR A 1 342 ? 2.520 -2.252 -4.131 1.00 96.38 342 THR A CA 1
ATOM 2613 C C . THR A 1 342 ? 1.465 -3.359 -4.211 1.00 96.38 342 THR A C 1
ATOM 2615 O O . THR A 1 342 ? 0.628 -3.337 -5.106 1.00 96.38 342 THR A O 1
ATOM 2618 N N . LEU A 1 343 ? 1.466 -4.304 -3.268 1.00 96.81 343 LEU A N 1
ATOM 2619 C CA . LEU A 1 343 ? 0.465 -5.367 -3.173 1.00 96.81 343 LEU A CA 1
ATOM 2620 C C . LEU A 1 343 ? -0.930 -4.797 -2.866 1.00 96.81 343 LEU A C 1
ATOM 2622 O O . LEU A 1 343 ? -1.901 -5.218 -3.489 1.00 96.81 343 LEU A O 1
ATOM 2626 N N . ALA A 1 344 ? -1.026 -3.798 -1.981 1.00 95.75 344 ALA A N 1
ATOM 2627 C CA . ALA A 1 344 ? -2.271 -3.077 -1.710 1.00 95.75 344 ALA A CA 1
ATOM 2628 C C . ALA A 1 344 ? -2.776 -2.286 -2.937 1.00 95.75 344 ALA A C 1
ATOM 2630 O O . ALA A 1 344 ? -3.969 -2.299 -3.231 1.00 95.75 344 ALA A O 1
ATOM 2631 N N . GLU A 1 345 ? -1.882 -1.658 -3.710 1.00 94.38 345 GLU A N 1
ATOM 2632 C CA . GLU A 1 345 ? -2.237 -1.016 -4.986 1.00 94.38 345 GLU A CA 1
ATOM 2633 C C . GLU A 1 345 ? -2.774 -2.025 -6.016 1.00 94.38 345 GLU A C 1
ATOM 2635 O O . GLU A 1 345 ? -3.778 -1.742 -6.669 1.00 94.38 345 GLU A O 1
ATOM 2640 N N . ILE A 1 346 ? -2.150 -3.204 -6.146 1.00 95.06 346 ILE A N 1
ATOM 2641 C CA . ILE A 1 346 ? -2.624 -4.271 -7.046 1.00 95.06 346 ILE A CA 1
ATOM 2642 C C . ILE A 1 346 ? -3.995 -4.788 -6.589 1.00 95.06 346 ILE A C 1
ATOM 2644 O O . ILE A 1 346 ? -4.878 -4.957 -7.425 1.00 95.06 346 ILE A O 1
ATOM 2648 N N . LEU A 1 347 ? -4.213 -4.954 -5.281 1.00 94.81 347 LEU A N 1
ATOM 2649 C CA . LEU A 1 347 ? -5.474 -5.439 -4.706 1.00 94.81 347 LEU A CA 1
ATOM 2650 C C . LEU A 1 347 ? -6.690 -4.560 -5.068 1.00 94.81 347 LEU A C 1
ATOM 2652 O O . LEU A 1 347 ? -7.784 -5.080 -5.271 1.00 94.81 347 LEU A O 1
ATOM 2656 N N . LEU A 1 348 ? -6.499 -3.242 -5.213 1.00 92.25 348 LEU A N 1
ATOM 2657 C CA . LEU A 1 348 ? -7.541 -2.296 -5.655 1.00 92.25 348 LEU A CA 1
ATOM 2658 C C . LEU A 1 348 ? -7.744 -2.252 -7.183 1.00 92.25 348 LEU A C 1
ATOM 2660 O O . LEU A 1 348 ? -8.687 -1.623 -7.688 1.00 92.25 348 LEU A O 1
ATOM 2664 N N . LEU A 1 349 ? -6.845 -2.871 -7.948 1.00 90.94 349 LEU A N 1
ATOM 2665 C CA . LEU A 1 349 ? -6.910 -2.944 -9.405 1.00 90.94 349 LEU A CA 1
ATOM 2666 C C . LEU A 1 349 ? -7.492 -4.280 -9.866 1.00 90.94 349 LEU A C 1
ATOM 2668 O O . LEU A 1 349 ? -8.492 -4.252 -10.583 1.00 90.94 349 LEU A O 1
ATOM 2672 N N . ASP A 1 350 ? -6.903 -5.381 -9.394 1.00 92.06 350 ASP A N 1
ATOM 2673 C CA . ASP A 1 350 ? -7.148 -6.772 -9.784 1.00 92.06 350 ASP A CA 1
ATOM 2674 C C . ASP A 1 350 ? -7.120 -7.672 -8.532 1.00 92.06 350 ASP A C 1
ATOM 2676 O O . ASP A 1 350 ? -6.084 -8.213 -8.136 1.00 92.06 350 ASP A O 1
ATOM 2680 N N . ILE A 1 351 ? -8.274 -7.797 -7.870 1.00 93.00 351 ILE A N 1
ATOM 2681 C CA . ILE A 1 351 ? -8.429 -8.616 -6.659 1.00 93.00 351 ILE A CA 1
ATOM 2682 C C . ILE A 1 351 ? -8.261 -10.118 -6.939 1.00 93.00 351 ILE A C 1
ATOM 2684 O O . ILE A 1 351 ? -7.753 -10.845 -6.084 1.00 93.00 351 ILE A O 1
ATOM 2688 N N . ASP A 1 352 ? -8.619 -10.576 -8.144 1.00 93.19 352 ASP A N 1
ATOM 2689 C CA . ASP A 1 352 ? -8.499 -11.972 -8.569 1.00 93.19 352 ASP A CA 1
ATOM 2690 C C . ASP A 1 352 ? -7.041 -12.434 -8.580 1.00 93.19 352 ASP A C 1
ATOM 2692 O O . ASP A 1 352 ? -6.726 -13.515 -8.074 1.00 93.19 352 ASP A O 1
ATOM 2696 N N . LEU A 1 353 ? -6.136 -11.616 -9.130 1.00 94.25 353 LEU A N 1
ATOM 2697 C CA . LEU A 1 353 ? -4.703 -11.898 -9.123 1.00 94.25 353 LEU A CA 1
ATOM 2698 C C . LEU A 1 353 ? -4.174 -12.042 -7.689 1.00 94.25 353 LEU A C 1
ATOM 2700 O O . LEU A 1 353 ? -3.525 -13.040 -7.377 1.00 94.25 353 LEU A O 1
ATOM 2704 N N . VAL A 1 354 ? -4.497 -11.095 -6.798 1.00 95.56 354 VAL A N 1
ATOM 2705 C CA . VAL A 1 354 ? -4.026 -11.126 -5.400 1.00 95.56 354 VAL A CA 1
ATOM 2706 C C . VAL A 1 354 ? -4.614 -12.308 -4.619 1.00 95.56 354 VAL A C 1
ATOM 2708 O O . VAL A 1 354 ? -3.917 -12.905 -3.793 1.00 95.56 354 VAL A O 1
ATOM 2711 N N . ALA A 1 355 ? -5.863 -12.691 -4.895 1.00 93.94 355 ALA A N 1
ATOM 2712 C CA . ALA A 1 355 ? -6.509 -13.851 -4.289 1.00 93.94 355 ALA A CA 1
ATOM 2713 C C . ALA A 1 355 ? -5.817 -15.168 -4.690 1.00 93.94 355 ALA A C 1
ATOM 2715 O O . ALA A 1 355 ? -5.391 -15.930 -3.819 1.00 93.94 355 ALA A O 1
ATOM 2716 N N . ARG A 1 356 ? -5.620 -15.416 -5.997 1.00 94.38 356 ARG A N 1
ATOM 2717 C CA . ARG A 1 356 ? -4.982 -16.651 -6.512 1.00 94.38 356 ARG A CA 1
ATOM 2718 C C . ARG A 1 356 ? -3.520 -16.820 -6.088 1.00 94.38 356 ARG A C 1
ATOM 2720 O O . ARG A 1 356 ? -2.986 -17.934 -6.102 1.00 94.38 356 ARG A O 1
ATOM 2727 N N . THR A 1 357 ? -2.846 -15.735 -5.717 1.00 95.12 357 THR A N 1
ATOM 2728 C CA . THR A 1 357 ? -1.454 -15.770 -5.246 1.00 95.12 357 THR A CA 1
ATOM 2729 C C . THR A 1 357 ? -1.334 -15.772 -3.723 1.00 95.12 357 THR A C 1
ATOM 2731 O O . THR A 1 357 ? -0.216 -15.765 -3.219 1.00 95.12 357 THR A O 1
ATOM 2734 N N . GLY A 1 358 ? -2.454 -15.791 -2.987 1.00 91.50 358 GLY A N 1
ATOM 2735 C CA . GLY A 1 358 ? -2.478 -15.785 -1.520 1.00 91.50 358 GLY A CA 1
ATOM 2736 C C . GLY A 1 358 ? -2.142 -14.433 -0.879 1.00 91.50 358 GLY A C 1
ATOM 2737 O O . GLY A 1 358 ? -1.977 -14.359 0.338 1.00 91.50 358 GLY A O 1
ATOM 2738 N N . GLY A 1 359 ? -2.060 -13.359 -1.670 1.00 94.38 359 GLY A N 1
ATOM 2739 C CA . GLY A 1 359 ? -1.660 -12.033 -1.200 1.00 94.38 359 GLY A CA 1
ATOM 2740 C C . GLY A 1 359 ? -2.675 -11.377 -0.260 1.00 94.38 359 GLY A C 1
ATOM 2741 O O . GLY A 1 359 ? -2.275 -10.582 0.581 1.00 94.38 359 GLY A O 1
ATOM 2742 N N . ILE A 1 360 ? -3.963 -11.740 -0.344 1.00 94.12 360 ILE A N 1
ATOM 2743 C CA . ILE A 1 360 ? -5.013 -11.224 0.555 1.00 94.12 360 ILE A CA 1
ATOM 2744 C C . ILE A 1 360 ? -4.702 -11.607 2.006 1.00 94.12 360 ILE A C 1
ATOM 2746 O O . ILE A 1 360 ? -4.617 -10.734 2.865 1.00 94.12 360 ILE A O 1
ATOM 2750 N N . ARG A 1 361 ? -4.425 -12.893 2.263 1.00 92.56 361 ARG A N 1
ATOM 2751 C CA . ARG A 1 361 ? -4.076 -13.403 3.599 1.00 92.56 361 ARG A CA 1
ATOM 2752 C C . ARG A 1 361 ? -2.809 -12.751 4.150 1.00 92.56 361 ARG A C 1
ATOM 2754 O O . ARG A 1 361 ? -2.771 -12.377 5.316 1.00 92.56 361 ARG A O 1
ATOM 2761 N N . PHE A 1 362 ? -1.798 -12.571 3.299 1.00 94.44 362 PHE A N 1
ATOM 2762 C CA . PHE A 1 362 ? -0.588 -11.841 3.669 1.00 94.44 362 PHE A CA 1
ATOM 2763 C C . PHE A 1 362 ? -0.891 -10.377 4.046 1.00 94.44 362 PHE A C 1
ATOM 2765 O O . PHE A 1 362 ? -0.391 -9.888 5.054 1.00 94.44 362 PHE A O 1
ATOM 2772 N N . LEU A 1 363 ? -1.737 -9.676 3.285 1.00 95.12 363 LEU A N 1
ATOM 2773 C CA . LEU A 1 363 ? -2.099 -8.286 3.580 1.00 95.12 363 LEU A CA 1
ATOM 2774 C C . LEU A 1 363 ? -2.962 -8.145 4.846 1.00 95.12 363 LEU A C 1
ATOM 2776 O O . LEU A 1 363 ? -2.837 -7.134 5.531 1.00 95.12 363 LEU A O 1
ATOM 2780 N N . LEU A 1 364 ? -3.775 -9.148 5.193 1.00 92.25 364 LEU A N 1
ATOM 2781 C CA . LEU A 1 364 ? -4.487 -9.217 6.478 1.00 92.25 364 LEU A CA 1
ATOM 2782 C C . LEU A 1 364 ? -3.512 -9.436 7.645 1.00 92.25 364 LEU A C 1
ATOM 2784 O O . LEU A 1 364 ? -3.578 -8.727 8.645 1.00 92.25 364 LEU A O 1
ATOM 2788 N N . HIS A 1 365 ? -2.535 -10.332 7.488 1.00 91.31 365 HIS A N 1
ATOM 2789 C CA . HIS A 1 365 ? -1.458 -10.506 8.468 1.00 91.31 365 HIS A CA 1
ATOM 2790 C C . HIS A 1 365 ? -0.621 -9.223 8.626 1.00 91.31 365 HIS A C 1
ATOM 2792 O O . HIS A 1 365 ? -0.264 -8.830 9.733 1.00 91.31 365 HIS A O 1
ATOM 2798 N N . ALA A 1 366 ? -0.342 -8.516 7.528 1.00 92.25 366 ALA A N 1
ATOM 2799 C CA . ALA A 1 366 ? 0.340 -7.223 7.544 1.00 92.25 366 ALA A CA 1
ATOM 2800 C C . ALA A 1 366 ? -0.528 -6.073 8.097 1.00 92.25 366 ALA A C 1
ATOM 2802 O O . ALA A 1 366 ? 0.020 -5.033 8.458 1.00 92.25 366 ALA A O 1
ATOM 2803 N N . LEU A 1 367 ? -1.851 -6.235 8.185 1.00 90.50 367 LEU A N 1
ATOM 2804 C CA . LEU A 1 367 ? -2.740 -5.285 8.858 1.00 90.50 367 LEU A CA 1
ATOM 2805 C C . LEU A 1 367 ? -2.671 -5.441 10.387 1.00 90.50 367 LEU A C 1
ATOM 2807 O O . LEU A 1 367 ? -2.651 -4.427 11.083 1.00 90.50 367 LEU A O 1
ATOM 2811 N N . GLY A 1 368 ? -2.588 -6.681 10.889 1.00 84.50 368 GLY A N 1
ATOM 2812 C CA . GLY A 1 368 ? -2.485 -6.979 12.323 1.00 84.50 368 GLY A CA 1
ATOM 2813 C C . GLY A 1 368 ? -1.064 -6.853 12.897 1.00 84.50 368 GLY A C 1
ATOM 2814 O O . GLY A 1 368 ? -0.845 -6.185 13.907 1.00 84.50 368 GLY A O 1
ATOM 2815 N N . GLU A 1 369 ? -0.076 -7.457 12.231 1.00 83.19 369 GLU A N 1
ATOM 2816 C CA . GLU A 1 369 ? 1.319 -7.552 12.704 1.00 83.19 369 GLU A CA 1
ATOM 2817 C C . GLU A 1 369 ? 2.319 -6.685 11.916 1.00 83.19 369 GLU A C 1
ATOM 2819 O O . GLU A 1 369 ? 3.531 -6.733 12.147 1.00 83.19 369 GLU A O 1
ATOM 2824 N N . GLY A 1 370 ? 1.854 -5.918 10.929 1.00 83.69 370 GLY A N 1
ATOM 2825 C CA . GLY A 1 370 ? 2.730 -5.090 10.102 1.00 83.69 370 GLY A CA 1
ATOM 2826 C C . GLY A 1 370 ? 3.196 -3.789 10.768 1.00 83.69 370 GLY A C 1
ATOM 2827 O O . GLY A 1 370 ? 2.822 -3.465 11.897 1.00 83.69 370 GLY A O 1
ATOM 2828 N N . PRO A 1 371 ? 4.016 -2.994 10.053 1.00 84.75 371 PRO A N 1
ATOM 2829 C CA . PRO A 1 371 ? 4.448 -1.684 10.525 1.00 84.75 371 PRO A CA 1
ATOM 2830 C C . PRO A 1 371 ? 3.246 -0.769 10.782 1.00 84.75 371 PRO A C 1
ATOM 2832 O O . PRO A 1 371 ? 2.390 -0.600 9.911 1.00 84.75 371 PRO A O 1
ATOM 2835 N N . LEU A 1 372 ? 3.222 -0.121 11.950 1.00 83.88 372 LEU A N 1
ATOM 2836 C CA . LEU A 1 372 ? 2.106 0.717 12.413 1.00 83.88 372 LEU A CA 1
ATOM 2837 C C . LEU A 1 372 ? 1.678 1.813 11.421 1.00 83.88 372 LEU A C 1
ATOM 2839 O O . LEU A 1 372 ? 0.510 2.195 11.387 1.00 83.88 372 LEU A O 1
ATOM 2843 N N . GLU A 1 373 ? 2.622 2.314 10.625 1.00 87.44 373 GLU A N 1
ATOM 2844 C CA . GLU A 1 373 ? 2.413 3.332 9.589 1.00 87.44 373 GLU A CA 1
ATOM 2845 C C . GLU A 1 373 ? 1.543 2.831 8.423 1.00 87.44 373 GLU A C 1
ATOM 2847 O O . GLU A 1 373 ? 0.823 3.612 7.801 1.00 87.44 373 GLU A O 1
ATOM 2852 N N . LEU A 1 374 ? 1.597 1.529 8.121 1.00 90.06 374 LEU A N 1
ATOM 2853 C CA . LEU A 1 374 ? 0.860 0.915 7.013 1.00 90.06 374 LEU A CA 1
ATOM 2854 C C . LEU A 1 374 ? -0.549 0.472 7.422 1.00 90.06 374 LEU A C 1
ATOM 2856 O O . LEU A 1 374 ? -1.421 0.399 6.557 1.00 90.06 374 LEU A O 1
ATOM 2860 N N . GLY A 1 375 ? -0.795 0.239 8.716 1.00 89.44 375 GLY A N 1
ATOM 2861 C CA . GLY A 1 375 ? -2.089 -0.206 9.250 1.00 89.44 375 GLY A CA 1
ATOM 2862 C C . GLY A 1 375 ? -3.287 0.614 8.741 1.00 89.44 375 GLY A C 1
ATOM 2863 O O . GLY A 1 375 ? -4.192 0.032 8.147 1.00 89.44 375 GLY A O 1
ATOM 2864 N N . PRO A 1 376 ? -3.298 1.959 8.857 1.00 89.25 376 PRO A N 1
ATOM 2865 C CA . PRO A 1 376 ? -4.395 2.788 8.344 1.00 89.25 376 PRO A CA 1
ATOM 2866 C C . PRO A 1 376 ? -4.591 2.705 6.821 1.00 89.25 376 PRO A C 1
ATOM 2868 O O . PRO A 1 376 ? -5.721 2.788 6.339 1.00 89.25 376 PRO A O 1
ATOM 2871 N N . ILE A 1 377 ? -3.508 2.523 6.056 1.00 91.50 377 ILE A N 1
ATOM 2872 C CA . ILE A 1 377 ? -3.546 2.403 4.588 1.00 91.50 377 ILE A CA 1
ATOM 2873 C C . ILE A 1 377 ? -4.160 1.056 4.193 1.00 91.50 377 ILE A C 1
ATOM 2875 O O . ILE A 1 377 ? -5.049 1.000 3.341 1.00 91.50 377 ILE A O 1
ATOM 2879 N N . LEU A 1 378 ? -3.726 -0.029 4.839 1.00 93.62 378 LEU A N 1
ATOM 2880 C CA . LEU A 1 378 ? -4.269 -1.370 4.633 1.00 93.62 378 LEU A CA 1
ATOM 2881 C C . LEU A 1 378 ? -5.733 -1.454 5.087 1.00 93.62 378 LEU A C 1
ATOM 2883 O O . LEU A 1 378 ? -6.565 -1.961 4.341 1.00 93.62 378 LEU A O 1
ATOM 2887 N N . ALA A 1 379 ? -6.083 -0.865 6.231 1.00 91.12 379 ALA A N 1
ATOM 2888 C CA . ALA A 1 379 ? -7.462 -0.773 6.707 1.00 91.12 379 ALA A CA 1
ATOM 2889 C C . ALA A 1 379 ? -8.366 -0.059 5.689 1.00 91.12 379 ALA A C 1
ATOM 2891 O O . ALA A 1 379 ? -9.397 -0.600 5.301 1.00 91.12 379 ALA A O 1
ATOM 2892 N N . ALA A 1 380 ? -7.961 1.113 5.182 1.00 91.19 380 ALA A N 1
ATOM 2893 C CA . ALA A 1 380 ? -8.702 1.819 4.134 1.00 91.19 380 ALA A CA 1
ATOM 2894 C C . ALA A 1 380 ? -8.825 0.994 2.835 1.00 91.19 380 ALA A C 1
ATOM 2896 O O . ALA A 1 380 ? -9.876 1.000 2.191 1.00 91.19 380 ALA A O 1
ATOM 2897 N N . THR A 1 381 ? -7.776 0.242 2.484 1.00 92.81 381 THR A N 1
ATOM 2898 C CA . THR A 1 381 ? -7.768 -0.682 1.338 1.00 92.81 381 THR A CA 1
ATOM 2899 C C . THR A 1 381 ? -8.842 -1.759 1.514 1.00 92.81 381 THR A C 1
ATOM 2901 O O . THR A 1 381 ? -9.731 -1.871 0.669 1.00 92.81 381 THR A O 1
ATOM 2904 N N . PHE A 1 382 ? -8.842 -2.488 2.635 1.00 91.94 382 PHE A N 1
ATOM 2905 C CA . PHE A 1 382 ? -9.845 -3.519 2.921 1.00 91.94 382 PHE A CA 1
ATOM 2906 C C . PHE A 1 382 ? -11.265 -2.955 3.044 1.00 91.94 382 PHE A C 1
ATOM 2908 O O . PHE A 1 382 ? -12.190 -3.512 2.455 1.00 91.94 382 PHE A O 1
ATOM 2915 N N . LEU A 1 383 ? -11.456 -1.812 3.707 1.00 89.94 383 LEU A N 1
ATOM 2916 C CA . LEU A 1 383 ? -12.768 -1.164 3.822 1.00 89.94 383 LEU A CA 1
ATOM 2917 C C . LEU A 1 383 ? -13.394 -0.844 2.455 1.00 89.94 383 LEU A C 1
ATOM 2919 O O . LEU A 1 383 ? -14.606 -0.990 2.297 1.00 89.94 383 LEU A O 1
ATOM 2923 N N . SER A 1 384 ? -12.583 -0.483 1.453 1.00 90.06 384 SER A N 1
ATOM 2924 C CA . SER A 1 384 ? -13.059 -0.258 0.078 1.00 90.06 384 SER A CA 1
ATOM 2925 C C . SER A 1 384 ? -13.442 -1.549 -0.669 1.00 90.06 384 SER A C 1
ATOM 2927 O O . SER A 1 384 ? -14.360 -1.541 -1.487 1.00 90.06 384 SER A O 1
ATOM 2929 N N . ILE A 1 385 ? -12.795 -2.676 -0.350 1.00 90.06 385 ILE A N 1
ATOM 2930 C CA . ILE A 1 385 ? -13.122 -4.013 -0.882 1.00 90.06 385 ILE A CA 1
ATOM 2931 C C . ILE A 1 385 ? -14.455 -4.496 -0.308 1.00 90.06 385 ILE A C 1
ATOM 2933 O O . ILE A 1 385 ? -15.280 -5.053 -1.034 1.00 90.06 385 ILE A O 1
ATOM 2937 N N . ILE A 1 386 ? -14.675 -4.249 0.983 1.00 87.88 386 ILE A N 1
ATOM 2938 C CA . ILE A 1 386 ? -15.885 -4.627 1.719 1.00 87.88 386 ILE A CA 1
ATOM 2939 C C . ILE A 1 386 ? -17.103 -3.829 1.237 1.00 87.88 386 ILE A C 1
ATOM 2941 O O . ILE A 1 386 ? -18.206 -4.377 1.192 1.00 87.88 386 ILE A O 1
ATOM 2945 N N . ASP A 1 387 ? -16.931 -2.556 0.878 1.00 87.44 387 ASP A N 1
ATOM 2946 C CA . ASP A 1 387 ? -18.029 -1.662 0.488 1.00 87.44 387 ASP A CA 1
ATOM 2947 C C . ASP A 1 387 ? -18.786 -2.159 -0.762 1.00 87.44 387 ASP A C 1
ATOM 2949 O O . ASP A 1 387 ? -20.017 -2.144 -0.802 1.00 87.44 387 ASP A O 1
ATOM 2953 N N . SER A 1 388 ? -18.071 -2.714 -1.748 1.00 85.56 388 SER A N 1
ATOM 2954 C CA . SER A 1 388 ? -18.681 -3.279 -2.959 1.00 85.56 388 SER A CA 1
ATOM 2955 C C . SER A 1 388 ? -19.039 -4.773 -2.802 1.00 85.56 388 SER A C 1
ATOM 2957 O O . SER A 1 388 ? -18.186 -5.592 -2.444 1.00 85.56 388 SER A O 1
ATOM 2959 N N . PRO A 1 389 ? -20.268 -5.202 -3.160 1.00 84.06 389 PRO A N 1
ATOM 2960 C CA . PRO A 1 389 ? -20.701 -6.592 -2.995 1.00 84.06 389 PRO A CA 1
ATOM 2961 C C . PRO A 1 389 ? -19.952 -7.579 -3.904 1.00 84.06 389 PRO A C 1
ATOM 2963 O O . PRO A 1 389 ? -19.863 -8.756 -3.572 1.00 84.06 389 PRO A O 1
ATOM 2966 N N . ARG A 1 390 ? -19.392 -7.116 -5.033 1.00 84.44 390 ARG A N 1
ATOM 2967 C CA . ARG A 1 390 ? -18.604 -7.957 -5.958 1.00 84.44 390 ARG A CA 1
ATOM 2968 C C . ARG A 1 390 ? -17.211 -8.287 -5.429 1.00 84.44 390 ARG A C 1
ATOM 2970 O O . ARG A 1 390 ? -16.625 -9.275 -5.838 1.00 84.44 390 ARG A O 1
ATOM 2977 N N . THR A 1 391 ? -16.670 -7.425 -4.577 1.00 86.19 391 THR A N 1
ATOM 2978 C CA . THR A 1 391 ? -15.319 -7.537 -4.012 1.00 86.19 391 THR A CA 1
ATOM 2979 C C . THR A 1 391 ? -15.354 -8.123 -2.601 1.00 86.19 391 THR A C 1
ATOM 2981 O O . THR A 1 391 ? -14.405 -8.784 -2.191 1.00 86.19 391 THR A O 1
ATOM 2984 N N . ARG A 1 392 ? -16.485 -7.994 -1.892 1.00 87.56 392 ARG A N 1
ATOM 2985 C CA . ARG A 1 392 ? -16.717 -8.638 -0.592 1.00 87.56 392 ARG A CA 1
ATOM 2986 C C . ARG A 1 392 ? -16.633 -10.170 -0.642 1.00 87.56 392 ARG A C 1
ATOM 2988 O O . ARG A 1 392 ? -16.209 -10.763 0.337 1.00 87.56 392 ARG A O 1
ATOM 2995 N N . SER A 1 393 ? -16.966 -10.817 -1.765 1.00 88.38 393 SER A N 1
ATOM 2996 C CA . SER A 1 393 ? -16.912 -12.287 -1.907 1.00 88.38 393 SER A CA 1
ATOM 2997 C C . SER A 1 393 ? -15.508 -12.900 -1.821 1.00 88.38 393 SER A C 1
ATOM 2999 O O . SER A 1 393 ? -15.391 -14.118 -1.735 1.00 88.38 393 SER A O 1
ATOM 3001 N N . TYR A 1 394 ? -14.453 -12.081 -1.866 1.00 87.62 394 TYR A N 1
ATOM 3002 C CA . TYR A 1 394 ? -13.060 -12.517 -1.705 1.00 87.62 394 TYR A CA 1
ATOM 3003 C C . TYR A 1 394 ? -12.601 -12.535 -0.241 1.00 87.62 394 TYR A C 1
ATOM 3005 O O . TYR A 1 394 ? -11.482 -12.965 0.028 1.00 87.62 394 TYR A O 1
ATOM 3013 N N . LEU A 1 395 ? -13.441 -12.058 0.684 1.00 87.12 395 LEU A N 1
ATOM 3014 C CA . LEU A 1 395 ? -13.192 -12.069 2.120 1.00 87.12 395 LEU A CA 1
ATOM 3015 C C . LEU A 1 395 ? -14.148 -13.053 2.797 1.00 87.12 395 LEU A C 1
ATOM 3017 O O . LEU A 1 395 ? -15.368 -12.986 2.634 1.00 87.12 395 LEU A O 1
ATOM 3021 N N . THR A 1 396 ? -13.573 -13.960 3.573 1.00 83.00 396 THR A N 1
ATOM 3022 C CA . THR A 1 396 ? -14.282 -14.885 4.449 1.00 83.00 396 THR A CA 1
ATOM 3023 C C . THR A 1 396 ? -14.519 -14.222 5.802 1.00 83.00 396 THR A C 1
ATOM 3025 O O . THR A 1 396 ? -13.599 -14.016 6.590 1.00 83.00 396 THR A O 1
ATOM 3028 N N . VAL A 1 397 ? -15.781 -13.859 6.041 1.00 73.88 397 VAL A N 1
ATOM 3029 C CA . VAL A 1 397 ? -16.283 -13.387 7.342 1.00 73.88 397 VAL A CA 1
ATOM 3030 C C . VAL A 1 397 ? -15.923 -14.436 8.409 1.00 73.88 397 VAL A C 1
ATOM 3032 O O . VAL A 1 397 ? -16.004 -15.638 8.137 1.00 73.88 397 VAL A O 1
ATOM 3035 N N . GLY A 1 398 ? -15.423 -13.985 9.555 1.00 74.12 398 GLY A N 1
ATOM 3036 C CA . GLY A 1 398 ? -14.776 -14.798 10.583 1.00 74.12 398 GLY A CA 1
ATOM 3037 C C . GLY A 1 398 ? -13.262 -14.799 10.407 1.00 74.12 398 GLY A C 1
ATOM 3038 O O . GLY A 1 398 ? -12.566 -13.893 10.864 1.00 74.12 398 GLY A O 1
ATOM 3039 N N . THR A 1 399 ? -12.741 -15.804 9.702 1.00 82.81 399 THR A N 1
ATOM 3040 C CA . THR A 1 399 ? -11.301 -16.104 9.646 1.00 82.81 399 THR A CA 1
ATOM 3041 C C . THR A 1 399 ? -10.433 -14.935 9.167 1.00 82.81 399 THR A C 1
ATOM 3043 O O . THR A 1 399 ? -9.369 -14.695 9.733 1.00 82.81 399 THR A O 1
ATOM 3046 N N . ASP A 1 400 ? -10.854 -14.179 8.148 1.00 85.94 400 ASP A N 1
ATOM 3047 C CA . ASP A 1 400 ? -10.044 -13.058 7.649 1.00 85.94 400 ASP A CA 1
ATOM 3048 C C . ASP A 1 400 ? -10.041 -11.858 8.617 1.00 85.94 400 ASP A C 1
ATOM 3050 O O . ASP A 1 400 ? -9.048 -11.126 8.693 1.00 85.94 400 ASP A O 1
ATOM 3054 N N . LEU A 1 401 ? -11.116 -11.676 9.393 1.00 80.00 401 LEU A N 1
ATOM 3055 C CA . LEU A 1 401 ? -11.204 -10.644 10.427 1.00 80.00 401 LEU A CA 1
ATOM 3056 C C . LEU A 1 401 ? -10.402 -11.041 11.674 1.00 80.00 401 LEU A C 1
ATOM 3058 O O . LEU A 1 401 ? -9.649 -10.218 12.189 1.00 80.00 401 LEU A O 1
ATOM 3062 N N . GLU A 1 402 ? -10.477 -12.302 12.104 1.00 82.31 402 GLU A N 1
ATOM 3063 C CA . GLU A 1 402 ? -9.646 -12.864 13.179 1.00 82.31 402 GLU A CA 1
ATOM 3064 C C . GLU A 1 402 ? -8.147 -12.705 12.889 1.00 82.31 402 GLU A C 1
ATOM 3066 O O . GLU A 1 402 ? -7.387 -12.312 13.770 1.00 82.31 402 GLU A O 1
ATOM 3071 N N . ILE A 1 403 ? -7.705 -12.930 11.644 1.00 86.00 403 ILE A N 1
ATOM 3072 C CA . ILE A 1 403 ? -6.305 -12.698 11.245 1.00 86.00 403 ILE A CA 1
ATOM 3073 C C . ILE A 1 403 ? -5.926 -11.220 11.417 1.00 86.00 403 ILE A C 1
ATOM 3075 O O . ILE A 1 403 ? -4.869 -10.917 11.975 1.00 86.00 403 ILE A O 1
ATOM 3079 N N . ALA A 1 404 ? -6.778 -10.293 10.972 1.00 84.38 404 ALA A N 1
ATOM 3080 C CA . ALA A 1 404 ? -6.526 -8.856 11.088 1.00 84.38 404 ALA A CA 1
ATOM 3081 C C . ALA A 1 404 ? -6.572 -8.338 12.540 1.00 84.38 404 ALA A C 1
ATOM 3083 O O . ALA A 1 404 ? -5.864 -7.387 12.870 1.00 84.38 404 ALA A O 1
ATOM 3084 N N . LEU A 1 405 ? -7.385 -8.956 13.404 1.00 82.19 405 LEU A N 1
ATOM 3085 C CA . LEU A 1 405 ? -7.547 -8.606 14.821 1.00 82.19 405 LEU A CA 1
ATOM 3086 C C . LEU A 1 405 ? -6.722 -9.488 15.771 1.00 82.19 405 LEU A C 1
ATOM 3088 O O . LEU A 1 405 ? -6.821 -9.340 16.988 1.00 82.19 405 LEU A O 1
ATOM 3092 N N . SER A 1 406 ? -5.871 -10.358 15.232 1.00 82.88 406 SER A N 1
ATOM 3093 C CA . SER A 1 406 ? -5.079 -11.351 15.970 1.00 82.88 406 SER A CA 1
ATOM 3094 C C . SER A 1 406 ? -4.290 -10.774 17.149 1.00 82.88 406 SER A C 1
ATOM 3096 O O . SER A 1 406 ? -4.292 -11.356 18.231 1.00 82.88 406 SER A O 1
ATOM 3098 N N . ALA A 1 407 ? -3.680 -9.595 16.995 1.00 79.19 407 ALA A N 1
ATOM 3099 C CA . ALA A 1 407 ? -2.943 -8.941 18.080 1.00 79.19 407 ALA A CA 1
ATOM 3100 C C . ALA A 1 407 ? -3.838 -8.420 19.224 1.00 79.19 407 ALA A C 1
ATOM 3102 O O . ALA A 1 407 ? -3.316 -8.097 20.283 1.00 79.19 407 ALA A O 1
ATOM 3103 N N . ILE A 1 408 ? -5.154 -8.316 19.014 1.00 76.38 408 ILE A N 1
ATOM 3104 C CA . ILE A 1 408 ? -6.163 -7.952 20.023 1.00 76.38 408 ILE A CA 1
ATOM 3105 C C . ILE A 1 408 ? -6.730 -9.215 20.684 1.00 76.38 408 ILE A C 1
ATOM 3107 O O . ILE A 1 408 ? -6.929 -9.234 21.896 1.00 76.38 408 ILE A O 1
ATOM 3111 N N . THR A 1 409 ? -6.954 -10.280 19.913 1.00 75.81 409 THR A N 1
ATOM 3112 C CA . THR A 1 409 ? -7.517 -11.549 20.405 1.00 75.81 409 THR A CA 1
ATOM 3113 C C . THR A 1 409 ? -6.482 -12.503 21.021 1.00 75.81 409 THR A C 1
ATOM 3115 O O . THR A 1 409 ? -6.866 -13.480 21.661 1.00 75.81 409 THR A O 1
ATOM 3118 N N . ASP A 1 410 ? -5.177 -12.256 20.856 1.00 75.19 410 ASP A N 1
ATOM 3119 C CA . ASP A 1 410 ? -4.108 -13.047 21.483 1.00 75.19 410 ASP A CA 1
ATOM 3120 C C . ASP A 1 410 ? -4.041 -12.826 23.007 1.00 75.19 410 ASP A C 1
ATOM 3122 O O . ASP A 1 410 ? -3.396 -11.905 23.514 1.00 75.19 410 ASP A O 1
ATOM 3126 N N . ALA A 1 411 ? -4.667 -13.738 23.752 1.00 65.44 411 ALA A N 1
ATOM 3127 C CA . ALA A 1 411 ? -4.669 -13.750 25.213 1.00 65.44 411 ALA A CA 1
ATOM 3128 C C . ALA A 1 411 ? -3.273 -13.939 25.851 1.00 65.44 411 ALA A C 1
ATOM 3130 O O . ALA A 1 411 ? -3.085 -13.611 27.028 1.00 65.44 411 ALA A O 1
ATOM 3131 N N . TYR A 1 412 ? -2.286 -14.466 25.115 1.00 66.12 412 TYR A N 1
ATOM 3132 C CA . TYR A 1 412 ? -0.957 -14.797 25.644 1.00 66.12 412 TYR A CA 1
ATOM 3133 C C . TYR A 1 412 ? 0.098 -13.713 25.393 1.00 66.12 412 TYR A C 1
ATOM 3135 O O . TYR A 1 412 ? 1.193 -13.788 25.964 1.00 66.12 412 TYR A O 1
ATOM 3143 N N . GLY A 1 413 ? -0.240 -12.689 24.609 1.00 65.75 413 GLY A N 1
ATOM 3144 C CA . GLY A 1 413 ? 0.618 -11.561 24.285 1.00 65.75 413 GLY A CA 1
ATOM 3145 C C . GLY A 1 413 ? 1.155 -10.826 25.514 1.00 65.75 413 GLY A C 1
ATOM 3146 O O . GLY A 1 413 ? 0.408 -10.282 26.326 1.00 65.75 413 GLY A O 1
ATOM 3147 N N . LYS A 1 414 ? 2.484 -10.790 25.666 1.00 68.06 414 LYS A N 1
ATOM 3148 C CA . LYS A 1 414 ? 3.170 -10.125 26.787 1.00 68.06 414 LYS A CA 1
ATOM 3149 C C . LYS A 1 414 ? 4.379 -9.336 26.298 1.00 68.06 414 LYS A C 1
ATOM 3151 O O . LYS A 1 414 ? 5.124 -9.795 25.439 1.00 68.06 414 LYS A O 1
ATOM 3156 N N . GLY A 1 415 ? 4.604 -8.172 26.905 1.00 77.88 415 GLY A N 1
ATOM 3157 C CA . GLY A 1 415 ? 5.767 -7.318 26.645 1.00 77.88 415 GLY A CA 1
ATOM 3158 C C . GLY A 1 415 ? 5.479 -6.077 25.785 1.00 77.88 415 GLY A C 1
ATOM 3159 O O . GLY A 1 415 ? 4.356 -5.883 25.310 1.00 77.88 415 GLY A O 1
ATOM 3160 N N . PRO A 1 416 ? 6.491 -5.206 25.602 1.00 76.81 416 PRO A N 1
ATOM 3161 C CA . PRO A 1 416 ? 6.322 -3.899 24.969 1.00 76.81 416 PRO A CA 1
ATOM 3162 C C . PRO A 1 416 ? 5.923 -3.998 23.490 1.00 76.81 416 PRO A C 1
ATOM 3164 O O . PRO A 1 416 ? 4.997 -3.302 23.079 1.00 76.81 416 PRO A O 1
ATOM 3167 N N . GLU A 1 417 ? 6.526 -4.904 22.716 1.00 78.75 417 GLU A N 1
ATOM 3168 C CA . GLU A 1 417 ? 6.219 -5.087 21.286 1.00 78.75 417 GLU A CA 1
ATOM 3169 C C . GLU A 1 417 ? 4.766 -5.509 21.035 1.00 78.75 417 GLU A C 1
ATOM 3171 O O . GLU A 1 417 ? 4.132 -5.056 20.084 1.00 78.75 417 GLU A O 1
ATOM 3176 N N . HIS A 1 418 ? 4.210 -6.368 21.895 1.00 80.19 418 HIS A N 1
ATOM 3177 C CA . HIS A 1 418 ? 2.801 -6.739 21.801 1.00 80.19 418 HIS A CA 1
ATOM 3178 C C . HIS A 1 418 ? 1.901 -5.549 22.184 1.00 80.19 418 HIS A C 1
ATOM 3180 O O . HIS A 1 418 ? 0.921 -5.288 21.497 1.00 80.19 418 HIS A O 1
ATOM 3186 N N . SER A 1 419 ? 2.265 -4.746 23.195 1.00 80.44 419 SER A N 1
ATOM 3187 C CA . SER A 1 419 ? 1.517 -3.515 23.520 1.00 80.44 419 SER A CA 1
ATOM 3188 C C . SER A 1 419 ? 1.531 -2.477 22.383 1.00 80.44 419 SER A C 1
ATOM 3190 O O . SER A 1 419 ? 0.576 -1.717 22.211 1.00 80.44 419 SER A O 1
ATOM 3192 N N . GLU A 1 420 ? 2.589 -2.461 21.569 1.00 83.38 420 GLU A N 1
ATOM 3193 C CA . GLU A 1 420 ? 2.695 -1.614 20.383 1.00 83.38 420 GLU A CA 1
ATOM 3194 C C . GLU A 1 420 ? 1.828 -2.135 19.224 1.00 83.38 420 GLU A C 1
ATOM 3196 O O . GLU A 1 420 ? 1.058 -1.358 18.651 1.00 83.38 420 GLU A O 1
ATOM 3201 N N . ARG A 1 421 ? 1.857 -3.450 18.948 1.00 81.69 421 ARG A N 1
ATOM 3202 C CA . ARG A 1 421 ? 0.943 -4.118 17.997 1.00 81.69 421 ARG A CA 1
ATOM 3203 C C . ARG A 1 421 ? -0.530 -3.927 18.380 1.00 81.69 421 ARG A C 1
ATOM 3205 O O . ARG A 1 421 ? -1.327 -3.515 17.539 1.00 81.69 421 ARG A O 1
ATOM 3212 N N . MET A 1 422 ? -0.866 -4.097 19.660 1.00 83.56 422 MET A N 1
ATOM 3213 C CA . MET A 1 422 ? -2.189 -3.834 20.246 1.00 83.56 422 MET A CA 1
ATOM 3214 C C . MET A 1 422 ? -2.661 -2.396 19.965 1.00 83.56 422 MET A C 1
ATOM 3216 O O . MET A 1 422 ? -3.775 -2.192 19.489 1.00 83.56 422 MET A O 1
ATOM 3220 N N . ARG A 1 423 ? -1.802 -1.378 20.160 1.00 84.25 423 ARG A N 1
ATOM 3221 C CA . ARG A 1 423 ? -2.107 0.023 19.781 1.00 84.25 423 ARG A CA 1
ATOM 3222 C C . ARG A 1 423 ? -2.275 0.211 18.269 1.00 84.25 423 ARG A C 1
ATOM 3224 O O . ARG A 1 423 ? -3.062 1.055 17.842 1.00 84.25 423 ARG A O 1
ATOM 3231 N N . GLY A 1 424 ? -1.535 -0.540 17.454 1.00 84.12 424 GLY A N 1
ATOM 3232 C CA . GLY A 1 424 ? -1.718 -0.599 16.002 1.00 84.12 424 GLY A CA 1
ATOM 3233 C C . GLY A 1 424 ? -3.117 -1.062 15.623 1.00 84.12 424 GLY A C 1
ATOM 3234 O O . GLY A 1 424 ? -3.859 -0.313 14.986 1.00 84.12 424 GLY A O 1
ATOM 3235 N N . CYS A 1 425 ? -3.496 -2.246 16.095 1.00 85.56 425 CYS A N 1
ATOM 3236 C CA . CYS A 1 425 ? -4.803 -2.837 15.842 1.00 85.56 425 CYS A CA 1
ATOM 3237 C C . CYS A 1 425 ? -5.951 -2.010 16.440 1.00 85.56 425 CYS A C 1
ATOM 3239 O O . CYS A 1 425 ? -6.973 -1.838 15.783 1.00 85.56 425 CYS A O 1
ATOM 3241 N N . ALA A 1 426 ? -5.783 -1.399 17.617 1.00 85.75 426 ALA A N 1
ATOM 3242 C CA . ALA A 1 426 ? -6.796 -0.515 18.201 1.00 85.75 426 ALA A CA 1
ATOM 3243 C C . ALA A 1 426 ? -7.083 0.706 17.304 1.00 85.75 426 ALA A C 1
ATOM 3245 O O . ALA A 1 426 ? -8.237 1.090 17.118 1.00 85.75 426 ALA A O 1
ATOM 3246 N N . ARG A 1 427 ? -6.055 1.279 16.654 1.00 85.81 427 ARG A N 1
ATOM 3247 C CA . ARG A 1 427 ? -6.245 2.339 15.643 1.00 85.81 427 ARG A CA 1
ATOM 3248 C C . ARG A 1 427 ? -6.920 1.830 14.367 1.00 85.81 427 ARG A C 1
ATOM 3250 O O . ARG A 1 427 ? -7.668 2.589 13.752 1.00 85.81 427 ARG A O 1
ATOM 3257 N N . VAL A 1 428 ? -6.681 0.576 13.975 1.00 86.50 428 VAL A N 1
ATOM 3258 C CA . VAL A 1 428 ? -7.380 -0.076 12.853 1.00 86.50 428 VAL A CA 1
ATOM 3259 C C . VAL A 1 428 ? -8.862 -0.269 13.185 1.00 86.50 428 VAL A C 1
ATOM 3261 O O . VAL A 1 428 ? -9.696 0.202 12.415 1.00 86.50 428 VAL A O 1
ATOM 3264 N N . ILE A 1 429 ? -9.202 -0.844 14.346 1.00 87.19 429 ILE A N 1
ATOM 3265 C CA . ILE A 1 429 ? -10.592 -0.970 14.821 1.00 87.19 429 ILE A CA 1
ATOM 3266 C C . ILE A 1 429 ? -11.267 0.401 14.871 1.00 87.19 429 ILE A C 1
ATOM 3268 O O . ILE A 1 429 ? -12.345 0.567 14.312 1.00 87.19 429 ILE A O 1
ATOM 3272 N N . HIS A 1 430 ? -10.629 1.407 15.474 1.00 86.50 430 HIS A N 1
ATOM 3273 C CA . HIS A 1 430 ? -11.160 2.773 15.535 1.00 86.50 430 HIS A CA 1
ATOM 3274 C C . HIS A 1 430 ? -11.461 3.359 14.147 1.00 86.50 430 HIS A C 1
ATOM 3276 O O . HIS A 1 430 ? -12.504 3.983 13.947 1.00 86.50 430 HIS A O 1
ATOM 3282 N N . LEU A 1 431 ? -10.575 3.144 13.169 1.00 86.00 431 LEU A N 1
ATOM 3283 C CA . LEU A 1 431 ? -10.796 3.576 11.788 1.00 86.00 431 LEU A CA 1
ATOM 3284 C C . LEU A 1 431 ? -11.955 2.809 11.132 1.00 86.00 431 LEU A C 1
ATOM 3286 O O . LEU A 1 431 ? -12.797 3.429 10.485 1.00 86.00 431 LEU A O 1
ATOM 3290 N N . MET A 1 432 ? -12.034 1.490 11.329 1.00 87.00 432 MET A N 1
ATOM 3291 C CA . MET A 1 432 ? -13.116 0.651 10.808 1.00 87.00 432 MET A CA 1
ATOM 3292 C C . MET A 1 432 ? -14.472 1.031 11.416 1.00 87.00 432 MET A C 1
ATOM 3294 O O . MET A 1 432 ? -15.414 1.274 10.664 1.00 87.00 432 MET A O 1
ATOM 3298 N N . LEU A 1 433 ? -14.566 1.180 12.741 1.00 86.19 433 LEU A N 1
ATOM 3299 C CA . LEU A 1 433 ? -15.785 1.585 13.455 1.00 86.19 433 LEU A CA 1
ATOM 3300 C C . LEU A 1 433 ? -16.246 3.008 13.115 1.00 86.19 433 LEU A C 1
ATOM 3302 O O . LEU A 1 433 ? -17.423 3.306 13.286 1.00 86.19 433 LEU A O 1
ATOM 3306 N N . ARG A 1 434 ? -15.367 3.881 12.601 1.00 86.44 434 ARG A N 1
ATOM 3307 C CA . ARG A 1 434 ? -15.737 5.201 12.049 1.00 86.44 434 ARG A CA 1
ATOM 3308 C C . ARG A 1 434 ? -16.274 5.154 10.612 1.00 86.44 434 ARG A C 1
ATOM 3310 O O . ARG A 1 434 ? -16.665 6.193 10.081 1.00 86.44 434 ARG A O 1
ATOM 3317 N N . THR A 1 435 ? -16.316 3.983 9.980 1.00 85.69 435 THR A N 1
ATOM 3318 C CA . THR A 1 435 ? -16.894 3.778 8.643 1.00 85.69 435 THR A CA 1
ATOM 3319 C C . THR A 1 435 ? -18.097 2.849 8.700 1.00 85.69 435 THR A C 1
ATOM 3321 O O . THR A 1 435 ? -18.143 1.934 9.515 1.00 85.69 435 THR A O 1
ATOM 3324 N N . TRP A 1 436 ? -19.063 3.041 7.801 1.00 84.62 436 TRP A N 1
ATOM 3325 C CA . TRP A 1 436 ? -20.249 2.185 7.734 1.00 84.62 436 TRP A CA 1
ATOM 3326 C C . TRP A 1 436 ? -19.893 0.721 7.451 1.00 84.62 436 TRP A C 1
ATOM 3328 O O . TRP A 1 436 ? -20.338 -0.163 8.176 1.00 84.62 436 TRP A O 1
ATOM 3338 N N . SER A 1 437 ? -19.058 0.459 6.441 1.00 82.69 437 SER A N 1
ATOM 3339 C CA . SER A 1 437 ? -18.656 -0.900 6.059 1.00 82.69 437 SER A CA 1
ATOM 3340 C C . SER A 1 437 ? -17.884 -1.624 7.168 1.00 82.69 437 SER A C 1
ATOM 3342 O O . SER A 1 437 ? -18.157 -2.795 7.424 1.00 82.69 437 SER A O 1
ATOM 3344 N N . GLY A 1 438 ? -16.976 -0.933 7.866 1.00 82.00 438 GLY A N 1
ATOM 3345 C CA . GLY A 1 438 ? -16.231 -1.496 8.993 1.00 82.00 438 GLY A CA 1
ATOM 3346 C C . GLY A 1 438 ? -17.090 -1.724 10.236 1.00 82.00 438 GLY A C 1
ATOM 3347 O O . GLY A 1 438 ? -17.006 -2.793 10.836 1.00 82.00 438 GLY A O 1
ATOM 3348 N N . ALA A 1 439 ? -17.959 -0.770 10.586 1.00 78.00 439 ALA A N 1
ATOM 3349 C CA . ALA A 1 439 ? -18.903 -0.920 11.690 1.00 78.00 439 ALA A CA 1
ATOM 3350 C C . ALA A 1 439 ? -19.865 -2.097 11.463 1.00 78.00 439 ALA A C 1
ATOM 3352 O O . ALA A 1 439 ? -20.040 -2.913 12.360 1.00 78.00 439 ALA A O 1
ATOM 3353 N N . PHE A 1 440 ? -20.436 -2.241 10.261 1.00 79.44 440 PHE A N 1
ATOM 3354 C CA . PHE A 1 440 ? -21.327 -3.365 9.955 1.00 79.44 440 PHE A CA 1
ATOM 3355 C C . PHE A 1 440 ? -20.635 -4.734 10.001 1.00 79.44 440 PHE A C 1
ATOM 3357 O O . PHE A 1 440 ? -21.299 -5.699 10.358 1.00 79.44 440 PHE A O 1
ATOM 3364 N N . LEU A 1 441 ? -19.345 -4.842 9.657 1.00 76.62 441 LEU A N 1
ATOM 3365 C CA . LEU A 1 441 ? -18.614 -6.106 9.812 1.00 76.62 44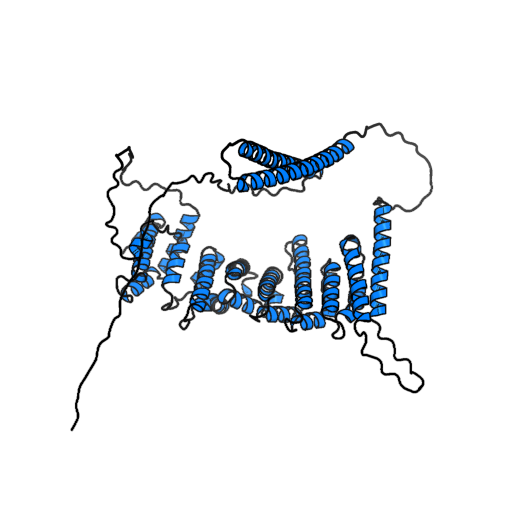1 LEU A CA 1
ATOM 3366 C C . LEU A 1 441 ? -18.322 -6.424 11.276 1.00 76.62 441 LEU A C 1
ATOM 3368 O O . LEU A 1 441 ? -18.716 -7.479 11.759 1.00 76.62 441 LEU A O 1
ATOM 3372 N N . LEU A 1 442 ? -17.654 -5.505 11.981 1.00 75.12 442 LEU A N 1
ATOM 3373 C CA . LEU A 1 442 ? -17.221 -5.729 13.362 1.00 75.12 442 LEU A CA 1
ATOM 3374 C C . LEU A 1 442 ? -18.418 -6.053 14.267 1.00 75.12 442 LEU A C 1
ATOM 3376 O O . LEU A 1 442 ? -18.374 -7.007 15.032 1.00 75.12 442 LEU A O 1
ATOM 3380 N N . LEU A 1 443 ? -19.515 -5.306 14.126 1.00 69.50 443 LEU A N 1
ATOM 3381 C CA . LEU A 1 443 ? -20.690 -5.416 14.996 1.00 69.50 443 LEU A CA 1
ATOM 3382 C C . LEU A 1 443 ? -21.646 -6.560 14.600 1.00 69.50 443 LEU A C 1
ATOM 3384 O O . LEU A 1 443 ? -22.610 -6.811 15.318 1.00 69.50 443 LEU A O 1
ATOM 3388 N N . TRP A 1 444 ? -21.406 -7.236 13.470 1.00 62.16 444 TRP A N 1
ATOM 3389 C CA . TRP A 1 444 ? -22.099 -8.479 13.103 1.00 62.16 444 TRP A CA 1
ATOM 3390 C C . TRP A 1 444 ? -21.403 -9.721 13.677 1.00 62.16 444 TRP A C 1
ATOM 3392 O O . TRP A 1 444 ? -22.053 -10.736 13.907 1.00 62.16 444 TRP A O 1
ATOM 3402 N N . GLU A 1 445 ? -20.087 -9.642 13.878 1.00 55.72 445 GLU A N 1
ATOM 3403 C CA . GLU A 1 445 ? -19.215 -10.795 14.120 1.00 55.72 445 GLU A CA 1
ATOM 3404 C C . GLU A 1 445 ? -18.787 -10.957 15.585 1.00 55.72 445 GLU A C 1
ATOM 3406 O O . GLU A 1 445 ? -18.541 -12.075 16.031 1.00 55.72 445 GLU A O 1
ATOM 3411 N N . THR A 1 446 ? -18.692 -9.871 16.359 1.00 52.34 446 THR A N 1
ATOM 3412 C CA . THR A 1 446 ? -18.176 -9.950 17.732 1.00 52.34 446 THR A CA 1
ATOM 3413 C C . THR A 1 446 ? -19.181 -10.561 18.712 1.00 52.34 446 THR A C 1
ATOM 3415 O O . THR A 1 446 ? -19.886 -9.838 19.418 1.00 52.34 446 THR A O 1
ATOM 3418 N N . GLU A 1 447 ? -19.155 -11.888 18.848 1.00 51.09 447 GLU A N 1
ATOM 3419 C CA . GLU A 1 447 ? -19.209 -12.486 20.186 1.00 51.09 447 GLU A CA 1
ATOM 3420 C C . GLU A 1 447 ? -18.002 -11.957 20.976 1.00 51.09 447 GLU A C 1
ATOM 3422 O O . GLU A 1 447 ? -16.874 -11.977 20.483 1.00 51.09 447 GLU A O 1
ATOM 3427 N N . THR A 1 448 ? -18.240 -11.382 22.154 1.00 50.72 448 THR A N 1
ATOM 3428 C CA . THR A 1 448 ? -17.272 -10.518 22.840 1.00 50.72 448 THR A CA 1
ATOM 3429 C C . THR A 1 448 ? -16.033 -11.304 23.301 1.00 50.72 448 THR A C 1
ATOM 3431 O O . THR A 1 448 ? -16.158 -12.128 24.209 1.00 50.72 448 THR A O 1
ATOM 3434 N N . PRO A 1 449 ? -14.828 -11.066 22.742 1.00 51.84 449 PRO A N 1
ATOM 3435 C CA . PRO A 1 449 ? -13.629 -11.761 23.197 1.00 51.84 449 PRO A CA 1
ATOM 3436 C C . PRO A 1 449 ? -13.209 -11.274 24.594 1.00 51.84 449 PRO A C 1
ATOM 3438 O O . PRO A 1 449 ? -13.272 -10.080 24.899 1.00 51.84 449 PRO A O 1
ATOM 3441 N N . ASP A 1 450 ? -12.752 -12.199 25.441 1.00 52.53 450 ASP A N 1
ATOM 3442 C CA . ASP A 1 450 ? -12.362 -11.924 26.830 1.00 52.53 450 ASP A CA 1
ATOM 3443 C C . ASP A 1 450 ? -10.977 -11.251 26.913 1.00 52.53 450 ASP A C 1
ATOM 3445 O O . ASP A 1 450 ? -9.935 -11.890 27.092 1.00 52.53 450 ASP A O 1
ATOM 3449 N N . LEU A 1 451 ? -10.947 -9.926 26.731 1.00 54.91 451 LEU A N 1
ATOM 3450 C CA . LEU A 1 451 ? -9.712 -9.141 26.757 1.00 54.91 451 LEU A CA 1
ATOM 3451 C C . LEU A 1 451 ? -9.278 -8.777 28.180 1.00 54.91 451 LEU A C 1
ATOM 3453 O O . LEU A 1 451 ? -9.463 -7.655 28.659 1.00 54.91 451 LEU A O 1
ATOM 3457 N N . GLN A 1 452 ? -8.600 -9.713 28.839 1.00 53.28 452 GLN A N 1
ATOM 3458 C CA . GLN A 1 452 ? -8.063 -9.487 30.183 1.00 53.28 452 GLN A CA 1
ATOM 3459 C C . GLN A 1 452 ? -6.774 -8.638 30.203 1.00 53.28 452 GLN A C 1
ATOM 3461 O O . GLN A 1 452 ? -6.546 -7.890 31.154 1.00 53.28 452 GLN A O 1
ATOM 3466 N N . THR A 1 453 ? -5.936 -8.715 29.162 1.00 54.41 453 THR A N 1
ATOM 3467 C CA . THR A 1 453 ? -4.510 -8.331 29.260 1.00 54.41 453 THR A CA 1
ATOM 3468 C C . THR A 1 453 ? -4.205 -6.844 29.009 1.00 54.41 453 THR A C 1
ATOM 3470 O O . THR A 1 453 ? -3.251 -6.319 29.580 1.00 54.41 453 THR A O 1
ATOM 3473 N N . PHE A 1 454 ? -5.002 -6.131 28.198 1.00 63.03 454 PHE A N 1
ATOM 3474 C CA . PHE A 1 454 ? -4.722 -4.736 27.788 1.00 63.03 454 PHE A CA 1
ATOM 3475 C C . PHE A 1 454 ? -5.935 -3.794 27.882 1.00 63.03 454 PHE A C 1
ATOM 3477 O O . PHE A 1 454 ? -6.093 -2.884 27.064 1.00 63.03 454 PHE A O 1
ATOM 3484 N N . LYS A 1 455 ? -6.761 -3.967 28.928 1.00 73.81 455 LYS A N 1
ATOM 3485 C CA . LYS A 1 455 ? -7.993 -3.188 29.178 1.00 73.81 455 LYS A CA 1
ATOM 3486 C C . LYS A 1 455 ? -7.803 -1.658 29.038 1.00 73.81 455 LYS A C 1
ATOM 3488 O O . LYS A 1 455 ? -8.693 -0.979 28.540 1.00 73.81 455 LYS A O 1
ATOM 3493 N N . GLU A 1 456 ? -6.633 -1.104 29.374 1.00 78.88 456 GLU A N 1
ATOM 3494 C CA . GLU A 1 456 ? -6.351 0.339 29.238 1.00 78.88 456 GLU A CA 1
ATOM 3495 C C . GLU A 1 456 ? -6.305 0.852 27.782 1.00 78.88 456 GLU A C 1
ATOM 3497 O O . GLU A 1 456 ? -6.879 1.901 27.50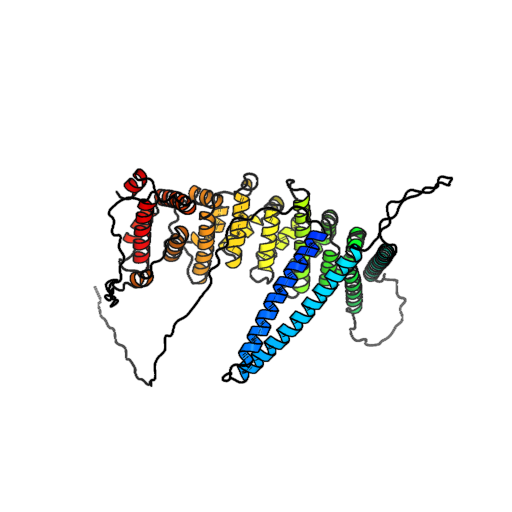2 1.00 78.88 456 GLU A O 1
ATOM 3502 N N . ILE A 1 457 ? -5.678 0.123 26.847 1.00 80.50 457 ILE A N 1
ATOM 3503 C CA . ILE A 1 457 ? -5.569 0.557 25.436 1.00 80.50 457 ILE A CA 1
ATOM 3504 C C . ILE A 1 457 ? -6.955 0.570 24.771 1.00 80.50 457 ILE A C 1
ATOM 3506 O O . ILE A 1 457 ? -7.254 1.442 23.957 1.00 80.50 457 ILE A O 1
ATOM 3510 N N . ILE A 1 458 ? -7.810 -0.379 25.154 1.00 82.00 458 ILE A N 1
ATOM 3511 C CA . ILE A 1 458 ? -9.192 -0.506 24.679 1.00 82.00 458 ILE A CA 1
ATOM 3512 C C . ILE A 1 458 ? -10.050 0.647 25.219 1.00 82.00 458 ILE A C 1
ATOM 3514 O O . ILE A 1 458 ? -10.812 1.248 24.466 1.00 82.00 458 ILE A O 1
ATOM 3518 N N . LEU A 1 459 ? -9.911 0.998 26.504 1.00 83.56 459 LEU A N 1
ATOM 3519 C CA . LEU A 1 459 ? -10.608 2.153 27.081 1.00 83.56 459 LEU A CA 1
ATOM 3520 C C . LEU A 1 459 ? -10.204 3.454 26.379 1.00 83.56 459 LEU A C 1
ATOM 3522 O O . LEU A 1 459 ? -11.080 4.229 26.005 1.00 83.56 459 LEU A O 1
ATOM 3526 N N . ASP A 1 460 ? -8.906 3.670 26.149 1.00 85.31 460 ASP A N 1
ATOM 3527 C CA . ASP A 1 460 ? -8.409 4.853 25.434 1.00 85.31 460 ASP A CA 1
ATOM 3528 C C . ASP A 1 460 ? -8.952 4.902 23.989 1.00 85.31 460 ASP A C 1
ATOM 3530 O O . ASP A 1 460 ? -9.427 5.947 23.543 1.00 85.31 460 ASP A O 1
ATOM 3534 N N . MET A 1 461 ? -9.013 3.756 23.296 1.00 87.12 461 MET A N 1
ATOM 3535 C CA . MET A 1 461 ? -9.687 3.631 21.996 1.00 87.12 461 MET A CA 1
ATOM 3536 C C . MET A 1 461 ? -11.179 4.002 22.073 1.00 87.12 461 MET A C 1
ATOM 3538 O O . MET A 1 461 ? -11.672 4.684 21.179 1.00 87.12 461 MET A O 1
ATOM 3542 N N . PHE A 1 462 ? -11.913 3.603 23.119 1.00 86.88 462 PHE A N 1
ATOM 3543 C CA . PHE A 1 462 ? -13.323 3.981 23.282 1.00 86.88 462 PHE A CA 1
ATOM 3544 C C . PHE A 1 462 ? -13.517 5.481 23.565 1.00 86.88 462 PHE A C 1
ATOM 3546 O O . PHE A 1 462 ? -14.458 6.069 23.026 1.00 86.88 462 PHE A O 1
ATOM 3553 N N . PHE A 1 463 ? -12.626 6.119 24.336 1.00 86.56 463 PHE A N 1
ATOM 3554 C CA . PHE A 1 463 ? -12.626 7.578 24.519 1.00 86.56 463 PHE A CA 1
ATOM 3555 C C . PHE A 1 463 ? -12.457 8.314 23.176 1.00 86.56 463 PHE A C 1
ATOM 3557 O O . PHE A 1 463 ? -13.250 9.209 22.860 1.00 86.56 463 PHE A O 1
ATOM 3564 N N . ASP A 1 464 ? -11.488 7.893 22.357 1.00 86.38 464 ASP A N 1
ATOM 3565 C CA . ASP A 1 464 ? -11.238 8.450 21.020 1.00 86.38 464 ASP A CA 1
ATOM 3566 C C . ASP A 1 464 ? -12.391 8.165 20.037 1.00 86.38 464 ASP A C 1
ATOM 3568 O O . ASP A 1 464 ? -12.772 9.024 19.225 1.00 86.38 464 ASP A O 1
ATOM 3572 N N . LEU A 1 465 ? -12.964 6.959 20.090 1.00 86.75 465 LEU A N 1
ATOM 3573 C CA . LEU A 1 465 ? -14.045 6.511 19.213 1.00 86.75 465 LEU A CA 1
ATOM 3574 C C . LEU A 1 465 ? -15.318 7.327 19.440 1.00 86.75 465 LEU A C 1
ATOM 3576 O O . LEU A 1 465 ? -15.874 7.872 18.484 1.00 86.75 465 LEU A O 1
ATOM 3580 N N . LEU A 1 466 ? -15.734 7.456 20.704 1.00 83.81 466 LEU A N 1
ATOM 3581 C CA . LEU A 1 466 ? -16.895 8.247 21.115 1.00 83.81 466 LEU A CA 1
ATOM 3582 C C . LEU A 1 466 ? -16.628 9.764 21.071 1.00 83.81 466 LEU A C 1
ATOM 3584 O O . LEU A 1 466 ? -17.550 10.556 21.264 1.00 83.81 466 LEU A O 1
ATOM 3588 N N . ASN A 1 467 ? -15.389 10.182 20.774 1.00 82.31 467 ASN A N 1
ATOM 3589 C CA . ASN A 1 467 ? -14.965 11.583 20.705 1.00 82.31 467 ASN A CA 1
ATOM 3590 C C . ASN A 1 467 ? -15.250 12.343 22.019 1.00 82.31 467 ASN A C 1
ATOM 3592 O O . ASN A 1 467 ? -15.685 13.501 22.019 1.00 82.31 467 ASN A O 1
ATOM 3596 N N . ILE A 1 468 ? -15.025 11.663 23.147 1.00 81.81 468 ILE A N 1
ATOM 3597 C CA . ILE A 1 468 ? -15.193 12.219 24.489 1.00 81.81 468 ILE A CA 1
ATOM 3598 C C . ILE A 1 468 ? -14.040 13.191 24.742 1.00 81.81 468 ILE A C 1
ATOM 3600 O O . ILE A 1 468 ? -12.865 12.830 24.694 1.00 81.81 468 ILE A O 1
ATOM 3604 N N . LYS A 1 469 ? -14.368 14.454 25.018 1.00 72.00 469 LYS A N 1
ATOM 3605 C CA . LYS A 1 469 ? -13.362 15.477 25.317 1.00 72.00 469 LYS A CA 1
ATOM 3606 C C . LYS A 1 469 ? -12.809 15.246 26.717 1.00 72.00 469 LYS A C 1
ATOM 3608 O O . LYS A 1 469 ? -13.454 15.647 27.679 1.00 72.00 469 LYS A O 1
ATOM 3613 N N . THR A 1 470 ? -11.611 14.671 26.829 1.00 67.44 470 THR A N 1
ATOM 3614 C CA . THR A 1 470 ? -10.890 14.533 28.105 1.00 67.44 470 THR A CA 1
ATOM 3615 C C . THR A 1 470 ? -10.804 15.893 28.818 1.00 67.44 470 THR A C 1
ATOM 3617 O O . THR A 1 470 ? -10.138 16.796 28.298 1.00 67.44 470 THR A O 1
ATOM 3620 N N . PRO A 1 471 ? -11.465 16.087 29.975 1.00 64.44 471 PRO A N 1
ATOM 3621 C CA . PRO A 1 471 ? -11.456 17.379 30.659 1.00 64.44 471 PRO A CA 1
ATOM 3622 C C . PRO A 1 471 ? -10.073 17.722 31.230 1.00 64.44 471 PRO A C 1
ATOM 3624 O O . PRO A 1 471 ? -9.251 16.837 31.451 1.00 64.44 471 PRO A O 1
ATOM 3627 N N . GLU A 1 472 ? -9.816 18.990 31.565 1.00 58.31 472 GLU A N 1
ATOM 3628 C CA . GLU A 1 472 ? -8.529 19.419 32.160 1.00 58.31 472 GLU A CA 1
ATOM 3629 C C . GLU A 1 472 ? -8.188 18.680 33.471 1.00 58.31 472 GLU A C 1
ATOM 3631 O O . GLU A 1 472 ? -7.025 18.518 33.834 1.00 58.31 472 GLU A O 1
ATOM 3636 N N . TRP A 1 473 ? -9.212 18.191 34.175 1.00 65.12 473 TRP A N 1
ATOM 3637 C CA . TRP A 1 473 ? -9.094 17.396 35.396 1.00 65.12 473 TRP A CA 1
ATOM 3638 C C . TRP A 1 473 ? -8.990 15.878 35.162 1.00 65.12 473 TRP A C 1
ATOM 3640 O O . TRP A 1 473 ? -8.887 15.125 36.128 1.00 65.12 473 TRP A O 1
ATOM 3650 N N . PHE A 1 474 ? -8.986 15.408 33.910 1.00 68.94 474 PHE A N 1
ATOM 3651 C CA . PHE A 1 474 ? -8.903 13.984 33.567 1.00 68.94 474 PHE A CA 1
ATOM 3652 C C . PHE A 1 474 ? -7.667 13.332 34.199 1.00 68.94 474 PHE A C 1
ATOM 3654 O O . PHE A 1 474 ? -7.802 12.411 34.999 1.00 68.94 474 PHE A O 1
ATOM 3661 N N . GLN A 1 475 ? -6.465 13.862 33.940 1.00 69.00 475 GLN A N 1
ATOM 3662 C CA . GLN A 1 475 ? -5.234 13.291 34.500 1.00 69.00 475 GLN A CA 1
ATOM 3663 C C . GLN A 1 475 ? -5.177 13.381 36.031 1.00 69.00 475 GLN A C 1
ATOM 3665 O O . GLN A 1 475 ? -4.741 12.433 36.674 1.00 69.00 475 GLN A O 1
ATOM 3670 N N . THR A 1 476 ? -5.660 14.467 36.646 1.00 62.88 476 THR A N 1
ATOM 3671 C CA . THR A 1 476 ? -5.634 14.597 38.115 1.00 62.88 476 THR A CA 1
ATOM 3672 C C . THR A 1 476 ? -6.621 13.656 38.807 1.00 62.88 476 THR A C 1
ATOM 3674 O O . THR A 1 476 ? -6.319 13.163 39.895 1.00 62.88 476 THR A O 1
ATOM 3677 N N . PHE A 1 477 ? -7.754 13.354 38.163 1.00 69.31 477 PHE A N 1
ATOM 3678 C CA . PHE A 1 477 ? -8.676 12.308 38.594 1.00 69.31 477 PHE A CA 1
ATOM 3679 C C . PHE A 1 477 ? -8.070 10.910 38.419 1.00 69.31 477 PHE A C 1
ATOM 3681 O O . PHE A 1 477 ? -8.096 10.139 39.376 1.00 69.31 477 PHE A O 1
ATOM 3688 N N . ILE A 1 478 ? -7.473 10.594 37.259 1.00 71.00 478 ILE A N 1
ATOM 3689 C CA . ILE A 1 478 ? -6.789 9.307 37.038 1.00 71.00 478 ILE A CA 1
ATOM 3690 C C . ILE A 1 478 ? -5.677 9.095 38.073 1.00 71.00 478 ILE A C 1
ATOM 3692 O O . ILE A 1 478 ? -5.675 8.052 38.719 1.00 71.00 478 ILE A O 1
ATOM 3696 N N . ASP A 1 479 ? -4.847 10.104 38.351 1.00 66.75 479 ASP A N 1
ATOM 3697 C CA . ASP A 1 479 ? -3.821 10.100 39.410 1.00 66.75 479 ASP A CA 1
ATOM 3698 C C . ASP A 1 479 ? -4.378 9.893 40.839 1.00 66.75 479 ASP A C 1
ATOM 3700 O O . ASP A 1 479 ? -3.613 9.728 41.791 1.00 66.75 479 ASP A O 1
ATOM 3704 N N . GLY A 1 480 ? -5.699 9.955 41.042 1.00 65.50 480 GLY A N 1
ATOM 3705 C CA . GLY A 1 480 ? -6.332 9.834 42.358 1.00 65.50 480 GLY A CA 1
ATOM 3706 C C . GLY A 1 480 ? -6.166 11.065 43.252 1.00 65.50 480 GLY A C 1
ATOM 3707 O O . GLY A 1 480 ? -6.448 11.002 44.452 1.00 65.50 480 GLY A O 1
ATOM 3708 N N . ARG A 1 481 ? -5.726 12.201 42.699 1.00 69.44 481 ARG A N 1
ATOM 3709 C CA . ARG A 1 481 ? -5.617 13.462 43.444 1.00 69.44 481 ARG A CA 1
ATOM 3710 C C . ARG A 1 481 ? -7.018 14.046 43.618 1.00 69.44 481 ARG A C 1
ATOM 3712 O O . ARG A 1 481 ? -7.807 14.101 42.679 1.00 69.44 481 ARG A O 1
ATOM 3719 N N . ARG A 1 482 ? -7.350 14.512 44.828 1.00 58.84 482 ARG A N 1
ATOM 3720 C CA . ARG A 1 482 ? -8.683 15.078 45.097 1.00 58.84 482 ARG A CA 1
ATOM 3721 C C . ARG A 1 482 ? 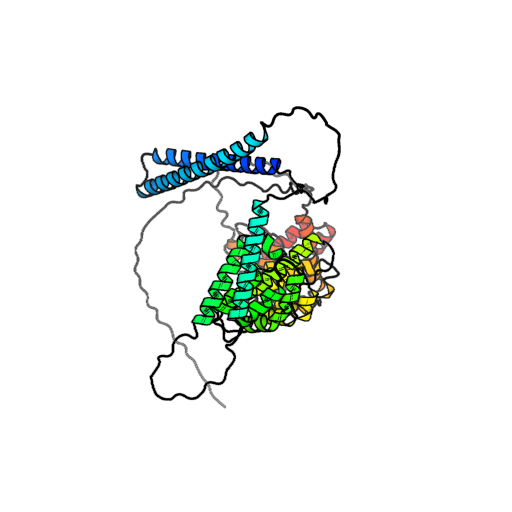-8.929 16.296 44.198 1.00 58.84 482 ARG A C 1
ATOM 3723 O O . ARG A 1 482 ? -8.234 17.304 44.315 1.00 58.84 482 ARG A O 1
ATOM 3730 N N . LEU A 1 483 ? -10.012 16.248 43.420 1.00 56.19 483 LEU A N 1
ATOM 3731 C CA . LEU A 1 483 ? -10.537 17.367 42.618 1.00 56.19 483 LEU A CA 1
ATOM 3732 C C . LEU A 1 483 ? -10.956 18.594 43.460 1.00 56.19 483 LEU A C 1
ATOM 3734 O O . LEU A 1 483 ? -11.343 19.628 42.926 1.00 56.19 483 LEU A O 1
ATOM 3738 N N . THR A 1 484 ? -10.850 18.518 44.789 1.00 51.50 484 THR A N 1
ATOM 3739 C CA . THR A 1 484 ? -11.187 19.588 45.739 1.00 51.50 484 THR A CA 1
ATOM 3740 C C . THR A 1 484 ? -10.211 20.770 45.728 1.00 51.50 484 THR A C 1
ATOM 3742 O O . THR A 1 484 ? -10.402 21.711 46.491 1.00 51.50 484 THR A O 1
ATOM 3745 N N . MET A 1 485 ? -9.186 20.768 44.868 1.00 43.59 485 MET A N 1
ATOM 3746 C CA . MET A 1 485 ? -8.292 21.914 44.651 1.00 43.59 485 MET A CA 1
ATOM 3747 C C . MET A 1 485 ? -8.851 22.924 43.634 1.00 43.59 485 MET A C 1
ATOM 3749 O O . MET A 1 485 ? -8.091 23.577 42.918 1.00 43.59 485 MET A O 1
ATOM 3753 N N . TYR A 1 486 ? -10.171 23.149 43.642 1.00 41.53 486 TYR A N 1
ATOM 3754 C CA . TYR A 1 486 ? -10.756 24.407 43.170 1.00 41.53 486 TYR A CA 1
ATOM 3755 C C . TYR A 1 486 ? -10.294 25.545 44.090 1.00 41.53 486 TYR A C 1
ATOM 3757 O O . TYR A 1 486 ? -11.012 26.022 44.973 1.00 41.53 486 TYR A O 1
ATOM 3765 N N . ARG A 1 487 ? -9.050 25.988 43.883 1.00 40.59 487 ARG A N 1
ATOM 3766 C CA . ARG A 1 487 ? -8.489 27.187 44.498 1.00 40.59 487 ARG A CA 1
ATOM 3767 C C . ARG A 1 487 ? -9.267 28.381 43.961 1.00 40.59 487 ARG A C 1
ATOM 3769 O O . ARG A 1 487 ? -8.908 28.936 42.929 1.00 40.59 487 ARG A O 1
ATOM 3776 N N . LYS A 1 488 ? -10.335 28.734 44.686 1.00 40.62 488 LYS A N 1
ATOM 3777 C CA . LYS A 1 488 ? -11.158 29.948 44.589 1.00 40.62 488 LYS A CA 1
ATOM 3778 C C . LYS A 1 488 ? -10.445 31.042 43.790 1.00 40.62 488 LYS A C 1
ATOM 3780 O O . LYS A 1 488 ? -9.585 31.735 44.340 1.00 40.62 488 LYS A O 1
ATOM 3785 N N . SER A 1 489 ? -10.779 31.151 42.501 1.00 33.31 489 SER A N 1
ATOM 3786 C CA . SER A 1 489 ? -10.145 32.120 41.610 1.00 33.31 489 SER A CA 1
ATOM 3787 C C . SER A 1 489 ? -10.384 33.518 42.168 1.00 33.31 489 SER A C 1
ATOM 3789 O O . SER A 1 489 ? -11.527 33.958 42.294 1.00 33.31 489 SER A O 1
ATOM 3791 N N . ARG A 1 490 ? -9.308 34.205 42.565 1.00 39.66 490 ARG A N 1
ATOM 3792 C CA . ARG A 1 490 ? -9.356 35.618 42.955 1.00 39.66 490 ARG A CA 1
ATOM 3793 C C . ARG A 1 490 ? -9.312 36.477 41.692 1.00 39.66 490 ARG A C 1
ATOM 3795 O O . ARG A 1 490 ? -8.339 37.183 41.455 1.00 39.66 490 ARG A O 1
ATOM 3802 N N . LEU A 1 491 ? -10.379 36.405 40.907 1.00 38.50 491 LEU A N 1
ATOM 3803 C CA . LEU A 1 491 ? -10.698 37.382 39.873 1.00 38.50 491 LEU A CA 1
ATOM 3804 C C . LEU A 1 491 ? -12.057 38.008 40.227 1.00 38.50 491 LEU A C 1
ATOM 3806 O O . LEU A 1 491 ? -12.950 37.282 40.677 1.00 38.50 491 LEU A O 1
ATOM 3810 N N . PRO A 1 492 ? -12.208 39.341 40.127 1.00 38.69 492 PRO A N 1
ATOM 3811 C CA . PRO A 1 492 ? -13.457 40.014 40.467 1.00 38.69 492 PRO A CA 1
ATOM 3812 C C . PRO A 1 492 ? -14.586 39.612 39.498 1.00 38.69 492 PRO A C 1
ATOM 3814 O O . PRO A 1 492 ? -14.312 39.251 38.352 1.00 38.69 492 PRO A O 1
ATOM 3817 N N . PRO A 1 493 ? -15.855 39.653 39.940 1.00 40.72 493 PRO A N 1
ATOM 3818 C CA . PRO A 1 493 ? -16.976 39.158 39.152 1.00 40.72 493 PRO A CA 1
ATOM 3819 C C . PRO A 1 493 ? -17.400 40.173 38.082 1.00 40.72 493 PRO A C 1
ATOM 3821 O O . PRO A 1 493 ? -18.271 41.007 38.321 1.00 40.72 493 PRO A O 1
ATOM 3824 N N . GLU A 1 494 ? -16.827 40.073 36.883 1.00 35.53 494 GLU A N 1
ATOM 3825 C CA . GLU A 1 494 ? -17.450 40.662 35.695 1.00 35.53 494 GLU A CA 1
ATOM 3826 C C . GLU A 1 494 ? -18.542 39.743 35.137 1.00 35.53 494 GLU A C 1
ATOM 3828 O O . GLU A 1 494 ? -18.456 38.513 35.170 1.00 35.53 494 GLU A O 1
ATOM 3833 N N . ALA A 1 495 ? -19.624 40.372 34.685 1.00 48.16 495 ALA A N 1
ATOM 3834 C CA . ALA A 1 495 ? -20.910 39.733 34.475 1.00 48.16 495 ALA A CA 1
ATOM 3835 C C . ALA A 1 495 ? -20.882 38.604 33.432 1.00 48.16 495 ALA A C 1
ATOM 3837 O O . ALA A 1 495 ? -20.692 38.840 32.238 1.00 48.16 495 ALA A O 1
ATOM 3838 N N . LYS A 1 496 ? -21.258 37.395 33.864 1.00 40.66 496 LYS A N 1
ATOM 3839 C CA . LYS A 1 496 ? -21.992 36.458 33.009 1.00 40.66 496 LYS A CA 1
ATOM 3840 C C . LYS A 1 496 ? -23.384 36.247 33.583 1.00 40.66 496 LYS A C 1
ATOM 3842 O O . LYS A 1 496 ? -23.567 35.627 34.627 1.00 40.66 496 LYS A O 1
ATOM 3847 N N . LYS A 1 497 ? -24.342 36.850 32.884 1.00 39.81 497 LYS A N 1
ATOM 3848 C CA . LYS A 1 497 ? -25.766 36.539 32.966 1.00 39.81 497 LYS A CA 1
ATOM 3849 C C . LYS A 1 497 ? -26.003 35.100 32.473 1.00 39.81 497 LYS A C 1
ATOM 3851 O O . LYS A 1 497 ? -25.097 34.475 31.929 1.00 39.81 497 LYS A O 1
ATOM 3856 N N . ASP A 1 498 ? -27.240 34.643 32.632 1.00 33.94 498 ASP A N 1
ATOM 3857 C CA . ASP A 1 498 ? -27.802 33.433 32.014 1.00 33.94 498 ASP A CA 1
ATOM 3858 C C . ASP A 1 498 ? -27.484 32.096 32.704 1.00 33.94 498 ASP A C 1
ATOM 3860 O O . ASP A 1 498 ? -27.023 31.124 32.111 1.00 33.94 498 ASP A O 1
ATOM 3864 N N . THR A 1 499 ? -27.899 32.006 33.969 1.00 42.84 499 THR A N 1
ATOM 3865 C CA . THR A 1 499 ? -28.650 30.825 34.418 1.00 42.84 499 THR A CA 1
ATOM 3866 C C . THR A 1 499 ? -30.120 30.986 34.017 1.00 42.84 499 THR A C 1
ATOM 3868 O O . THR A 1 499 ? -30.873 31.672 34.713 1.00 42.84 499 THR A O 1
ATOM 3871 N N . SER A 1 500 ? -30.540 30.353 32.923 1.00 31.73 500 SER A N 1
ATOM 3872 C CA . SER A 1 500 ? -31.947 30.010 32.679 1.00 31.73 500 SER A CA 1
ATOM 3873 C C . SER A 1 500 ? -32.182 28.533 33.038 1.00 31.73 500 SER A C 1
ATOM 3875 O O . SER A 1 500 ? -31.272 27.714 32.888 1.00 31.73 500 SER A O 1
ATOM 3877 N N . PRO A 1 501 ? -33.366 28.162 33.556 1.00 41.53 501 PRO A N 1
ATOM 3878 C CA . PRO A 1 501 ? -33.693 26.771 33.836 1.00 41.53 501 PRO A CA 1
ATOM 3879 C C . PRO A 1 501 ? -34.191 26.048 32.577 1.00 41.53 501 PRO A C 1
ATOM 3881 O O . PRO A 1 501 ? -34.945 26.608 31.790 1.00 41.53 501 PRO A O 1
ATOM 3884 N N . THR A 1 502 ? -33.813 24.777 32.456 1.00 45.28 502 THR A N 1
ATOM 3885 C CA . THR A 1 502 ? -34.569 23.682 31.818 1.00 45.28 502 THR A CA 1
ATOM 3886 C C . THR A 1 502 ? -35.463 24.017 30.610 1.00 45.28 502 THR A C 1
ATOM 3888 O O . THR A 1 502 ? -36.654 23.717 30.611 1.00 45.28 502 THR A O 1
ATOM 3891 N N . GLU A 1 503 ? -34.870 24.485 29.517 1.00 34.44 503 GLU A N 1
ATOM 3892 C CA . GLU A 1 503 ? -35.385 24.186 28.178 1.00 34.44 503 GLU A CA 1
ATOM 3893 C C . GLU A 1 503 ? -34.293 23.435 27.424 1.00 34.44 503 GLU A C 1
ATOM 3895 O O . GLU A 1 503 ? -33.169 23.920 27.305 1.00 34.44 503 GLU A O 1
ATOM 3900 N N . ARG A 1 504 ? -34.599 22.221 26.945 1.00 50.44 504 ARG A N 1
ATOM 3901 C CA . ARG A 1 504 ? -33.706 21.526 26.013 1.00 50.44 504 ARG A CA 1
ATOM 3902 C C . ARG A 1 504 ? -33.667 22.377 24.745 1.00 50.44 504 ARG A C 1
ATOM 3904 O O . ARG A 1 504 ? -34.709 22.458 24.088 1.00 50.44 504 ARG A O 1
ATOM 3911 N N . PRO A 1 505 ? -32.531 22.986 24.359 1.00 42.06 505 PRO A N 1
ATOM 3912 C CA . PRO A 1 505 ? -32.431 23.470 23.000 1.00 42.06 505 PRO A CA 1
ATOM 3913 C C . PRO A 1 505 ? -32.634 22.250 22.102 1.00 42.06 505 PRO A C 1
ATOM 3915 O O . PRO A 1 505 ? -31.991 21.217 22.297 1.00 42.06 505 PRO A O 1
ATOM 3918 N N . ASN A 1 506 ? -33.520 22.365 21.114 1.00 48.84 506 ASN A N 1
ATOM 3919 C CA . ASN A 1 506 ? -33.496 21.463 19.969 1.00 48.84 506 ASN A CA 1
ATOM 3920 C C . ASN A 1 506 ? -32.234 21.801 19.162 1.00 48.84 506 ASN A C 1
ATOM 3922 O O . ASN A 1 506 ? -32.308 22.406 18.093 1.00 48.84 506 ASN A O 1
ATOM 3926 N N . GLU A 1 507 ? -31.064 21.473 19.722 1.00 57.56 507 GLU A N 1
ATOM 3927 C CA . GLU A 1 507 ? -29.802 21.480 19.002 1.00 57.56 507 GLU A CA 1
ATOM 3928 C C . GLU A 1 507 ? -30.006 20.586 17.790 1.00 57.56 507 GLU A C 1
ATOM 3930 O O . GLU A 1 507 ? -30.282 19.392 17.911 1.00 57.56 507 GLU A O 1
ATOM 3935 N N . THR A 1 508 ? -29.917 21.188 16.607 1.00 56.00 508 THR A N 1
ATOM 3936 C CA . THR A 1 508 ? -29.956 20.468 15.341 1.00 56.00 508 THR A CA 1
ATOM 3937 C C . THR A 1 508 ? -28.840 19.430 15.365 1.00 56.00 508 THR A C 1
ATOM 3939 O O . THR A 1 508 ? -27.671 19.789 15.194 1.00 56.00 508 THR A O 1
ATOM 3942 N N . LEU A 1 509 ? -29.201 18.170 15.636 1.00 65.56 509 LEU A N 1
ATOM 3943 C CA . LEU A 1 509 ? -28.256 17.073 15.820 1.00 65.56 509 LEU A CA 1
ATOM 3944 C C . LEU A 1 509 ? -27.318 17.028 14.620 1.00 65.56 509 LEU A C 1
ATOM 3946 O O . LEU A 1 509 ? -27.759 16.792 13.490 1.00 65.56 509 LEU A O 1
ATOM 3950 N N . LYS A 1 510 ? -26.027 17.272 14.857 1.00 82.94 510 LYS A N 1
ATOM 3951 C CA . LYS A 1 510 ? -25.027 17.226 13.791 1.00 82.94 510 LYS A CA 1
ATOM 3952 C C . LYS A 1 510 ? -24.969 15.798 13.267 1.00 82.94 510 LYS A C 1
ATOM 3954 O O . LYS A 1 510 ? -25.182 14.852 14.022 1.00 82.94 510 LYS A O 1
ATOM 3959 N N . LEU A 1 511 ? -24.601 15.623 12.000 1.00 83.88 511 LEU A N 1
ATOM 3960 C CA . LEU A 1 511 ? -24.443 14.284 11.419 1.00 83.88 511 LEU A CA 1
ATOM 3961 C C . LEU A 1 511 ? -23.462 13.415 12.237 1.00 83.88 511 LEU A C 1
ATOM 3963 O O . LEU A 1 511 ? -23.652 12.211 12.373 1.00 83.88 511 LEU A O 1
ATOM 3967 N N . THR A 1 512 ? -22.457 14.049 12.851 1.00 83.88 512 THR A N 1
ATOM 3968 C CA . THR A 1 512 ? -21.529 13.423 13.803 1.00 83.88 512 THR A CA 1
ATOM 3969 C C . THR A 1 512 ? -22.211 12.957 15.086 1.00 83.88 512 THR A C 1
ATOM 3971 O O . THR A 1 512 ? -21.917 11.865 15.552 1.00 83.88 512 THR A O 1
ATOM 3974 N N . ASP A 1 513 ? -23.125 13.753 15.652 1.00 83.62 513 ASP A N 1
ATOM 3975 C CA . ASP A 1 513 ? -23.897 13.350 16.830 1.00 83.62 513 ASP A CA 1
ATOM 3976 C C . ASP A 1 513 ? -24.841 12.190 16.463 1.00 83.62 513 ASP A C 1
ATOM 3978 O O . ASP A 1 513 ? -24.883 11.201 17.180 1.00 83.62 513 ASP A O 1
ATOM 3982 N N . GLN A 1 514 ? -25.514 12.232 15.305 1.00 85.62 514 GLN A N 1
ATOM 3983 C CA . GLN A 1 514 ? -26.370 11.129 14.830 1.00 85.62 514 GLN A CA 1
ATOM 3984 C C . GLN A 1 514 ? -25.597 9.810 14.651 1.00 85.62 514 GLN A C 1
ATOM 3986 O O . GLN A 1 514 ? -26.072 8.752 15.063 1.00 85.62 514 GLN A O 1
ATOM 3991 N N . PHE A 1 515 ? -24.393 9.871 14.074 1.00 86.50 515 PHE A N 1
ATOM 3992 C CA . PHE A 1 515 ? -23.513 8.709 13.942 1.00 86.50 515 PHE A CA 1
ATOM 3993 C C . PHE A 1 515 ? -23.060 8.172 15.308 1.00 86.50 515 PHE A C 1
ATOM 3995 O O . PHE A 1 515 ? -23.150 6.970 15.554 1.00 86.50 515 PHE A O 1
ATOM 4002 N N . LEU A 1 516 ? -22.640 9.058 16.219 1.00 86.56 516 LEU A N 1
ATOM 4003 C CA . LEU A 1 516 ? -22.268 8.688 17.588 1.00 86.56 516 LEU A CA 1
ATOM 4004 C C . LEU A 1 516 ? -23.445 8.086 18.367 1.00 86.56 516 LEU A C 1
ATOM 4006 O O . LEU A 1 516 ? -23.237 7.145 19.123 1.00 86.56 516 LEU A O 1
ATOM 4010 N N . ALA A 1 517 ? -24.675 8.562 18.151 1.00 87.19 517 ALA A N 1
ATOM 4011 C CA . ALA A 1 517 ? -25.884 7.995 18.748 1.00 87.19 517 ALA A CA 1
ATOM 4012 C C . ALA A 1 517 ? -26.099 6.542 18.314 1.00 87.19 517 ALA A C 1
ATOM 4014 O O . ALA A 1 517 ? -26.339 5.671 19.147 1.00 87.19 517 ALA A O 1
ATOM 4015 N N . LEU A 1 518 ? -25.987 6.275 17.008 1.00 87.25 518 LEU A N 1
ATOM 4016 C CA . LEU A 1 518 ? -26.125 4.927 16.468 1.00 87.25 518 LEU A CA 1
ATOM 4017 C C . LEU A 1 518 ? -25.019 4.008 16.995 1.00 87.25 518 LEU A C 1
ATOM 4019 O O . LEU A 1 518 ? -25.312 2.909 17.456 1.00 87.25 518 LEU A O 1
ATOM 4023 N N . LEU A 1 519 ? -23.767 4.469 16.969 1.00 86.38 519 LEU A N 1
ATOM 4024 C CA . LEU A 1 519 ? -22.622 3.703 17.452 1.00 86.38 519 LEU A CA 1
ATOM 4025 C C . LEU A 1 519 ? -22.743 3.389 18.951 1.00 86.38 519 LEU A C 1
ATOM 4027 O O . LEU A 1 519 ? -22.584 2.237 19.343 1.00 86.38 519 LEU A O 1
ATOM 4031 N N . LEU A 1 520 ? -23.104 4.379 19.774 1.00 87.69 520 LEU A N 1
ATOM 4032 C CA . LEU A 1 520 ? -23.366 4.200 21.204 1.00 87.69 520 LEU A CA 1
ATOM 4033 C C . LEU A 1 520 ? -24.498 3.194 21.446 1.00 87.69 520 LEU A C 1
ATOM 4035 O O . LEU A 1 520 ? -24.354 2.312 22.285 1.00 87.69 520 LEU A O 1
ATOM 4039 N N . LEU A 1 521 ? -25.598 3.279 20.690 1.00 87.12 521 LEU A N 1
ATOM 4040 C CA . LEU A 1 521 ? -26.716 2.341 20.805 1.00 87.12 521 LEU A CA 1
ATOM 4041 C C . LEU A 1 521 ? -26.305 0.900 20.476 1.00 87.12 521 LEU A C 1
ATOM 4043 O O . LEU A 1 521 ? -26.734 -0.022 21.168 1.00 87.12 521 LEU A O 1
ATOM 4047 N N . VAL A 1 522 ? -25.486 0.688 19.441 1.00 85.94 522 VAL A N 1
ATOM 4048 C CA . VAL A 1 522 ? -25.012 -0.663 19.105 1.00 85.94 522 VAL A CA 1
ATOM 4049 C C . VAL A 1 522 ? -24.021 -1.172 20.155 1.00 85.94 522 VAL A C 1
ATOM 4051 O O . VAL A 1 522 ? -24.162 -2.307 20.593 1.00 85.94 522 VAL A O 1
ATOM 4054 N N . LEU A 1 523 ? -23.092 -0.338 20.636 1.00 84.00 523 LEU A N 1
ATOM 4055 C CA . LEU A 1 523 ? -22.151 -0.715 21.701 1.00 84.00 523 LEU A CA 1
ATOM 4056 C C . LEU A 1 523 ? -22.858 -1.069 23.020 1.00 84.00 523 LEU A C 1
ATOM 4058 O O . LEU A 1 523 ? -22.486 -2.041 23.673 1.00 84.00 523 LEU A O 1
ATOM 4062 N N . VAL A 1 524 ? -23.902 -0.327 23.401 1.00 84.56 524 VAL A N 1
ATOM 4063 C CA . VAL A 1 524 ? -24.718 -0.658 24.580 1.00 84.56 524 VAL A CA 1
ATOM 4064 C C . VAL A 1 524 ? -25.466 -1.978 24.372 1.00 84.56 524 VAL A C 1
ATOM 4066 O O . VAL A 1 524 ? -25.448 -2.824 25.258 1.00 84.56 524 VAL A O 1
ATOM 4069 N N . LYS A 1 525 ? -26.051 -2.213 23.188 1.00 82.81 525 LYS A N 1
ATOM 4070 C CA . LYS A 1 525 ? -26.700 -3.498 22.862 1.00 82.81 525 LYS A CA 1
ATOM 4071 C C . LYS A 1 525 ? -25.737 -4.685 22.764 1.00 82.81 525 LYS A C 1
ATOM 4073 O O . LYS A 1 525 ? -26.182 -5.814 22.934 1.00 82.81 525 LYS A O 1
ATOM 4078 N N . ALA A 1 526 ? -24.455 -4.438 22.511 1.00 80.75 526 ALA A N 1
ATOM 4079 C CA . ALA A 1 526 ? -23.389 -5.438 22.557 1.00 80.75 526 ALA A CA 1
ATOM 4080 C C . ALA A 1 526 ? -22.877 -5.720 23.989 1.00 80.75 526 ALA A C 1
ATOM 4082 O O . ALA A 1 526 ? -21.891 -6.432 24.154 1.00 80.75 526 ALA A O 1
ATOM 4083 N N . GLY A 1 527 ? -23.512 -5.156 25.026 1.00 82.12 527 GLY A N 1
ATOM 4084 C CA . GLY A 1 527 ? -23.164 -5.407 26.427 1.00 82.12 527 GLY A CA 1
ATOM 4085 C C . GLY A 1 527 ? -21.941 -4.636 26.930 1.00 82.12 527 GLY A C 1
ATOM 4086 O O . GLY A 1 527 ? -21.331 -5.036 27.919 1.00 82.12 527 GLY A O 1
ATOM 4087 N N . LEU A 1 528 ? -21.547 -3.524 26.288 1.00 85.00 528 LEU A N 1
ATOM 4088 C CA . LEU A 1 528 ? -20.372 -2.753 26.727 1.00 85.00 528 LEU A CA 1
ATOM 4089 C C . LEU A 1 528 ? -20.520 -2.218 28.165 1.00 85.00 528 LEU A C 1
ATOM 4091 O O . LEU A 1 528 ? -19.535 -2.166 28.895 1.00 85.00 528 LEU A O 1
ATOM 4095 N N . LEU A 1 529 ? -21.730 -1.843 28.595 1.00 84.38 529 LEU A N 1
ATOM 4096 C CA . LEU A 1 529 ? -21.969 -1.393 29.974 1.00 84.38 529 LEU A CA 1
ATOM 4097 C C . LEU A 1 529 ? -21.846 -2.543 30.984 1.00 84.38 529 LEU A C 1
ATOM 4099 O O . LEU A 1 529 ? -21.252 -2.349 32.046 1.00 84.38 529 LEU A O 1
ATOM 4103 N N . ASP A 1 530 ? -22.318 -3.739 30.632 1.00 85.19 530 ASP A N 1
ATOM 4104 C CA . ASP A 1 530 ? -22.181 -4.944 31.456 1.00 85.19 530 ASP A CA 1
ATOM 4105 C C . ASP A 1 530 ? -20.705 -5.348 31.580 1.00 85.19 530 ASP A C 1
ATOM 4107 O O . ASP A 1 530 ? -20.210 -5.577 32.681 1.00 85.19 530 ASP A O 1
ATOM 4111 N N . ALA A 1 531 ? -19.959 -5.324 30.469 1.00 82.94 531 ALA A N 1
ATOM 4112 C CA . ALA A 1 531 ? -18.523 -5.605 30.441 1.00 82.94 531 ALA A CA 1
ATOM 4113 C C . ALA A 1 531 ? -17.697 -4.579 31.242 1.00 82.94 531 ALA A C 1
ATOM 4115 O O . ALA A 1 531 ? -16.758 -4.950 31.953 1.00 82.94 531 ALA A O 1
ATOM 4116 N N . LEU A 1 532 ? -18.051 -3.288 31.175 1.00 83.06 532 LEU A N 1
ATOM 4117 C CA . LEU A 1 532 ? -17.450 -2.261 32.031 1.00 83.06 532 LEU A CA 1
ATOM 4118 C C . LEU A 1 532 ? -17.772 -2.515 33.512 1.00 83.06 532 LEU A C 1
ATOM 4120 O O . LEU A 1 532 ? -16.880 -2.383 34.346 1.00 83.06 532 LEU A O 1
ATOM 4124 N N . THR A 1 533 ? -19.006 -2.908 33.837 1.00 85.19 533 THR A N 1
ATOM 4125 C CA . TH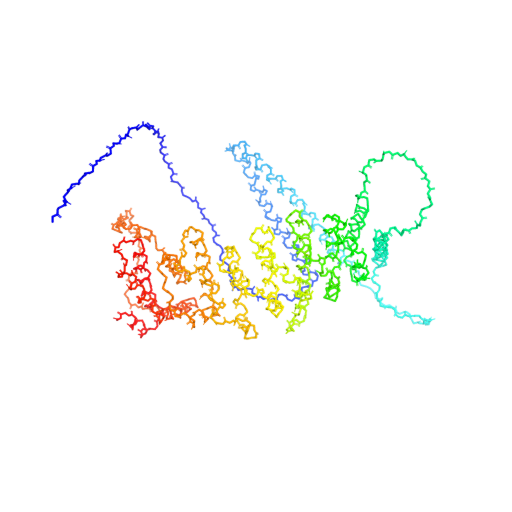R A 1 533 ? -19.438 -3.190 35.217 1.00 85.19 533 THR A CA 1
ATOM 4126 C C . THR A 1 533 ? -18.721 -4.415 35.788 1.00 85.19 533 THR A C 1
ATOM 4128 O O . THR A 1 533 ? -18.106 -4.305 36.845 1.00 85.19 533 THR A O 1
ATOM 4131 N N . GLY A 1 534 ? -18.663 -5.530 35.053 1.00 83.31 534 GLY A N 1
ATOM 4132 C CA . GLY A 1 534 ? -17.891 -6.713 35.449 1.00 83.31 534 GLY A CA 1
ATOM 4133 C C . GLY A 1 534 ? -16.401 -6.408 35.646 1.00 83.31 534 GLY A C 1
ATOM 4134 O O . GLY A 1 534 ? -15.806 -6.816 36.639 1.00 83.31 534 GLY A O 1
ATOM 4135 N N . MET A 1 535 ? -15.796 -5.579 34.784 1.00 82.06 535 MET A N 1
ATOM 4136 C CA . MET A 1 535 ? -14.422 -5.107 35.004 1.00 82.06 535 MET A CA 1
ATOM 4137 C C . MET A 1 535 ? -14.281 -4.254 36.281 1.00 82.06 535 MET A C 1
ATOM 4139 O O . MET A 1 535 ? -13.240 -4.326 36.935 1.00 82.06 535 MET A O 1
ATOM 4143 N N . LEU A 1 536 ? -15.276 -3.438 36.647 1.00 82.69 536 LEU A N 1
ATOM 4144 C CA . LEU A 1 536 ? -15.275 -2.689 37.914 1.00 82.69 536 LEU A CA 1
ATOM 4145 C C . LEU A 1 536 ? -15.375 -3.614 39.142 1.00 82.69 536 LEU A C 1
ATOM 4147 O O . LEU A 1 536 ? -14.840 -3.261 40.192 1.00 82.69 536 LEU A O 1
ATOM 4151 N N . GLU A 1 537 ? -16.043 -4.763 39.019 1.00 83.50 537 GLU A N 1
ATOM 4152 C CA . GLU A 1 537 ? -16.161 -5.775 40.078 1.00 83.50 537 GLU A CA 1
ATOM 4153 C C . GLU A 1 537 ? -14.878 -6.613 40.233 1.00 83.50 537 GLU A C 1
ATOM 4155 O O . GLU A 1 537 ? -14.449 -6.889 41.353 1.00 83.50 537 GLU A O 1
ATOM 4160 N N . GLU A 1 538 ? -14.225 -6.971 39.122 1.00 79.19 538 GLU A N 1
ATOM 4161 C CA . GLU A 1 538 ? -12.948 -7.702 39.106 1.00 79.19 538 GLU A CA 1
ATOM 4162 C C . GLU A 1 538 ? -11.755 -6.867 39.599 1.00 79.19 538 GLU A C 1
ATOM 4164 O O . GLU A 1 538 ? -10.830 -7.385 40.234 1.00 79.19 538 GLU A O 1
ATOM 4169 N N . VAL A 1 539 ? -11.714 -5.579 39.244 1.00 74.25 539 VAL A N 1
ATOM 4170 C CA . VAL A 1 539 ? -10.528 -4.733 39.425 1.00 74.25 539 VAL A CA 1
ATOM 4171 C C . VAL A 1 539 ? -10.587 -3.985 40.753 1.00 74.25 539 VAL A C 1
ATOM 4173 O O . VAL A 1 539 ? -11.495 -3.200 41.012 1.00 74.25 539 VAL A O 1
ATOM 4176 N N . ALA A 1 540 ? -9.531 -4.132 41.560 1.00 70.50 540 ALA A N 1
ATOM 4177 C CA . ALA A 1 540 ? -9.392 -3.441 42.840 1.00 70.50 540 ALA A CA 1
ATOM 4178 C C . ALA A 1 540 ? -9.675 -1.926 42.736 1.00 70.50 540 ALA A C 1
ATOM 4180 O O . ALA A 1 540 ? -9.084 -1.200 41.923 1.00 70.50 540 ALA A O 1
ATOM 4181 N N . THR A 1 541 ? -10.578 -1.448 43.596 1.00 67.31 541 THR A N 1
ATOM 4182 C CA . THR A 1 541 ? -11.100 -0.080 43.571 1.00 67.31 541 THR A CA 1
ATOM 4183 C C . THR A 1 541 ? -9.986 0.954 43.760 1.00 67.31 541 THR A C 1
ATOM 4185 O O . THR A 1 541 ? -9.277 0.945 44.764 1.00 67.31 541 THR A O 1
ATOM 4188 N N . GLY A 1 542 ? -9.854 1.893 42.818 1.00 66.62 542 GLY A N 1
ATOM 4189 C CA . GLY A 1 542 ? -8.891 2.997 42.909 1.00 66.62 542 GLY A CA 1
ATOM 4190 C C . GLY A 1 542 ? -7.600 2.815 42.103 1.00 66.62 542 GLY A C 1
ATOM 4191 O O . GLY A 1 542 ? -6.692 3.636 42.225 1.00 66.62 542 GLY A O 1
ATOM 4192 N N . THR A 1 543 ? -7.513 1.799 41.247 1.00 80.50 543 THR A N 1
ATOM 4193 C CA . THR A 1 543 ? -6.519 1.752 40.156 1.00 80.50 543 THR A CA 1
ATOM 4194 C C . THR A 1 543 ? -6.809 2.808 39.078 1.00 80.50 543 THR A C 1
ATOM 4196 O O . THR A 1 543 ? -7.963 3.197 38.882 1.00 80.50 543 THR A O 1
ATOM 4199 N N . ASN A 1 544 ? -5.791 3.216 38.309 1.00 78.31 544 ASN A N 1
ATOM 4200 C CA . ASN A 1 544 ? -5.968 4.096 37.139 1.00 78.31 544 ASN A CA 1
ATOM 4201 C C . ASN A 1 544 ? -6.995 3.524 36.144 1.00 78.31 544 ASN A C 1
ATOM 4203 O O . ASN A 1 544 ? -7.815 4.267 35.609 1.00 78.31 544 ASN A O 1
ATOM 4207 N N . LEU A 1 545 ? -6.994 2.196 35.969 1.00 79.50 545 LEU A N 1
ATOM 4208 C CA . LEU A 1 545 ? -7.931 1.464 35.119 1.00 79.50 545 LEU A CA 1
ATOM 4209 C C . LEU A 1 545 ? -9.383 1.596 35.606 1.00 79.50 545 LEU A C 1
ATOM 4211 O O . LEU A 1 545 ? -10.236 2.034 34.838 1.00 79.50 545 LEU A O 1
ATOM 4215 N N . SER A 1 546 ? -9.661 1.307 36.887 1.00 82.69 546 SER A N 1
ATOM 4216 C CA . SER A 1 546 ? -11.017 1.466 37.448 1.00 82.69 546 SER A CA 1
ATOM 4217 C C . SER A 1 546 ? -11.513 2.915 37.351 1.00 82.69 546 SER A C 1
ATOM 4219 O O . SER A 1 546 ? -12.673 3.150 37.020 1.00 82.69 546 SER A O 1
ATOM 4221 N N . ARG A 1 547 ? -10.628 3.908 37.537 1.00 83.44 547 ARG A N 1
ATOM 4222 C CA . ARG A 1 547 ? -10.973 5.330 37.363 1.00 83.44 547 ARG A CA 1
ATOM 4223 C C . ARG A 1 547 ? -11.287 5.686 35.906 1.00 83.44 547 ARG A C 1
ATOM 4225 O O . ARG A 1 547 ? -12.296 6.348 35.678 1.00 83.44 547 ARG A O 1
ATOM 4232 N N . LYS A 1 548 ? -10.488 5.231 34.928 1.00 83.69 548 LYS A N 1
ATOM 4233 C CA . LYS A 1 548 ? -10.786 5.408 33.489 1.00 83.69 548 LYS A CA 1
ATOM 4234 C C . LYS A 1 548 ? -12.145 4.802 33.128 1.00 83.69 548 LYS A C 1
ATOM 4236 O O . LYS A 1 548 ? -12.935 5.454 32.455 1.00 83.69 548 LYS A O 1
ATOM 4241 N N . ALA A 1 549 ? -12.433 3.599 33.620 1.00 85.00 549 ALA A N 1
ATOM 4242 C CA . ALA A 1 549 ? -13.678 2.886 33.347 1.00 85.00 549 ALA A CA 1
ATOM 4243 C C . ALA A 1 549 ? -14.924 3.589 33.919 1.00 85.00 549 ALA A C 1
ATOM 4245 O O . ALA A 1 549 ? -15.898 3.777 33.194 1.00 85.00 549 ALA A O 1
ATOM 4246 N N . ILE A 1 550 ? -14.871 4.053 35.177 1.00 85.56 550 ILE A N 1
ATOM 4247 C CA . ILE A 1 550 ? -15.941 4.861 35.797 1.00 85.56 550 ILE A CA 1
ATOM 4248 C C . ILE A 1 550 ? -16.217 6.126 34.970 1.00 85.56 550 ILE A C 1
ATOM 4250 O O . ILE A 1 550 ? -17.371 6.484 34.742 1.00 85.56 550 ILE A O 1
ATOM 4254 N N . LEU A 1 551 ? -15.159 6.802 34.511 1.00 86.38 551 LEU A N 1
ATOM 4255 C CA . LEU A 1 551 ? -15.271 8.038 33.736 1.00 86.38 551 LEU A CA 1
ATOM 4256 C C . LEU A 1 551 ? -15.882 7.766 32.347 1.00 86.38 551 LEU A C 1
ATOM 4258 O O . LEU A 1 551 ? -16.792 8.482 31.938 1.00 86.38 551 LEU A O 1
ATOM 4262 N N . LEU A 1 552 ? -15.460 6.693 31.666 1.00 86.56 552 LEU A N 1
ATOM 4263 C CA . LEU A 1 552 ? -16.040 6.275 30.384 1.00 86.56 552 LEU A CA 1
ATOM 4264 C C . LEU A 1 552 ? -17.536 5.952 30.523 1.00 86.56 552 LEU A C 1
ATOM 4266 O O . LEU A 1 552 ? -18.341 6.441 29.736 1.00 86.56 552 LEU A O 1
ATOM 4270 N N . MET A 1 553 ? -17.913 5.185 31.551 1.00 86.19 553 MET A N 1
ATOM 4271 C CA . MET A 1 553 ? -19.307 4.833 31.836 1.00 86.19 553 MET A CA 1
ATOM 4272 C C . MET A 1 553 ? -20.165 6.082 32.109 1.00 86.19 553 MET A C 1
ATOM 4274 O O . MET A 1 553 ? -21.253 6.219 31.549 1.00 86.19 553 MET A O 1
ATOM 4278 N N . ALA A 1 554 ? -19.665 7.031 32.908 1.00 86.62 554 ALA A N 1
ATOM 4279 C CA . ALA A 1 554 ? -20.365 8.283 33.198 1.00 86.62 554 ALA A CA 1
ATOM 4280 C C . ALA A 1 554 ? -20.580 9.147 31.938 1.00 86.62 554 ALA A C 1
ATOM 4282 O O . ALA A 1 554 ? -21.690 9.627 31.697 1.00 86.62 554 ALA A O 1
ATOM 4283 N N . GLU A 1 555 ? -19.550 9.300 31.102 1.00 87.06 555 GLU A N 1
ATOM 4284 C CA . GLU A 1 555 ? -19.632 10.046 29.838 1.00 87.06 555 GLU A CA 1
ATOM 4285 C C . GLU A 1 555 ? -20.548 9.345 28.818 1.00 87.06 555 GLU A C 1
ATOM 4287 O O . GLU A 1 555 ? -21.314 10.014 28.123 1.00 87.06 555 GLU A O 1
ATOM 4292 N N . MET A 1 556 ? -20.560 8.006 28.766 1.00 86.81 556 MET A N 1
ATOM 4293 C CA . MET A 1 556 ? -21.509 7.235 27.951 1.00 86.81 556 MET A CA 1
ATOM 4294 C C . MET A 1 556 ? -22.964 7.470 28.380 1.00 86.81 556 MET A C 1
ATOM 4296 O O . MET A 1 556 ? -23.813 7.718 27.523 1.00 86.81 556 MET A O 1
ATOM 4300 N N . LEU A 1 557 ? -23.264 7.458 29.684 1.00 85.88 557 LEU A N 1
ATOM 4301 C CA . LEU A 1 557 ? -24.609 7.735 30.214 1.00 85.88 557 LEU A CA 1
ATOM 4302 C C . LEU A 1 557 ? -25.039 9.195 29.981 1.00 85.88 557 LEU A C 1
ATOM 4304 O O . LEU A 1 557 ? -26.201 9.476 29.662 1.00 85.88 557 LEU A O 1
ATOM 4308 N N . GLN A 1 558 ? -24.107 10.146 30.078 1.00 85.50 558 GLN A N 1
ATOM 4309 C CA . GLN A 1 558 ? -24.363 11.544 29.730 1.00 85.50 558 GLN A CA 1
ATOM 4310 C C . GLN A 1 558 ? -24.601 11.720 28.220 1.00 85.50 558 GLN A C 1
ATOM 4312 O O . GLN A 1 558 ? -25.495 12.467 27.812 1.00 85.50 558 GLN A O 1
ATOM 4317 N N . MET A 1 559 ? -23.848 11.008 27.379 1.00 83.56 559 MET A N 1
ATOM 4318 C CA . MET A 1 559 ? -24.024 11.011 25.927 1.00 83.56 559 MET A CA 1
ATOM 4319 C C . MET A 1 559 ? -25.347 10.357 25.512 1.00 83.56 559 MET A C 1
ATOM 4321 O O . MET A 1 559 ? -26.044 10.909 24.662 1.00 83.56 559 MET A O 1
ATOM 4325 N N . ALA A 1 560 ? -25.750 9.261 26.159 1.00 85.06 560 ALA A N 1
ATOM 4326 C CA . ALA A 1 560 ? -27.056 8.636 25.964 1.00 85.06 560 ALA A CA 1
ATOM 4327 C C . ALA A 1 560 ? -28.191 9.648 26.197 1.00 85.06 560 ALA A C 1
ATOM 4329 O O . ALA A 1 560 ? -29.024 9.850 25.317 1.00 85.06 560 ALA A O 1
ATOM 4330 N N . ASN A 1 561 ? -28.161 10.378 27.317 1.00 83.62 561 ASN A N 1
ATOM 4331 C CA . ASN A 1 561 ? -29.131 11.438 27.621 1.00 83.62 561 ASN A CA 1
ATOM 4332 C C . ASN A 1 561 ? -29.134 12.612 26.627 1.00 83.62 561 ASN A C 1
ATOM 4334 O O . ASN A 1 561 ? -30.170 13.256 26.447 1.00 83.62 561 ASN A O 1
ATOM 4338 N N . ARG A 1 562 ? -27.983 12.934 26.021 1.00 83.31 562 ARG A N 1
ATOM 4339 C CA . ARG A 1 562 ? -27.847 14.057 25.080 1.00 83.31 562 ARG A CA 1
ATOM 4340 C C . ARG A 1 562 ? -28.316 13.705 23.668 1.00 83.31 562 ARG A C 1
ATOM 4342 O O . ARG A 1 562 ? -28.814 14.587 22.975 1.00 83.31 562 ARG A O 1
ATOM 4349 N N . VAL A 1 563 ? -28.103 12.464 23.225 1.00 81.88 563 VAL A N 1
ATOM 4350 C CA . VAL A 1 563 ? -28.175 12.113 21.795 1.00 81.88 563 VAL A CA 1
ATOM 4351 C C . VAL A 1 563 ? -29.172 10.990 21.465 1.00 81.88 563 VAL A C 1
ATOM 4353 O O . VAL A 1 563 ? -29.640 10.924 20.328 1.00 81.88 563 VAL A O 1
ATOM 4356 N N . LEU A 1 564 ? -29.541 10.123 22.415 1.00 81.25 564 LEU A N 1
ATOM 4357 C CA . LEU A 1 564 ? -30.518 9.052 22.167 1.00 81.25 564 LEU A CA 1
ATOM 4358 C C . LEU A 1 564 ? -31.970 9.516 22.399 1.00 81.25 564 LEU A C 1
ATOM 4360 O O . LEU A 1 564 ? -32.225 10.409 23.212 1.00 81.25 564 LEU A O 1
ATOM 4364 N N . PRO A 1 565 ? -32.959 8.883 21.735 1.00 81.25 565 PRO A N 1
ATOM 4365 C CA . PRO A 1 565 ? -34.368 9.038 22.080 1.00 81.25 565 PRO A CA 1
ATOM 4366 C C . PRO A 1 565 ? -34.640 8.659 23.541 1.00 81.25 565 PRO A C 1
ATOM 4368 O O . PRO A 1 565 ? -34.098 7.679 24.048 1.00 81.25 565 PRO A O 1
ATOM 4371 N N . LEU A 1 566 ? -35.540 9.398 24.194 1.00 73.88 566 LEU A N 1
ATOM 4372 C CA . LEU A 1 566 ? -35.791 9.294 25.639 1.00 73.88 566 LEU A CA 1
ATOM 4373 C C . LEU A 1 566 ? -36.230 7.907 26.116 1.00 73.88 566 LEU A C 1
ATOM 4375 O O . LEU A 1 566 ? -35.909 7.548 27.240 1.00 73.88 566 LEU A O 1
ATOM 4379 N N . SER A 1 567 ? -36.938 7.136 25.286 1.00 76.38 567 SER A N 1
ATOM 4380 C CA . SER A 1 567 ? -37.309 5.754 25.613 1.00 76.38 567 SER A CA 1
ATOM 4381 C C . SER A 1 567 ? -36.069 4.878 25.790 1.00 76.38 567 SER A C 1
ATOM 4383 O O . SER A 1 567 ? -35.899 4.245 26.820 1.00 76.38 567 SER A O 1
ATOM 4385 N N . ILE A 1 568 ? -35.149 4.942 24.827 1.00 77.75 568 ILE A N 1
ATOM 4386 C CA . ILE A 1 568 ? -33.900 4.176 24.834 1.00 77.75 568 ILE A CA 1
ATOM 4387 C C . ILE A 1 568 ? -32.960 4.692 25.930 1.00 77.75 568 ILE A C 1
ATOM 4389 O O . ILE A 1 568 ? -32.322 3.906 26.615 1.00 77.75 568 ILE A O 1
ATOM 4393 N N . ALA A 1 569 ? -32.877 6.012 26.126 1.00 76.44 569 ALA A N 1
ATOM 4394 C CA . ALA A 1 569 ? -32.046 6.586 27.182 1.00 76.44 569 ALA A CA 1
ATOM 4395 C C . ALA A 1 569 ? -32.535 6.206 28.593 1.00 76.44 569 ALA A C 1
ATOM 4397 O O . ALA A 1 569 ? -31.702 6.070 29.486 1.00 76.44 569 ALA A O 1
ATOM 4398 N N . ALA A 1 570 ? -33.849 6.035 28.791 1.00 73.06 570 ALA A N 1
ATOM 4399 C CA . ALA A 1 570 ? -34.428 5.574 30.051 1.00 73.06 570 ALA A CA 1
ATOM 4400 C C . ALA A 1 570 ? -34.131 4.089 30.309 1.00 73.06 570 ALA A C 1
ATOM 4402 O O . ALA A 1 570 ? -33.677 3.764 31.401 1.00 73.06 570 ALA A O 1
ATOM 4403 N N . ASP A 1 571 ? -34.291 3.224 29.301 1.00 76.31 571 ASP A N 1
ATOM 4404 C CA . ASP A 1 571 ? -33.998 1.782 29.400 1.00 76.31 571 ASP A CA 1
ATOM 4405 C C . ASP A 1 571 ? -32.524 1.481 29.757 1.00 76.31 571 ASP A C 1
ATOM 4407 O O . ASP A 1 571 ? -32.218 0.399 30.239 1.00 76.31 571 ASP A O 1
ATOM 4411 N N . ILE A 1 572 ? -31.606 2.429 29.519 1.00 75.81 572 ILE A N 1
ATOM 4412 C CA . ILE A 1 572 ? -30.160 2.318 29.808 1.00 75.81 572 ILE A CA 1
ATOM 4413 C C . ILE A 1 572 ? -29.800 2.823 31.227 1.00 75.81 572 ILE A C 1
ATOM 4415 O O . ILE A 1 572 ? -28.674 2.649 31.687 1.00 75.81 572 ILE A O 1
ATOM 4419 N N . GLN A 1 573 ? -30.729 3.488 31.923 1.00 69.25 573 GLN A N 1
ATOM 4420 C CA . GLN A 1 573 ? -30.512 4.102 33.247 1.00 69.25 573 GLN A CA 1
ATOM 4421 C C . GLN A 1 573 ? -31.178 3.345 34.405 1.00 69.25 573 GLN A C 1
ATOM 4423 O O . GLN A 1 573 ? -31.053 3.780 35.554 1.00 69.25 573 GLN A O 1
ATOM 4428 N N . VAL A 1 574 ? -31.904 2.270 34.095 1.00 51.97 574 VAL A N 1
ATOM 4429 C CA . VAL A 1 574 ? -32.598 1.379 35.038 1.00 51.97 574 VAL A CA 1
ATOM 4430 C C . VAL A 1 574 ? -31.786 0.103 35.211 1.00 51.97 574 VAL A C 1
ATOM 4432 O O . VAL A 1 574 ? -31.645 -0.307 36.383 1.00 51.97 574 VAL A O 1
#

Solvent-accessible surface area (backbone atoms only — not comparable to full-atom values): 34759 Å² total; per-residue (Å²): 136,90,80,89,80,82,91,81,88,84,85,86,87,90,83,86,81,90,88,84,81,89,87,82,86,89,81,95,80,83,82,82,88,83,81,90,78,82,83,78,94,80,80,90,74,84,80,70,91,69,51,74,68,57,50,59,47,52,52,53,52,48,53,52,53,50,49,55,50,40,49,54,49,34,54,51,36,57,53,58,75,68,50,96,80,68,54,71,70,58,48,54,49,42,54,51,52,34,52,53,30,51,55,50,47,54,53,52,52,54,51,52,54,54,54,50,56,59,52,53,73,72,70,75,77,86,90,81,85,94,76,86,85,88,79,88,87,82,93,77,84,93,73,80,87,78,74,59,69,65,67,53,52,53,47,50,53,50,42,53,51,42,53,50,38,42,53,50,35,37,61,68,49,55,73,83,74,87,70,87,79,78,92,79,86,83,89,76,94,73,78,98,76,70,85,56,55,69,41,50,53,48,39,53,44,46,51,52,39,40,57,47,40,68,73,38,63,71,48,42,81,76,48,64,59,67,62,46,48,66,25,36,48,56,34,56,38,84,93,34,51,58,69,28,27,19,44,37,38,46,34,53,48,58,49,59,74,50,61,70,60,33,50,59,48,60,85,44,39,69,52,53,31,55,46,57,76,50,64,75,94,42,43,68,27,30,54,25,45,54,53,28,53,54,45,52,54,49,39,40,50,51,51,38,70,74,66,61,83,66,90,46,80,61,73,65,54,65,64,45,51,37,41,46,46,55,44,36,67,38,85,88,41,92,56,15,70,62,36,47,54,50,52,54,55,42,43,76,56,28,47,67,62,32,53,79,45,50,42,54,63,51,51,28,41,40,35,15,75,37,63,64,86,48,20,62,57,45,46,54,52,51,43,58,35,54,63,40,77,86,49,31,75,81,56,53,84,60,67,53,53,50,45,30,41,36,54,68,70,46,83,81,69,72,61,70,70,43,57,50,32,30,54,37,31,44,52,37,50,47,54,29,58,74,34,71,57,32,31,59,50,54,75,70,64,65,73,81,76,86,63,78,86,57,55,62,63,54,50,54,43,49,38,62,64,71,63,59,78,80,52,95,57,45,64,46,51,42,72,66,47,74,80,79,72,72,70,75,75,93,66,83,92,73,90,77,80,83,89,75,82,94,68,83,75,85,66,78,74,45,72,68,49,54,50,48,32,54,52,50,51,52,43,51,74,70,38,49,61,58,55,52,50,52,49,52,71,72,41,68,86,81,39,53,61,45,44,51,51,54,50,52,54,51,51,50,56,53,45,31,67,74,58,41,59,67,70,63,34,49,71,75,73,114

Radius of gyration: 36.17 Å; Cα contacts (8 Å, |Δi|>4): 427; chains: 1; bounding box: 92×87×128 Å

Sequence (574 aa):
MPLVDHQTEPAIPNFLTSDTPRQDDAGTISGPLNGTNGVNLADLSTPGPSSPKDRERKELENLKKQLLVENRVKDGAENLLVVPNLTEEMRQHVESELAMAKGKIDTIEQQVKSLNARTERKATAPLAPRRRPTGQGSSENAKPKEDSSDDKDDLRTSLNYASNCIKALLSAGGRPATSPASPASTSSISPAVSTADPDRTRIDIMKRLGGVLQRNMRVRYELNFAELIQSAMPALSDSSSKHCRATAYKLLRQALVDVDSAEILHDIDWFIVKSLTRDNKHAVEKEQVIKLIRAVVTVSRERKSIIGTGPVTVPISDCVMRALVAVADYPEDPFRSVCIQTLAEILLLDIDLVARTGGIRFLLHALGEGPLELGPILAATFLSIIDSPRTRSYLTVGTDLEIALSAITDAYGKGPEHSERMRGCARVIHLMLRTWSGAFLLLWETETPDLQTFKEIILDMFFDLLNIKTPEWFQTFIDGRRLTMYRKSRLPPEAKKDTSPTERPNETLKLTDQFLALLLLVLVKAGLLDALTGMLEEVATGTNLSRKAILLMAEMLQMANRVLPLSIAADIQV